Protein AF-A0A952TZR4-F1 (afdb_monomer)

pLDDT: mean 85.86, std 17.9, range [22.97, 98.75]

Structure (mmCIF, N/CA/C/O backbone):
data_AF-A0A952TZR4-F1
#
_entry.id   AF-A0A952TZR4-F1
#
loop_
_atom_site.group_PDB
_atom_site.id
_atom_site.type_symbol
_atom_site.label_atom_id
_atom_site.label_alt_id
_atom_site.label_comp_id
_atom_site.label_asym_id
_atom_site.label_entity_id
_atom_site.label_seq_id
_atom_site.pdbx_PDB_ins_code
_atom_site.Cartn_x
_atom_site.Cartn_y
_atom_site.Cartn_z
_atom_site.occupancy
_atom_site.B_iso_or_equiv
_atom_site.auth_seq_id
_atom_site.auth_comp_id
_atom_site.auth_asym_id
_atom_site.auth_atom_id
_atom_site.pdbx_PDB_model_num
ATOM 1 N N . MET A 1 1 ? 17.858 14.613 -1.487 1.00 41.56 1 MET A N 1
ATOM 2 C CA . MET A 1 1 ? 17.857 13.230 -0.962 1.00 41.56 1 MET A CA 1
ATOM 3 C C . MET A 1 1 ? 18.144 13.287 0.522 1.00 41.56 1 MET A C 1
ATOM 5 O O . MET A 1 1 ? 19.227 13.721 0.893 1.00 41.56 1 MET A O 1
ATOM 9 N N . THR A 1 2 ? 17.171 12.903 1.342 1.00 45.06 2 THR A N 1
ATOM 10 C CA . THR A 1 2 ? 17.355 12.732 2.787 1.00 45.06 2 THR A CA 1
ATOM 11 C C . THR A 1 2 ? 18.290 11.538 2.996 1.00 45.06 2 THR A C 1
ATOM 13 O O . THR A 1 2 ? 18.057 10.472 2.425 1.00 45.06 2 THR A O 1
ATOM 16 N N . THR A 1 3 ? 19.406 11.709 3.703 1.00 47.84 3 THR A N 1
ATOM 17 C CA . THR A 1 3 ? 20.332 10.595 3.973 1.00 47.84 3 THR A CA 1
ATOM 18 C C . THR A 1 3 ? 19.692 9.595 4.952 1.00 47.84 3 THR A C 1
ATOM 20 O O . THR A 1 3 ? 18.730 9.929 5.646 1.00 47.84 3 THR A O 1
ATOM 23 N N . LEU A 1 4 ? 20.198 8.354 5.027 1.00 51.28 4 LEU A N 1
ATOM 24 C CA . LEU A 1 4 ? 19.741 7.385 6.044 1.00 51.28 4 LEU A CA 1
ATOM 25 C C . LEU A 1 4 ? 19.894 7.963 7.464 1.00 51.28 4 LEU A C 1
ATOM 27 O O . LEU A 1 4 ? 18.978 7.836 8.267 1.00 51.28 4 LEU A O 1
ATOM 31 N N . ASP A 1 5 ? 20.981 8.698 7.715 1.00 48.84 5 ASP A N 1
ATOM 32 C CA . ASP A 1 5 ? 21.232 9.366 8.999 1.00 48.84 5 ASP A CA 1
ATOM 33 C C . ASP A 1 5 ? 20.159 10.416 9.338 1.00 48.84 5 ASP A C 1
ATOM 35 O O . ASP A 1 5 ? 19.731 10.516 10.483 1.00 48.84 5 ASP A O 1
ATOM 39 N N . GLN A 1 6 ? 19.648 11.146 8.339 1.00 71.56 6 GLN A N 1
ATOM 40 C CA . GLN A 1 6 ? 18.550 12.102 8.528 1.00 71.56 6 GLN A CA 1
ATOM 41 C C . GLN A 1 6 ? 17.189 11.416 8.738 1.00 71.56 6 GLN A C 1
ATOM 43 O O . GLN A 1 6 ? 16.290 12.007 9.328 1.00 71.56 6 GLN A O 1
ATOM 48 N N . THR A 1 7 ? 17.013 10.180 8.262 1.00 83.12 7 THR A N 1
ATOM 49 C CA . THR A 1 7 ? 15.759 9.425 8.442 1.00 83.12 7 THR A CA 1
ATOM 50 C C . THR A 1 7 ? 15.587 8.987 9.890 1.00 83.12 7 THR A C 1
ATOM 52 O O . THR A 1 7 ? 14.550 9.258 10.491 1.00 83.12 7 THR A O 1
ATOM 55 N N . ASP A 1 8 ? 16.612 8.350 10.459 1.00 86.50 8 ASP A N 1
ATOM 56 C CA . ASP A 1 8 ? 16.575 7.867 11.844 1.00 86.50 8 ASP A CA 1
ATOM 57 C C . ASP A 1 8 ? 16.433 9.035 12.833 1.00 86.50 8 ASP A C 1
ATOM 59 O O . ASP A 1 8 ? 15.720 8.934 13.835 1.00 86.50 8 ASP A O 1
ATOM 63 N N . GLU A 1 9 ? 17.060 10.176 12.527 1.00 91.56 9 GLU A N 1
ATOM 64 C CA . GLU A 1 9 ? 16.899 11.409 13.295 1.00 91.56 9 GLU A CA 1
ATOM 65 C C . GLU A 1 9 ? 15.453 11.921 13.264 1.00 91.56 9 GLU A C 1
ATOM 67 O O . GLU A 1 9 ? 14.879 12.177 14.323 1.00 91.56 9 GLU A O 1
ATOM 72 N N . LEU A 1 10 ? 14.831 12.009 12.084 1.00 93.62 10 LEU A N 1
ATOM 73 C CA . LEU A 1 10 ? 13.436 12.444 11.957 1.00 93.62 10 LEU A CA 1
ATOM 74 C C . LEU A 1 10 ? 12.472 11.508 12.689 1.00 93.62 10 LEU A C 1
ATOM 76 O O . LEU A 1 10 ? 11.603 11.985 13.414 1.00 93.62 10 LEU A O 1
ATOM 80 N N . LEU A 1 11 ? 12.644 10.188 12.571 1.00 95.62 11 LEU A N 1
ATOM 81 C CA . LEU A 1 11 ? 11.813 9.219 13.295 1.00 95.62 11 LEU A CA 1
ATOM 82 C C . LEU A 1 11 ? 11.937 9.390 14.817 1.00 95.62 11 LEU A C 1
ATOM 84 O O . LEU A 1 11 ? 10.930 9.385 15.525 1.00 95.62 11 LEU A O 1
ATOM 88 N N . LYS A 1 12 ? 13.153 9.629 15.321 1.00 96.19 12 LYS A N 1
ATOM 89 C CA . LYS A 1 12 ? 13.392 9.904 16.744 1.00 96.19 12 LYS A CA 1
ATOM 90 C C . LYS A 1 12 ? 12.752 11.218 17.203 1.00 96.19 12 LYS A C 1
ATOM 92 O O . LYS A 1 12 ? 12.249 11.289 18.325 1.00 96.19 12 LYS A O 1
ATOM 97 N N . LEU A 1 13 ? 12.779 12.259 16.372 1.00 96.81 13 LEU A N 1
ATOM 98 C CA . LEU A 1 13 ? 12.100 13.528 16.653 1.00 96.81 13 LEU A CA 1
ATOM 99 C C . LEU A 1 13 ? 10.577 13.331 16.708 1.00 96.81 13 LEU A C 1
ATOM 101 O O . LEU A 1 13 ? 9.940 13.796 17.656 1.00 96.81 13 LEU A O 1
ATOM 105 N N . LEU A 1 14 ? 10.013 12.549 15.786 1.00 97.38 14 LEU A N 1
ATOM 106 C CA . LEU A 1 14 ? 8.594 12.183 15.783 1.00 97.38 14 LEU A CA 1
ATOM 107 C C . LEU A 1 14 ? 8.198 11.393 17.039 1.00 97.38 14 LEU A C 1
ATOM 109 O O . LEU A 1 14 ? 7.201 11.728 17.671 1.00 97.38 14 LEU A O 1
ATOM 113 N N . ASP A 1 15 ? 9.004 10.423 17.487 1.00 96.62 15 ASP A N 1
ATOM 114 C CA . ASP A 1 15 ? 8.778 9.706 18.759 1.00 96.62 15 ASP A CA 1
ATOM 115 C C . ASP A 1 15 ? 8.767 10.638 19.976 1.00 96.62 15 ASP A C 1
ATOM 117 O O . ASP A 1 15 ? 8.078 10.414 20.983 1.00 96.62 15 ASP A O 1
ATOM 121 N N . GLN A 1 16 ? 9.542 11.716 19.895 1.00 96.81 16 GLN A N 1
ATOM 122 C CA . GLN A 1 16 ? 9.519 12.745 20.913 1.00 96.81 16 GLN A CA 1
ATOM 123 C C . GLN A 1 16 ? 8.276 13.617 20.798 1.00 96.81 16 GLN A C 1
ATOM 125 O O . GLN A 1 16 ? 7.927 14.190 21.821 1.00 96.81 16 GLN A O 1
ATOM 130 N N . GLY A 1 17 ? 7.584 13.669 19.659 1.00 97.25 17 GLY A N 1
ATOM 131 C CA . GLY A 1 17 ? 6.438 14.533 19.368 1.00 97.25 17 GLY A CA 1
ATOM 132 C C . GLY A 1 17 ? 6.825 15.819 18.638 1.00 97.25 17 GLY A C 1
ATOM 133 O O . GLY A 1 17 ? 6.109 16.801 18.736 1.00 97.25 17 GLY A O 1
ATOM 134 N N . ILE A 1 18 ? 7.987 15.877 17.988 1.00 98.00 18 ILE A N 1
ATOM 135 C CA . ILE A 1 18 ? 8.423 17.028 17.184 1.00 98.00 18 ILE A CA 1
ATOM 136 C C . ILE A 1 18 ? 8.009 16.765 15.733 1.00 98.00 18 ILE A C 1
ATOM 138 O O . ILE A 1 18 ? 8.330 15.702 15.209 1.00 98.00 18 ILE A O 1
ATOM 142 N N . SER A 1 19 ? 7.297 17.706 15.107 1.00 97.00 19 SER A N 1
ATOM 143 C CA . SER A 1 19 ? 6.735 17.527 13.760 1.00 97.00 19 SER A CA 1
ATOM 144 C C . SER A 1 19 ? 7.806 17.439 12.674 1.00 97.00 19 SER A C 1
ATOM 146 O O . SER A 1 19 ? 8.970 17.795 12.885 1.00 97.00 19 SER A O 1
ATOM 148 N N . LEU A 1 20 ? 7.406 17.056 11.461 1.00 96.62 20 LEU A N 1
ATOM 149 C CA . LEU A 1 20 ? 8.250 17.250 10.285 1.00 96.62 20 LEU A CA 1
ATOM 150 C C . LEU A 1 20 ? 8.644 18.730 10.102 1.00 96.62 20 LEU A C 1
ATOM 152 O O . LEU A 1 20 ? 7.848 19.622 10.417 1.00 96.62 20 LEU A O 1
ATOM 156 N N . PRO A 1 21 ? 9.856 19.004 9.583 1.00 94.81 21 PRO A N 1
ATOM 157 C CA . PRO A 1 21 ? 10.274 20.353 9.215 1.00 94.81 21 PRO A CA 1
ATOM 158 C C . PRO A 1 21 ? 9.366 20.980 8.154 1.00 94.81 21 PRO A C 1
ATOM 160 O O . PRO A 1 21 ? 8.966 20.300 7.208 1.00 94.81 21 PRO A O 1
ATOM 163 N N . SER A 1 22 ? 9.139 22.291 8.235 1.00 94.31 22 SER A N 1
ATOM 164 C CA . SER A 1 22 ? 8.280 23.071 7.327 1.00 94.31 22 SER A CA 1
ATOM 165 C C . SER A 1 22 ? 8.546 22.825 5.833 1.00 94.31 22 SER A C 1
ATOM 167 O O . SER A 1 22 ? 7.613 22.770 5.030 1.00 94.31 22 SER A O 1
ATOM 169 N N . ARG A 1 23 ? 9.806 22.579 5.446 1.00 92.69 23 ARG A N 1
ATOM 170 C CA . ARG A 1 23 ? 10.187 22.228 4.064 1.00 92.69 23 ARG A CA 1
ATOM 171 C C . ARG A 1 23 ? 9.496 20.969 3.522 1.00 92.69 23 ARG A C 1
ATOM 173 O O . ARG A 1 23 ? 9.275 20.890 2.321 1.00 92.69 23 ARG A O 1
ATOM 180 N N . TRP A 1 24 ? 9.096 20.014 4.368 1.00 94.38 24 TRP A N 1
ATOM 181 C CA . TRP A 1 24 ? 8.360 18.806 3.948 1.00 94.38 24 TRP A CA 1
ATOM 182 C C . TRP A 1 24 ? 6.952 19.100 3.422 1.00 94.38 24 TRP A C 1
ATOM 184 O O . TRP A 1 24 ? 6.340 18.254 2.773 1.00 94.38 24 TRP A O 1
ATOM 194 N N . TYR A 1 25 ? 6.453 20.305 3.670 1.00 95.31 25 TYR A N 1
ATOM 195 C CA . TYR A 1 25 ? 5.152 20.777 3.212 1.00 95.31 25 TYR A CA 1
ATOM 196 C C . TYR A 1 25 ? 5.259 21.855 2.139 1.00 95.31 25 TYR A C 1
ATOM 198 O O . TYR A 1 25 ? 4.233 22.314 1.667 1.00 95.31 25 TYR A O 1
ATOM 206 N N . THR A 1 26 ? 6.463 22.325 1.800 1.00 91.50 26 THR A N 1
ATOM 207 C CA . THR A 1 26 ? 6.634 23.515 0.948 1.00 91.50 26 THR A CA 1
ATOM 208 C C . THR A 1 26 ? 7.641 23.326 -0.187 1.00 91.50 26 THR A C 1
ATOM 210 O O . THR A 1 26 ? 7.581 24.049 -1.182 1.00 91.50 26 THR A O 1
ATOM 213 N N . ASP A 1 27 ? 8.527 22.332 -0.092 1.00 90.69 27 ASP A N 1
ATOM 214 C CA . ASP A 1 27 ? 9.535 22.023 -1.104 1.00 90.69 27 ASP A CA 1
ATOM 215 C C . ASP A 1 27 ? 8.948 21.163 -2.235 1.00 90.69 27 ASP A C 1
ATOM 217 O O . ASP A 1 27 ? 8.505 20.030 -2.026 1.00 90.69 27 ASP A O 1
ATOM 221 N N . THR A 1 28 ? 8.992 21.685 -3.462 1.00 91.00 28 THR A N 1
ATOM 222 C CA . THR A 1 28 ? 8.544 20.978 -4.671 1.00 91.00 28 THR A CA 1
ATOM 223 C C . THR A 1 28 ? 9.250 19.637 -4.859 1.00 91.00 28 THR A C 1
ATOM 225 O O . THR A 1 28 ? 8.611 18.668 -5.254 1.00 91.00 28 THR A O 1
ATOM 228 N N . SER A 1 29 ? 10.542 19.539 -4.531 1.00 87.50 29 SER A N 1
ATOM 229 C CA . SER A 1 29 ? 11.288 18.287 -4.698 1.00 87.50 29 SER A CA 1
ATOM 230 C C . SER A 1 29 ? 10.778 17.178 -3.778 1.00 87.50 29 SER A C 1
ATOM 232 O O . SER A 1 29 ? 10.839 16.003 -4.139 1.00 87.50 29 SER A O 1
ATOM 234 N N . ILE A 1 30 ? 10.243 17.536 -2.606 1.00 89.38 30 ILE A N 1
ATOM 235 C CA . ILE A 1 30 ? 9.599 16.586 -1.697 1.00 89.38 30 ILE A CA 1
ATOM 236 C C . ILE A 1 30 ? 8.239 16.181 -2.254 1.00 89.38 30 ILE A C 1
ATOM 238 O O . ILE A 1 30 ? 7.967 14.987 -2.323 1.00 89.38 30 ILE A O 1
ATOM 242 N N . ALA A 1 31 ? 7.436 17.132 -2.735 1.00 89.06 31 ALA A N 1
ATOM 243 C CA . ALA A 1 31 ? 6.152 16.824 -3.367 1.00 89.06 31 ALA A CA 1
ATOM 244 C C . ALA A 1 31 ? 6.305 15.859 -4.562 1.00 89.06 31 ALA A C 1
ATOM 246 O O . ALA A 1 31 ? 5.553 14.892 -4.672 1.00 89.06 31 ALA A O 1
ATOM 247 N N . ASP A 1 32 ? 7.317 16.058 -5.411 1.00 87.81 32 ASP A N 1
ATOM 248 C CA . ASP A 1 32 ? 7.619 15.153 -6.528 1.00 87.81 32 ASP A CA 1
ATOM 249 C C . ASP A 1 32 ? 8.005 13.746 -6.035 1.00 87.81 32 ASP A C 1
ATOM 251 O O . ASP A 1 32 ? 7.534 12.737 -6.567 1.00 87.81 32 ASP A O 1
ATOM 255 N N . MET A 1 33 ? 8.819 13.658 -4.974 1.00 91.38 33 MET A N 1
ATOM 256 C CA . MET A 1 33 ? 9.163 12.375 -4.352 1.00 91.38 33 MET A CA 1
ATOM 257 C C . MET A 1 33 ? 7.941 11.680 -3.743 1.00 91.38 33 MET A C 1
ATOM 259 O O . MET A 1 33 ? 7.840 10.461 -3.839 1.00 91.38 33 MET A O 1
ATOM 263 N N . GLU A 1 34 ? 7.002 12.415 -3.147 1.00 94.38 34 GLU A N 1
ATOM 264 C CA . GLU A 1 34 ? 5.757 11.853 -2.613 1.00 94.38 34 GLU A CA 1
ATOM 265 C C . GLU A 1 34 ? 4.916 11.221 -3.725 1.00 94.38 34 GLU A C 1
ATOM 267 O O . GLU A 1 34 ? 4.462 10.085 -3.577 1.00 94.38 34 GLU A O 1
ATOM 272 N N . ILE A 1 35 ? 4.773 11.888 -4.877 1.00 93.25 35 ILE A N 1
ATOM 273 C CA . ILE A 1 35 ? 4.092 11.311 -6.049 1.00 93.25 35 ILE A CA 1
ATOM 274 C C . ILE A 1 35 ? 4.713 9.964 -6.441 1.00 93.25 35 ILE A C 1
ATOM 276 O O . ILE A 1 35 ? 3.992 8.981 -6.636 1.00 93.25 35 ILE A O 1
ATOM 280 N N . ASP A 1 36 ? 6.041 9.898 -6.517 1.00 90.50 36 ASP A N 1
ATOM 281 C CA . ASP A 1 36 ? 6.760 8.714 -6.989 1.00 90.50 36 ASP A CA 1
ATOM 282 C C . ASP A 1 36 ? 6.872 7.579 -5.970 1.00 90.50 36 ASP A C 1
ATOM 284 O O . ASP A 1 36 ? 6.824 6.407 -6.354 1.00 90.50 36 ASP A O 1
ATOM 288 N N . LEU A 1 37 ? 7.046 7.905 -4.691 1.00 92.44 37 LEU A N 1
ATOM 289 C CA . LEU A 1 37 ? 7.381 6.940 -3.642 1.00 92.44 37 LEU A CA 1
ATOM 290 C C . LEU A 1 37 ? 6.206 6.606 -2.722 1.00 92.44 37 LEU A C 1
ATOM 292 O O . LEU A 1 37 ? 6.247 5.565 -2.068 1.00 92.44 37 LEU A O 1
ATOM 296 N N . ILE A 1 38 ? 5.166 7.445 -2.688 1.00 95.00 38 ILE A N 1
ATOM 297 C CA . ILE A 1 38 ? 3.944 7.213 -1.909 1.00 95.00 38 ILE A CA 1
ATOM 298 C C . ILE A 1 38 ? 2.797 6.846 -2.847 1.00 95.00 38 ILE A C 1
ATOM 300 O O . ILE A 1 38 ? 2.380 5.687 -2.874 1.00 95.00 38 ILE A O 1
ATOM 304 N N . PHE A 1 39 ? 2.310 7.798 -3.647 1.00 95.06 39 PHE A N 1
ATOM 305 C CA . PHE A 1 39 ? 1.057 7.630 -4.393 1.00 95.06 39 PHE A CA 1
ATOM 306 C C . PHE A 1 39 ? 1.158 6.547 -5.475 1.00 95.06 39 PHE A C 1
ATOM 308 O O . PHE A 1 39 ? 0.279 5.700 -5.593 1.00 95.06 39 PHE A O 1
ATOM 315 N N . ARG A 1 40 ? 2.261 6.508 -6.235 1.00 92.75 40 ARG A N 1
ATOM 316 C CA . ARG A 1 40 ? 2.497 5.484 -7.273 1.00 92.75 40 ARG A CA 1
ATOM 317 C C . ARG A 1 40 ? 2.887 4.101 -6.725 1.00 92.75 40 ARG A C 1
ATOM 319 O O . ARG A 1 40 ? 3.020 3.162 -7.509 1.00 92.75 40 ARG A O 1
ATOM 326 N N . LYS A 1 41 ? 3.126 3.977 -5.415 1.00 91.88 41 LYS A N 1
ATOM 327 C CA . LYS A 1 41 ? 3.661 2.771 -4.749 1.00 91.88 41 LYS A CA 1
ATOM 328 C C . LYS A 1 41 ? 2.759 2.219 -3.651 1.00 91.88 41 LYS A C 1
ATOM 330 O O . LYS A 1 41 ? 3.181 1.335 -2.913 1.00 91.88 41 LYS A O 1
ATOM 335 N N . SER A 1 42 ? 1.549 2.749 -3.541 1.00 95.38 42 SER A N 1
ATOM 336 C CA . SER A 1 42 ? 0.559 2.325 -2.559 1.00 95.38 42 SER A CA 1
ATOM 337 C C . SER A 1 42 ? -0.743 1.980 -3.272 1.00 95.38 42 SER A C 1
ATOM 339 O O . SER A 1 42 ? -0.983 2.418 -4.398 1.00 95.38 42 SER A O 1
ATOM 341 N N . TRP A 1 43 ? -1.608 1.224 -2.602 1.00 97.94 43 TRP A N 1
ATOM 342 C CA . TRP A 1 43 ? -2.989 1.054 -3.039 1.00 97.94 43 TRP A CA 1
ATOM 343 C C . TRP A 1 43 ? -3.701 2.411 -3.095 1.00 97.94 43 TRP A C 1
ATOM 345 O O . TRP A 1 43 ? -3.565 3.230 -2.187 1.00 97.94 43 TRP A O 1
ATOM 355 N N . GLN A 1 44 ? -4.445 2.663 -4.170 1.00 97.88 44 GLN A N 1
ATOM 356 C CA . GLN A 1 44 ? -5.184 3.907 -4.388 1.00 97.88 44 GLN A CA 1
ATOM 357 C C . GLN A 1 44 ? -6.652 3.616 -4.660 1.00 97.88 44 GLN A C 1
ATOM 359 O O . GLN A 1 44 ? -6.974 2.843 -5.562 1.00 97.88 44 GLN A O 1
ATOM 364 N N . TYR A 1 45 ? -7.540 4.247 -3.898 1.00 97.94 45 TYR A N 1
ATOM 365 C CA . TYR A 1 45 ? -8.974 4.181 -4.142 1.00 97.94 45 TYR A CA 1
ATOM 366 C C . TYR A 1 45 ? -9.340 4.979 -5.401 1.00 97.94 45 TYR A C 1
ATOM 368 O O . TYR A 1 45 ? -8.908 6.120 -5.568 1.00 97.94 45 TYR A O 1
ATOM 376 N N . VAL A 1 46 ? -10.150 4.392 -6.285 1.00 96.06 46 VAL A N 1
ATOM 377 C CA . VAL A 1 46 ? -10.557 5.032 -7.555 1.00 96.06 46 VAL A CA 1
ATOM 378 C C . VAL A 1 46 ? -12.070 5.195 -7.705 1.00 96.06 46 VAL A C 1
ATOM 380 O O . VAL A 1 46 ? -12.530 6.058 -8.458 1.00 96.06 46 VAL A O 1
ATOM 383 N N . GLY A 1 47 ? -12.854 4.417 -6.963 1.00 94.81 47 GLY A N 1
ATOM 384 C CA . GLY A 1 47 ? -14.312 4.482 -6.966 1.00 94.81 47 GLY A CA 1
ATOM 385 C C . GLY A 1 47 ? -14.937 3.291 -6.252 1.00 94.81 47 GLY A C 1
ATOM 386 O O . GLY A 1 47 ? -14.240 2.434 -5.715 1.00 94.81 47 GLY A O 1
ATOM 387 N N . SER A 1 48 ? -16.258 3.220 -6.259 1.00 94.81 48 SER A N 1
ATOM 388 C CA . SER A 1 48 ? -17.020 2.157 -5.606 1.00 94.81 48 SER A CA 1
ATOM 389 C C . SER A 1 48 ? -17.675 1.214 -6.611 1.00 94.81 48 SER A C 1
ATOM 391 O O . SER A 1 48 ? -17.953 1.570 -7.759 1.00 94.81 48 SER A O 1
ATOM 393 N N . ILE A 1 49 ? -18.025 0.012 -6.155 1.00 94.38 49 ILE A N 1
ATOM 394 C CA . ILE A 1 49 ? -18.865 -0.905 -6.937 1.00 94.38 49 ILE A CA 1
ATOM 395 C C . ILE A 1 49 ? -20.243 -0.301 -7.256 1.00 94.38 49 ILE A C 1
ATOM 397 O O . ILE A 1 49 ? -20.899 -0.738 -8.198 1.00 94.38 49 ILE A O 1
ATOM 401 N N . PHE A 1 50 ? -20.691 0.702 -6.492 1.00 92.88 50 PHE A N 1
ATOM 402 C CA . PHE A 1 50 ? -21.976 1.365 -6.701 1.00 92.88 50 PHE A CA 1
ATOM 403 C C . PHE A 1 50 ? -21.962 2.336 -7.883 1.00 92.88 50 PHE A C 1
ATOM 405 O O . PHE A 1 50 ? -23.018 2.566 -8.466 1.00 92.88 50 PHE A O 1
ATOM 412 N N . GLU A 1 51 ? -20.790 2.856 -8.255 1.00 92.06 51 GLU A N 1
ATOM 413 C CA . GLU A 1 51 ? -20.583 3.653 -9.474 1.00 92.06 51 GLU A CA 1
ATOM 414 C C . GLU A 1 51 ? -20.451 2.773 -10.721 1.00 92.06 51 GLU A C 1
ATOM 416 O O . GLU A 1 51 ? -20.681 3.232 -11.835 1.00 92.06 51 GLU A O 1
ATOM 421 N N . MET A 1 52 ? -20.095 1.500 -10.532 1.00 94.56 52 MET A N 1
ATOM 422 C CA . MET A 1 52 ? -19.901 0.524 -11.598 1.00 94.56 52 MET A CA 1
ATOM 423 C C . MET A 1 52 ? -20.793 -0.688 -11.355 1.00 94.56 52 MET A C 1
ATOM 425 O O . MET A 1 52 ? -20.299 -1.749 -10.972 1.00 94.56 52 MET A O 1
ATOM 429 N N . ARG A 1 53 ? -22.111 -0.548 -11.534 1.00 91.62 53 ARG A N 1
ATOM 430 C CA . ARG A 1 53 ? -23.076 -1.643 -11.298 1.00 91.62 53 ARG A CA 1
ATOM 431 C C . ARG A 1 53 ? -23.252 -2.522 -12.532 1.00 91.62 53 ARG A C 1
ATOM 433 O O . ARG A 1 53 ? -23.368 -3.738 -12.402 1.00 91.62 53 ARG A O 1
ATOM 440 N N . ASN A 1 54 ? -23.230 -1.922 -13.718 1.00 95.50 54 ASN A N 1
ATOM 441 C CA . ASN A 1 54 ? -23.499 -2.582 -14.991 1.00 95.50 54 ASN A CA 1
ATOM 442 C C . ASN A 1 54 ? -22.225 -2.716 -15.826 1.00 95.50 54 ASN A C 1
ATOM 444 O O . ASN A 1 54 ? -21.295 -1.921 -15.703 1.00 95.50 54 ASN A O 1
ATOM 448 N N . ILE A 1 55 ? -22.178 -3.730 -16.691 1.00 98.12 55 ILE A N 1
ATOM 449 C CA . ILE A 1 55 ? -21.109 -3.866 -17.689 1.00 98.12 55 ILE A CA 1
ATOM 450 C C . ILE A 1 55 ? -21.064 -2.593 -18.538 1.00 98.12 55 ILE A C 1
ATOM 452 O O . ILE A 1 55 ? -22.099 -2.151 -19.024 1.00 98.12 55 ILE A O 1
ATOM 456 N N . GLY A 1 56 ? -19.875 -2.027 -18.721 1.00 97.81 56 GLY A N 1
ATOM 457 C CA . GLY A 1 56 ? -19.647 -0.769 -19.425 1.00 97.81 56 GLY A CA 1
ATOM 458 C C . GLY A 1 56 ? -19.610 0.461 -18.524 1.00 97.81 56 GLY A C 1
ATOM 459 O O . GLY A 1 56 ? -19.129 1.506 -18.966 1.00 97.81 56 GLY A O 1
ATOM 460 N N . ASP A 1 57 ? -20.060 0.356 -17.271 1.00 98.31 57 ASP A N 1
ATOM 461 C CA . ASP A 1 57 ? -19.911 1.443 -16.308 1.00 98.31 57 ASP A CA 1
ATOM 462 C C . ASP A 1 57 ? -18.425 1.623 -15.957 1.00 98.31 57 ASP A C 1
ATOM 464 O O . ASP A 1 57 ? -17.706 0.645 -15.724 1.00 98.31 57 ASP A O 1
ATOM 468 N N . PHE A 1 58 ? -17.954 2.869 -15.928 1.00 98.12 58 PHE A N 1
ATOM 469 C CA . PHE A 1 58 ? -16.552 3.209 -15.698 1.00 98.12 58 PHE A CA 1
ATOM 470 C C . PHE A 1 58 ? -16.385 4.466 -14.841 1.00 98.12 58 PHE A C 1
ATOM 472 O O . PHE A 1 58 ? -17.239 5.357 -14.831 1.00 98.12 58 PHE A O 1
ATOM 479 N N . VAL A 1 59 ? -15.224 4.569 -14.194 1.00 96.38 59 VAL A N 1
ATOM 480 C CA . VAL A 1 59 ? -14.737 5.770 -13.507 1.00 96.38 59 VAL A CA 1
ATOM 481 C C . VAL A 1 59 ? -13.284 6.036 -13.900 1.00 96.38 59 VAL A C 1
ATOM 483 O O . VAL A 1 59 ? -12.478 5.110 -14.008 1.00 96.38 59 VAL A O 1
ATOM 486 N N . THR A 1 60 ? -12.922 7.298 -14.123 1.00 96.12 60 THR A N 1
ATOM 487 C CA . THR A 1 60 ? -11.522 7.715 -14.290 1.00 96.12 60 THR A CA 1
ATOM 488 C C . THR A 1 60 ? -10.988 8.354 -13.019 1.00 96.12 60 THR A C 1
ATOM 490 O O . THR A 1 60 ? -11.691 9.139 -12.385 1.00 96.12 60 THR A O 1
ATOM 493 N N . ALA A 1 61 ? -9.729 8.084 -12.697 1.00 94.38 61 ALA A N 1
ATOM 494 C CA . ALA A 1 61 ? -9.026 8.661 -11.557 1.00 94.38 61 ALA A CA 1
ATOM 495 C C . ALA A 1 61 ? -7.550 8.913 -11.904 1.00 94.38 61 ALA A C 1
ATOM 497 O O . ALA A 1 61 ? -7.106 8.636 -13.021 1.00 94.38 61 ALA A O 1
ATOM 498 N N . TYR A 1 62 ? -6.787 9.416 -10.936 1.00 92.56 62 TYR A N 1
ATOM 499 C CA . TYR A 1 62 ? -5.335 9.542 -11.027 1.00 92.56 62 TYR A CA 1
ATOM 500 C C . TYR A 1 62 ? -4.677 8.789 -9.874 1.00 92.56 62 TYR A C 1
ATOM 502 O O . TYR A 1 62 ? -5.146 8.843 -8.742 1.00 92.56 62 TYR A O 1
ATOM 510 N N . VAL A 1 63 ? -3.578 8.105 -10.177 1.00 92.50 63 VAL A N 1
ATOM 511 C CA . VAL A 1 63 ? -2.688 7.476 -9.196 1.00 92.50 63 VAL A CA 1
ATOM 512 C C . VAL A 1 63 ? -1.382 8.256 -9.220 1.00 92.50 63 VAL A C 1
ATOM 514 O O . VAL A 1 63 ? -0.590 8.152 -10.166 1.00 92.50 63 VAL A O 1
ATOM 517 N N . GLY A 1 64 ? -1.207 9.130 -8.229 1.00 89.50 64 GLY A N 1
ATOM 518 C CA . GLY A 1 64 ? -0.267 10.242 -8.339 1.00 89.50 64 GLY A CA 1
ATOM 519 C C . GLY A 1 64 ? -0.654 11.126 -9.528 1.00 89.50 64 GLY A C 1
ATOM 520 O O . GLY A 1 64 ? -1.705 11.750 -9.537 1.00 89.50 64 GLY A O 1
ATOM 521 N N . ASN A 1 65 ? 0.167 11.128 -10.573 1.00 90.31 65 ASN A N 1
ATOM 522 C CA . ASN A 1 65 ? -0.073 11.849 -11.831 1.00 90.31 65 ASN A CA 1
ATOM 523 C C . ASN A 1 65 ? -0.347 10.917 -13.032 1.00 90.31 65 ASN A C 1
ATOM 525 O O . ASN A 1 65 ? -0.297 11.366 -14.178 1.00 90.31 65 ASN A O 1
ATOM 529 N N . ILE A 1 66 ? -0.587 9.619 -12.807 1.00 94.75 66 ILE A N 1
ATOM 530 C CA . ILE A 1 66 ? -0.885 8.664 -13.883 1.00 94.75 66 ILE A CA 1
ATOM 531 C C . ILE A 1 66 ? -2.408 8.533 -14.025 1.00 94.75 66 ILE A C 1
ATOM 533 O O . ILE A 1 66 ? -3.049 8.100 -13.065 1.00 94.75 66 ILE A O 1
ATOM 537 N N . PRO A 1 67 ? -3.002 8.866 -15.189 1.00 96.88 67 PRO A N 1
ATOM 538 C CA . PRO A 1 67 ? -4.435 8.706 -15.398 1.00 96.88 67 PRO A CA 1
ATOM 539 C C . PRO A 1 67 ? -4.787 7.220 -15.505 1.00 96.88 67 PRO A C 1
ATOM 541 O O . PRO A 1 67 ? -4.155 6.459 -16.247 1.00 96.88 67 PRO A O 1
ATOM 544 N N . VAL A 1 68 ? -5.829 6.813 -14.791 1.00 98.19 68 VAL A N 1
ATOM 545 C CA . VAL A 1 68 ? -6.352 5.445 -14.770 1.00 98.19 68 VAL A CA 1
ATOM 546 C C . VAL A 1 68 ? -7.845 5.439 -15.068 1.00 98.19 68 VAL A C 1
ATOM 548 O O . VAL A 1 68 ? -8.557 6.406 -14.797 1.00 98.19 68 VAL A O 1
ATOM 551 N N . VAL A 1 69 ? -8.323 4.344 -15.647 1.00 98.50 69 VAL A N 1
ATOM 552 C CA . VAL A 1 69 ? -9.750 4.070 -15.825 1.00 98.50 69 VAL A CA 1
ATOM 553 C C . VAL A 1 69 ? -10.051 2.709 -15.225 1.00 98.50 69 VAL A C 1
ATOM 555 O O . VAL A 1 69 ? -9.397 1.738 -15.592 1.00 98.50 69 VAL A O 1
ATOM 558 N N . ALA A 1 70 ? -11.014 2.650 -14.310 1.00 98.44 70 ALA A N 1
ATOM 559 C CA . ALA A 1 70 ? -11.622 1.410 -13.847 1.00 98.44 70 ALA A CA 1
ATOM 560 C C . ALA A 1 70 ? -12.960 1.231 -14.566 1.00 98.44 70 ALA A C 1
ATOM 562 O O . ALA A 1 70 ? -13.731 2.181 -14.685 1.00 98.44 70 ALA A O 1
ATOM 563 N N . VAL A 1 71 ? -13.216 0.035 -15.083 1.00 98.38 71 VAL A N 1
ATOM 564 C CA . VAL A 1 71 ? -14.399 -0.284 -15.883 1.00 98.38 71 VAL A CA 1
ATOM 565 C C . VAL A 1 71 ? -14.915 -1.668 -15.522 1.00 98.38 71 VAL A C 1
ATOM 567 O O . VAL A 1 71 ? -14.129 -2.592 -15.302 1.00 98.38 71 VAL A O 1
ATOM 570 N N . ARG A 1 72 ? -16.240 -1.828 -15.458 1.00 98.19 72 ARG A N 1
ATOM 571 C CA . ARG A 1 72 ? -16.863 -3.146 -15.333 1.00 98.19 72 ARG A CA 1
ATOM 572 C C . ARG A 1 72 ? -16.996 -3.800 -16.705 1.00 98.19 72 ARG A C 1
ATOM 574 O O . ARG A 1 72 ? -17.637 -3.256 -17.599 1.00 98.19 72 ARG A O 1
ATOM 581 N N . ASN A 1 73 ? -16.462 -5.001 -16.843 1.00 95.38 73 ASN A N 1
ATOM 582 C CA . ASN A 1 73 ? -16.668 -5.893 -17.978 1.00 95.38 73 ASN A CA 1
ATOM 583 C C . ASN A 1 73 ? -17.349 -7.198 -17.523 1.00 95.38 73 ASN A C 1
ATOM 585 O O . ASN A 1 73 ? -17.873 -7.278 -16.409 1.00 95.38 73 ASN A O 1
ATOM 589 N N . GLU A 1 74 ? -17.394 -8.201 -18.403 1.00 91.69 74 GLU A N 1
ATOM 590 C CA . GLU A 1 74 ? -18.008 -9.508 -18.121 1.00 91.69 74 GLU A CA 1
ATOM 591 C C . GLU A 1 74 ? -17.279 -10.293 -17.016 1.00 91.69 74 GLU A C 1
ATOM 593 O O . GLU A 1 74 ? -17.919 -11.057 -16.294 1.00 91.69 74 GLU A O 1
ATOM 598 N N . ASP A 1 75 ? -15.973 -10.065 -16.841 1.00 88.19 75 ASP A N 1
ATOM 599 C CA . ASP A 1 75 ? -15.125 -10.759 -15.864 1.00 88.19 75 ASP A CA 1
ATOM 600 C C . ASP A 1 75 ? -15.087 -10.058 -14.490 1.00 88.19 75 ASP A C 1
ATOM 602 O O . ASP A 1 75 ? -14.603 -10.626 -13.509 1.00 88.19 75 ASP A O 1
ATOM 606 N N . GLY A 1 76 ? -15.594 -8.825 -14.391 1.00 94.38 76 GLY A N 1
ATOM 607 C CA . GLY A 1 76 ? -15.598 -8.029 -13.164 1.00 94.38 76 GLY A CA 1
ATOM 608 C C . GLY A 1 76 ? -15.175 -6.581 -13.398 1.00 94.38 76 GLY A C 1
ATOM 609 O O . GLY A 1 76 ? -15.371 -6.035 -14.477 1.00 94.38 76 GLY A O 1
ATOM 610 N N . ILE A 1 77 ? -14.632 -5.927 -12.369 1.00 97.75 77 ILE A N 1
ATOM 611 C CA . ILE A 1 77 ? -14.045 -4.586 -12.505 1.00 97.75 77 ILE A CA 1
ATOM 612 C C . ILE A 1 77 ? -12.547 -4.740 -12.770 1.00 97.75 77 ILE A C 1
ATOM 614 O O . ILE A 1 77 ? -11.846 -5.394 -11.999 1.00 97.75 77 ILE A O 1
ATOM 618 N N . GLN A 1 78 ? -12.063 -4.115 -13.839 1.00 97.38 78 GLN A N 1
ATOM 619 C CA . GLN A 1 78 ? -10.648 -4.056 -14.200 1.00 97.38 78 GLN A CA 1
ATOM 620 C C . GLN A 1 78 ? -10.218 -2.606 -14.398 1.00 97.38 78 GLN A C 1
ATOM 622 O O . GLN A 1 78 ? -11.029 -1.766 -14.789 1.00 97.38 78 GLN A O 1
ATOM 627 N N . ALA A 1 79 ? -8.940 -2.315 -14.162 1.00 98.31 79 ALA A N 1
ATOM 628 C CA . ALA A 1 79 ? -8.376 -0.997 -14.395 1.00 98.31 79 ALA A CA 1
ATOM 629 C C . ALA A 1 79 ? -7.214 -1.011 -15.387 1.00 98.31 79 ALA A C 1
ATOM 631 O O . ALA A 1 79 ? -6.447 -1.970 -15.496 1.00 98.31 79 ALA A O 1
ATOM 632 N N . PHE A 1 80 ? -7.070 0.107 -16.091 1.00 98.50 80 PHE A N 1
ATOM 633 C CA . PHE A 1 80 ? -6.049 0.324 -17.104 1.00 98.50 80 PHE A CA 1
ATOM 634 C C . PHE A 1 80 ? -5.444 1.719 -16.966 1.00 98.50 80 PHE A C 1
ATOM 636 O O . PHE A 1 80 ? -6.114 2.662 -16.539 1.00 98.50 80 PHE A O 1
ATOM 643 N N . VAL A 1 81 ? -4.194 1.877 -17.401 1.00 98.44 81 VAL A N 1
ATOM 644 C CA . VAL A 1 81 ? -3.622 3.195 -17.679 1.00 98.44 81 VAL A CA 1
ATOM 645 C C . VAL A 1 81 ? -4.467 3.826 -18.779 1.00 98.44 81 VAL A C 1
ATOM 647 O O . VAL A 1 81 ? -4.536 3.315 -19.900 1.00 98.44 81 VAL A O 1
ATOM 650 N N . ASN A 1 82 ? -5.108 4.948 -18.466 1.00 98.50 82 ASN A N 1
ATOM 651 C CA . ASN A 1 82 ? -6.040 5.642 -19.345 1.00 98.50 82 ASN A CA 1
ATOM 652 C C . ASN A 1 82 ? -5.283 6.487 -20.382 1.00 98.50 82 ASN A C 1
ATOM 654 O O . ASN A 1 82 ? -5.432 7.701 -20.457 1.00 98.50 82 ASN A O 1
ATOM 658 N N . VAL A 1 83 ? -4.415 5.841 -21.162 1.00 98.50 83 VAL A N 1
ATOM 659 C CA . VAL A 1 83 ? -3.531 6.468 -22.148 1.00 98.50 83 VAL A CA 1
ATOM 660 C C . VAL A 1 83 ? -3.506 5.607 -23.404 1.00 98.50 83 VAL A C 1
ATOM 662 O O . VAL A 1 83 ? -3.033 4.472 -23.402 1.00 98.50 83 VAL A O 1
ATOM 665 N N . CYS A 1 84 ? -3.987 6.166 -24.512 1.00 98.56 84 CYS A N 1
ATOM 666 C CA . CYS A 1 84 ? -3.997 5.494 -25.802 1.00 98.56 84 CYS A CA 1
ATOM 667 C C . CYS A 1 84 ? -2.572 5.133 -26.246 1.00 98.56 84 CYS A C 1
ATOM 669 O O . CYS A 1 84 ? -1.686 5.991 -26.298 1.00 98.56 84 CYS A O 1
ATOM 671 N N . ARG A 1 85 ? -2.369 3.882 -26.667 1.00 98.19 85 ARG A N 1
ATOM 672 C CA . ARG A 1 85 ? -1.073 3.351 -27.115 1.00 98.19 85 ARG A CA 1
ATOM 673 C C . ARG A 1 85 ? -0.535 3.975 -28.407 1.00 98.19 85 ARG A C 1
ATOM 675 O O . ARG A 1 85 ? 0.646 3.815 -28.682 1.00 98.19 85 ARG A O 1
ATOM 682 N N . HIS A 1 86 ? -1.357 4.718 -29.156 1.00 97.75 86 HIS A N 1
ATOM 683 C CA . HIS A 1 86 ? -0.933 5.430 -30.367 1.00 97.75 86 HIS A CA 1
ATOM 684 C C . HIS A 1 86 ? -0.129 6.701 -30.049 1.00 97.75 86 HIS A C 1
ATOM 686 O O . HIS A 1 86 ? 1.088 6.739 -30.189 1.00 97.75 86 HIS A O 1
ATOM 692 N N . ARG A 1 87 ? -0.810 7.771 -29.619 1.00 97.19 87 ARG A N 1
ATOM 693 C CA . ARG A 1 87 ? -0.202 9.088 -29.337 1.00 97.19 87 ARG A CA 1
ATOM 694 C C . ARG A 1 87 ? -0.575 9.628 -27.958 1.00 97.19 87 ARG A C 1
ATOM 696 O O . ARG A 1 87 ? -0.635 10.836 -27.761 1.00 97.19 87 ARG A O 1
ATOM 703 N N . ARG A 1 88 ? -0.812 8.718 -27.009 1.00 97.12 88 ARG A N 1
ATOM 704 C CA . ARG A 1 88 ? -0.913 8.995 -25.568 1.00 97.12 88 ARG A CA 1
ATOM 705 C C . ARG A 1 88 ? -2.059 9.916 -25.132 1.00 97.12 88 ARG A C 1
ATOM 707 O O . ARG A 1 88 ? -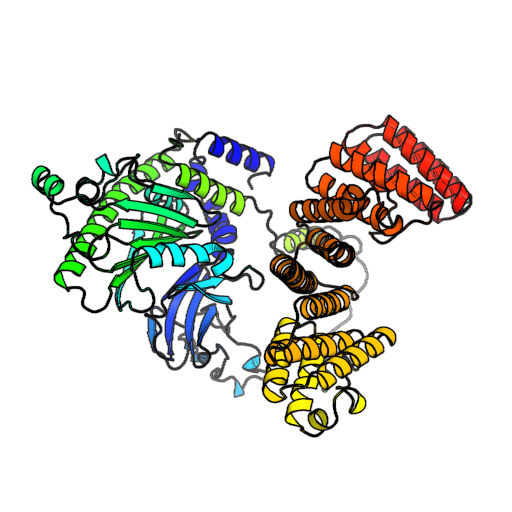2.009 10.478 -24.048 1.00 97.12 88 ARG A O 1
ATOM 714 N N . HIS A 1 89 ? -3.097 10.059 -25.952 1.00 98.19 89 HIS A N 1
ATOM 715 C CA . HIS A 1 89 ? -4.318 10.766 -25.557 1.00 98.19 89 HIS A CA 1
ATOM 716 C C . HIS A 1 89 ? -5.125 9.919 -24.564 1.00 98.19 89 HIS A C 1
ATOM 718 O O . HIS A 1 89 ? -5.191 8.700 -24.733 1.00 98.19 89 HIS A O 1
ATOM 724 N N . GLU A 1 90 ? -5.772 10.543 -23.580 1.00 97.81 90 GLU A N 1
ATOM 725 C CA . GLU A 1 90 ? -6.679 9.851 -22.656 1.00 97.81 90 GLU A CA 1
ATOM 726 C C . GLU A 1 90 ? -7.823 9.162 -23.414 1.00 97.81 90 GLU A C 1
ATOM 728 O O . GLU A 1 90 ? -8.362 9.700 -24.386 1.00 97.81 90 GLU A O 1
ATOM 733 N N . VAL A 1 91 ? -8.171 7.938 -23.027 1.00 97.56 91 VAL A N 1
ATOM 734 C CA . VAL A 1 91 ? -9.163 7.140 -23.763 1.00 97.56 91 VAL A CA 1
ATOM 735 C C . VAL A 1 91 ? -10.572 7.412 -23.246 1.00 97.56 91 VAL A C 1
ATOM 737 O O . VAL A 1 91 ? -11.498 7.566 -24.038 1.00 97.56 91 VAL A O 1
ATOM 740 N N . MET A 1 92 ? -10.709 7.523 -21.928 1.00 97.88 92 MET A N 1
ATOM 741 C CA . MET A 1 92 ? -11.955 7.757 -21.205 1.00 97.88 92 MET A CA 1
ATOM 742 C C . MET A 1 92 ? -11.842 9.040 -20.375 1.00 97.88 92 MET A C 1
ATOM 744 O O . MET A 1 92 ? -10.738 9.472 -20.050 1.00 97.88 92 MET A O 1
ATOM 748 N N . LYS A 1 93 ? -12.969 9.665 -20.024 1.00 95.25 93 LYS A N 1
ATOM 749 C CA . LYS A 1 93 ? -12.997 10.876 -19.191 1.00 95.25 93 LYS A CA 1
ATOM 750 C C . LYS A 1 93 ? -14.210 10.860 -18.266 1.00 95.25 93 LYS A C 1
ATOM 752 O O . LYS A 1 93 ? -15.317 10.626 -18.741 1.00 95.25 93 LYS A O 1
ATOM 757 N N . GLY A 1 94 ? -13.999 11.179 -16.991 1.00 92.44 94 GLY A N 1
ATOM 758 C CA . GLY A 1 94 ? -15.055 11.267 -15.983 1.00 92.44 94 GLY A CA 1
ATOM 759 C C . GLY A 1 94 ? -15.566 9.892 -15.557 1.00 92.44 94 GLY A C 1
ATOM 760 O O . GLY A 1 94 ? -14.812 8.925 -15.497 1.00 92.44 94 GLY A O 1
ATOM 761 N N . CYS A 1 95 ? -16.855 9.803 -15.272 1.00 93.31 95 CYS A N 1
ATOM 762 C CA . CYS A 1 95 ? -17.555 8.547 -15.040 1.00 93.31 95 CYS A CA 1
ATOM 763 C C . CYS A 1 95 ? -18.747 8.433 -15.994 1.00 93.31 95 CYS A C 1
ATOM 765 O O . CYS A 1 95 ? -19.217 9.433 -16.545 1.00 93.31 95 CYS A O 1
ATOM 767 N N . GLY A 1 96 ? -19.225 7.215 -16.222 1.00 94.62 96 GLY A N 1
ATOM 768 C CA . GLY A 1 96 ? -20.385 6.983 -17.073 1.00 94.62 96 GLY A CA 1
ATOM 769 C C . GLY A 1 96 ? -20.473 5.549 -17.558 1.00 94.62 96 GLY A C 1
ATOM 770 O O . GLY A 1 96 ? -19.898 4.650 -16.961 1.00 94.62 96 GLY A O 1
ATOM 771 N N . HIS A 1 97 ? -21.180 5.358 -18.667 1.00 97.44 97 HIS A N 1
ATOM 772 C CA . HIS A 1 97 ? -21.402 4.058 -19.286 1.00 97.44 97 HIS A CA 1
ATOM 773 C C . HIS A 1 97 ? -20.911 4.069 -20.735 1.00 97.44 97 HIS A C 1
ATOM 775 O O . HIS A 1 97 ? -21.207 5.001 -21.488 1.00 97.44 97 HIS A O 1
ATOM 781 N N . SER A 1 98 ? -20.176 3.037 -21.145 1.00 96.81 98 SER A N 1
ATOM 782 C CA . SER A 1 98 ? -19.743 2.856 -22.529 1.00 96.81 98 SER A CA 1
ATOM 783 C C . SER A 1 98 ? -19.596 1.383 -22.893 1.00 96.81 98 SER A C 1
ATOM 785 O O . SER A 1 98 ? -19.163 0.568 -22.091 1.00 96.81 98 SER A O 1
ATOM 787 N N . THR A 1 99 ? -19.878 1.043 -24.149 1.00 96.50 99 THR A N 1
ATOM 788 C CA . THR A 1 99 ? -19.686 -0.314 -24.689 1.00 96.50 99 THR A CA 1
ATOM 789 C C . THR A 1 99 ? -18.279 -0.545 -25.253 1.00 96.50 99 THR A C 1
ATOM 791 O O . THR A 1 99 ? -17.918 -1.670 -25.587 1.00 96.50 99 THR A O 1
ATOM 794 N N . SER A 1 100 ? -17.474 0.516 -25.382 1.00 97.12 100 SER A N 1
ATOM 795 C CA . SER A 1 100 ? -16.069 0.457 -25.805 1.00 97.12 100 SER A CA 1
ATOM 796 C C . SER A 1 100 ? -15.276 1.652 -25.275 1.00 97.12 100 SER A C 1
ATOM 798 O O . SER A 1 100 ? -15.842 2.688 -24.921 1.00 97.12 100 SER A O 1
ATOM 800 N N . MET A 1 101 ? -13.953 1.535 -25.252 1.00 98.19 101 MET A N 1
ATOM 801 C CA . MET A 1 101 ? -13.054 2.621 -24.880 1.00 98.19 101 MET A CA 1
ATOM 802 C C . MET A 1 101 ? -12.429 3.210 -26.149 1.00 98.19 101 MET A C 1
ATOM 804 O O . MET A 1 101 ? -11.423 2.714 -26.651 1.00 98.19 101 MET A O 1
ATOM 808 N N . GLN A 1 102 ? -13.041 4.250 -26.724 1.00 97.94 102 GLN A N 1
ATOM 809 C CA . GLN A 1 102 ? -12.569 4.864 -27.970 1.00 97.94 102 GLN A CA 1
ATOM 810 C C . GLN A 1 102 ? -11.781 6.154 -27.723 1.00 97.94 102 GLN A C 1
ATOM 812 O O . GLN A 1 102 ? -12.317 7.164 -27.271 1.00 97.94 102 GLN A O 1
ATOM 817 N N . CYS A 1 103 ? -10.516 6.158 -28.147 1.00 98.06 103 CYS A N 1
ATOM 818 C CA . CYS A 1 103 ? -9.653 7.331 -28.104 1.00 98.06 103 CYS A CA 1
ATOM 819 C C . CYS A 1 103 ? -10.179 8.440 -29.028 1.00 98.06 103 CYS A C 1
ATOM 821 O O . CYS A 1 103 ? -10.190 8.293 -30.253 1.00 98.06 103 CYS A O 1
ATOM 823 N N . ARG A 1 104 ? -10.491 9.608 -28.458 1.00 96.44 104 ARG A N 1
ATOM 824 C CA . ARG A 1 104 ? -11.042 10.762 -29.193 1.00 96.44 104 ARG A CA 1
ATOM 825 C C . ARG A 1 104 ? -10.070 11.445 -30.161 1.00 96.44 104 ARG A C 1
ATOM 827 O O . ARG A 1 104 ? -10.513 12.247 -30.970 1.00 96.44 104 ARG A O 1
ATOM 834 N N . TYR A 1 105 ? -8.777 11.108 -30.131 1.00 97.88 105 TYR A N 1
ATOM 835 C CA . TYR A 1 105 ? -7.800 11.690 -31.059 1.00 97.88 105 TYR A CA 1
ATOM 836 C C . TYR A 1 105 ? -7.872 11.091 -32.479 1.00 97.88 105 TYR A C 1
ATOM 838 O O . TYR A 1 105 ? -8.045 11.815 -33.452 1.00 97.88 105 TYR A O 1
ATOM 846 N N . HIS A 1 106 ? -7.747 9.766 -32.613 1.00 98.12 106 HIS A N 1
ATOM 847 C CA . HIS A 1 106 ? -7.697 9.085 -33.921 1.00 98.12 106 HIS A CA 1
ATOM 848 C C . HIS A 1 106 ? -8.561 7.815 -33.967 1.00 98.12 106 HIS A C 1
ATOM 850 O O . HIS A 1 106 ? -8.312 6.931 -34.780 1.00 98.12 106 HIS A O 1
ATOM 856 N N . ALA A 1 107 ? -9.534 7.690 -33.060 1.00 97.75 107 ALA A N 1
ATOM 857 C CA . ALA A 1 107 ? -10.498 6.590 -32.997 1.00 97.75 107 ALA A CA 1
ATOM 858 C C . ALA A 1 107 ? -9.899 5.172 -32.869 1.00 97.75 107 ALA A C 1
ATOM 860 O O . ALA A 1 107 ? -10.548 4.188 -33.227 1.00 97.75 107 ALA A O 1
ATOM 861 N N . TRP A 1 108 ? -8.695 5.040 -32.296 1.00 98.50 108 TRP A N 1
ATOM 862 C CA . TRP A 1 108 ? -8.246 3.746 -31.771 1.00 98.50 108 TRP A CA 1
ATOM 863 C C . TRP A 1 108 ? -9.236 3.291 -30.700 1.00 98.50 108 TRP A C 1
ATOM 865 O O . TRP A 1 108 ? -9.489 4.024 -29.742 1.00 98.50 108 TRP A O 1
ATOM 875 N N . THR A 1 109 ? -9.831 2.123 -30.910 1.00 98.62 109 THR A N 1
ATOM 876 C CA . THR A 1 109 ? -10.962 1.627 -30.127 1.00 98.62 109 THR A CA 1
ATOM 877 C C . THR A 1 109 ? -10.565 0.336 -29.432 1.00 98.62 109 THR A C 1
ATOM 879 O O . THR A 1 109 ? -10.242 -0.653 -30.094 1.00 98.62 109 THR A O 1
ATOM 882 N N . TYR A 1 110 ? -10.598 0.362 -28.105 1.00 98.75 110 TYR A N 1
ATOM 883 C CA . TYR A 1 110 ? -10.341 -0.781 -27.242 1.00 98.75 110 TYR A CA 1
ATOM 884 C C . TYR A 1 110 ? -11.675 -1.364 -26.757 1.00 98.75 110 TYR A C 1
ATOM 886 O O . TYR A 1 110 ? -12.652 -0.627 -26.589 1.00 98.75 110 TYR A O 1
ATOM 894 N N . ASP A 1 111 ? -11.737 -2.677 -26.551 1.00 98.38 111 ASP A N 1
ATOM 895 C CA . ASP A 1 111 ? -12.854 -3.284 -25.819 1.00 98.38 111 ASP A CA 1
ATOM 896 C C . ASP A 1 111 ? -12.739 -3.010 -24.309 1.00 98.38 111 ASP A C 1
ATOM 898 O O . ASP A 1 111 ? -11.773 -2.402 -23.847 1.00 98.38 111 ASP A O 1
ATOM 902 N N . LEU A 1 112 ? -13.733 -3.445 -23.530 1.00 98.00 112 LEU A N 1
ATOM 903 C CA . LEU A 1 112 ? -13.762 -3.254 -22.072 1.00 98.00 112 LEU A CA 1
ATOM 904 C C . LEU A 1 112 ? -12.737 -4.123 -21.314 1.00 98.00 112 LEU A C 1
ATOM 906 O O . LEU A 1 112 ? -12.569 -3.947 -20.110 1.00 98.00 112 LEU A O 1
ATOM 910 N N . ASN A 1 113 ? -12.031 -5.019 -22.011 1.00 97.50 113 ASN A N 1
ATOM 911 C CA . ASN A 1 113 ? -10.905 -5.797 -21.486 1.00 97.50 113 ASN A CA 1
ATOM 912 C C . ASN A 1 113 ? -9.556 -5.130 -21.824 1.00 97.50 113 ASN A C 1
ATOM 914 O O . ASN A 1 113 ? -8.491 -5.686 -21.560 1.00 97.50 113 ASN A O 1
ATOM 918 N N . GLY A 1 114 ? -9.588 -3.934 -22.427 1.00 97.75 114 GLY A N 1
ATOM 919 C CA . GLY A 1 114 ? -8.407 -3.156 -22.785 1.00 97.75 114 GLY A CA 1
ATOM 920 C C . GLY A 1 114 ? -7.705 -3.627 -24.059 1.00 97.75 114 GLY A C 1
ATOM 921 O O . GLY A 1 114 ? -6.681 -3.051 -24.429 1.00 97.75 114 GLY A O 1
ATOM 922 N N . CYS A 1 115 ? -8.225 -4.629 -24.773 1.00 98.31 115 CYS A N 1
ATOM 923 C CA . CYS A 1 115 ? -7.635 -5.088 -26.026 1.00 98.31 115 CYS A CA 1
ATOM 924 C C . CYS A 1 115 ? -7.972 -4.117 -27.162 1.00 98.31 115 CYS A C 1
ATOM 926 O O . CYS A 1 115 ? -9.127 -3.729 -27.341 1.00 98.31 115 CYS A O 1
ATOM 928 N N . LEU A 1 116 ? -6.982 -3.746 -27.981 1.00 98.50 116 LEU A N 1
ATOM 929 C CA . LEU A 1 116 ? -7.230 -2.933 -29.171 1.00 98.50 116 LEU A CA 1
ATOM 930 C C . LEU A 1 116 ? -8.019 -3.759 -30.198 1.00 98.50 116 LEU A C 1
ATOM 932 O O . LEU A 1 116 ? -7.582 -4.828 -30.620 1.00 98.50 116 LEU A O 1
ATOM 936 N N . ARG A 1 117 ? -9.190 -3.262 -30.606 1.00 98.06 117 ARG A N 1
ATOM 937 C CA . ARG A 1 117 ? -10.071 -3.939 -31.575 1.00 98.06 117 ARG A CA 1
ATOM 938 C C . ARG A 1 117 ? -10.020 -3.308 -32.949 1.00 98.06 117 ARG A C 1
ATOM 940 O O . ARG A 1 117 ? -10.114 -4.010 -33.948 1.00 98.06 117 ARG A O 1
ATOM 947 N N . ALA A 1 118 ? -9.873 -1.989 -33.000 1.00 97.50 118 ALA A N 1
ATOM 948 C CA . ALA A 1 118 ? -9.814 -1.261 -34.253 1.00 97.50 118 ALA A CA 1
ATOM 949 C C . ALA A 1 118 ? -8.848 -0.083 -34.154 1.00 97.50 118 ALA A C 1
ATOM 951 O O . ALA A 1 118 ? -8.913 0.721 -33.223 1.00 97.50 118 ALA A O 1
ATOM 952 N N . ALA A 1 119 ? -7.998 0.042 -35.165 1.00 97.94 119 ALA A N 1
ATOM 953 C CA . ALA A 1 119 ? -7.179 1.211 -35.428 1.00 97.94 119 ALA A CA 1
ATOM 954 C C . ALA A 1 119 ? -7.465 1.644 -36.875 1.00 97.94 119 ALA A C 1
ATOM 956 O O . ALA A 1 119 ? -7.208 0.870 -37.799 1.00 97.94 119 ALA A O 1
ATOM 957 N N . PRO A 1 120 ? -8.052 2.832 -37.112 1.00 97.69 120 PRO A N 1
ATOM 958 C CA . PRO A 1 120 ? -8.350 3.273 -38.470 1.00 97.69 120 PRO A CA 1
ATOM 959 C C . PRO A 1 120 ? -7.105 3.262 -39.361 1.00 97.69 120 PRO A C 1
ATOM 961 O O . PRO A 1 120 ? -6.072 3.799 -38.969 1.00 97.69 120 PRO A O 1
ATOM 964 N N . ARG A 1 121 ? -7.245 2.707 -40.575 1.00 96.69 121 ARG A N 1
ATOM 965 C CA . ARG A 1 121 ? -6.188 2.555 -41.599 1.00 96.69 121 ARG A CA 1
ATOM 966 C C . ARG A 1 121 ? -5.081 1.547 -41.264 1.00 96.69 121 ARG A C 1
ATOM 968 O O . ARG A 1 121 ? -4.129 1.454 -42.028 1.00 96.69 121 ARG A O 1
ATOM 975 N N . ALA A 1 122 ? -5.206 0.787 -40.175 1.00 93.94 122 ALA A N 1
ATOM 976 C CA . ALA A 1 122 ? -4.232 -0.243 -39.810 1.00 93.94 122 ALA A CA 1
ATOM 9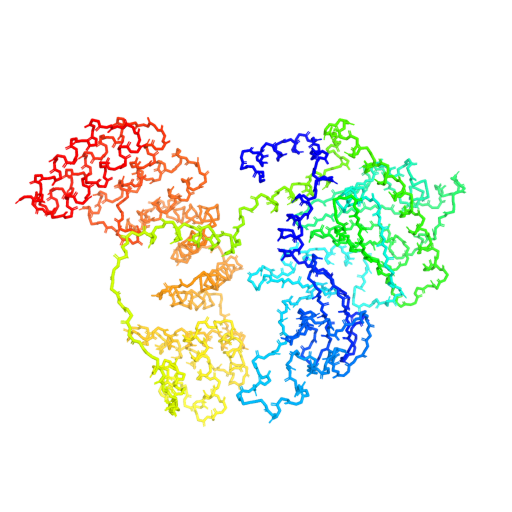77 C C . ALA A 1 122 ? -4.087 -1.352 -40.866 1.00 93.94 122 ALA A C 1
ATOM 979 O O . ALA A 1 122 ? -3.023 -1.940 -40.989 1.00 93.94 122 ALA A O 1
ATOM 980 N N . ASP A 1 123 ? -5.130 -1.599 -41.661 1.00 92.88 123 ASP A N 1
ATOM 981 C CA . ASP A 1 123 ? -5.134 -2.530 -42.796 1.00 92.88 123 ASP A CA 1
ATOM 982 C C . ASP A 1 123 ? -4.151 -2.151 -43.917 1.00 92.88 123 ASP A C 1
ATOM 984 O O . ASP A 1 123 ? -3.880 -2.964 -44.796 1.00 92.88 123 ASP A O 1
ATOM 988 N N . ARG A 1 124 ? -3.633 -0.917 -43.899 1.00 95.25 124 ARG A N 1
ATOM 989 C CA . ARG A 1 124 ? -2.678 -0.388 -44.881 1.00 95.25 124 ARG A CA 1
ATOM 990 C C . ARG A 1 124 ? -1.232 -0.388 -44.390 1.00 95.25 124 ARG A C 1
ATOM 992 O O . ARG A 1 124 ? -0.358 0.030 -45.140 1.00 95.25 124 ARG A O 1
ATOM 999 N N . GLU A 1 125 ? -0.999 -0.792 -43.146 1.00 94.50 125 GLU A N 1
ATOM 1000 C CA . GLU A 1 125 ? 0.316 -0.765 -42.512 1.00 94.50 125 GLU A CA 1
ATOM 1001 C C . GLU A 1 125 ? 0.865 -2.191 -42.414 1.00 94.50 125 GLU A C 1
ATOM 1003 O O . GLU A 1 125 ? 0.314 -3.042 -41.707 1.00 94.50 125 GLU A O 1
ATOM 1008 N N . ASP A 1 126 ? 1.963 -2.458 -43.121 1.00 93.31 126 ASP A N 1
ATOM 1009 C CA . ASP A 1 126 ? 2.585 -3.780 -43.133 1.00 93.31 126 ASP A CA 1
ATOM 1010 C C . ASP A 1 126 ? 3.052 -4.183 -41.728 1.00 93.31 126 ASP A C 1
ATOM 1012 O O . ASP A 1 126 ? 3.807 -3.476 -41.059 1.00 93.31 126 ASP A O 1
ATOM 1016 N N . GLY A 1 127 ? 2.606 -5.357 -41.277 1.00 91.50 127 GLY A N 1
ATOM 1017 C CA . GLY A 1 127 ? 2.998 -5.922 -39.986 1.00 91.50 127 GLY A CA 1
ATOM 1018 C C . GLY A 1 127 ? 2.315 -5.303 -38.763 1.00 91.50 127 GLY A C 1
ATOM 1019 O O . GLY A 1 127 ? 2.634 -5.717 -37.650 1.00 91.50 127 GLY A O 1
ATOM 1020 N N . PHE A 1 128 ? 1.367 -4.371 -38.924 1.00 96.31 128 PHE A N 1
ATOM 1021 C CA . PHE A 1 128 ? 0.610 -3.846 -37.788 1.00 96.31 128 PHE A CA 1
ATOM 1022 C C . PHE A 1 128 ? -0.354 -4.901 -37.240 1.00 96.31 128 PHE A C 1
ATOM 1024 O O . PHE A 1 128 ? -1.256 -5.368 -37.939 1.00 96.31 128 PHE A O 1
ATOM 1031 N N . LYS A 1 129 ? -0.218 -5.230 -35.953 1.00 94.75 129 LYS A N 1
ATOM 1032 C CA . LYS A 1 129 ? -1.144 -6.123 -35.261 1.00 94.75 129 LYS A CA 1
ATOM 1033 C C . LYS A 1 129 ? -1.739 -5.439 -34.046 1.00 94.75 129 LYS A C 1
ATOM 1035 O O . LYS A 1 129 ? -1.035 -4.880 -33.211 1.00 94.75 129 LYS A O 1
ATOM 1040 N N . THR A 1 130 ? -3.060 -5.504 -33.918 1.00 93.38 130 THR A N 1
ATOM 1041 C CA . THR A 1 130 ? -3.755 -4.886 -32.783 1.00 93.38 130 THR A CA 1
ATOM 1042 C C . THR A 1 130 ? -3.371 -5.520 -31.441 1.00 93.38 130 THR A C 1
ATOM 1044 O O . THR A 1 130 ? -3.378 -4.831 -30.422 1.00 93.38 130 THR A O 1
ATOM 1047 N N . GLU A 1 131 ? -2.980 -6.799 -31.445 1.00 96.31 131 GLU A N 1
ATOM 1048 C CA . GLU A 1 131 ? -2.525 -7.557 -30.269 1.00 96.31 131 GLU A CA 1
ATOM 1049 C C . GLU A 1 131 ? -1.274 -6.974 -29.591 1.00 96.31 131 GLU A C 1
ATOM 1051 O O . GLU A 1 131 ? -1.100 -7.155 -28.389 1.00 96.31 131 GLU A O 1
ATOM 1056 N N . ASP A 1 132 ? -0.457 -6.203 -30.315 1.00 96.25 132 ASP A N 1
ATOM 1057 C CA . ASP A 1 132 ? 0.766 -5.588 -29.780 1.00 96.25 132 ASP A CA 1
ATOM 1058 C C . ASP A 1 132 ? 0.486 -4.310 -28.963 1.00 96.25 132 ASP A C 1
ATOM 1060 O O . ASP A 1 132 ? 1.348 -3.797 -28.235 1.00 96.25 132 ASP A O 1
ATOM 1064 N N . TYR A 1 133 ? -0.736 -3.775 -29.056 1.00 97.81 133 TYR A N 1
ATOM 1065 C CA . TYR A 1 133 ? -1.093 -2.474 -28.493 1.00 97.81 133 TYR A CA 1
ATOM 1066 C C . TYR A 1 133 ? -2.324 -2.488 -27.568 1.00 97.81 133 TYR A C 1
ATOM 1068 O O . TYR A 1 133 ? -3.156 -1.588 -27.691 1.00 97.81 133 TYR A O 1
ATOM 1076 N N . PRO A 1 134 ? -2.465 -3.418 -26.602 1.00 98.25 134 PRO A N 1
ATOM 1077 C CA . PRO A 1 134 ? -3.511 -3.318 -25.585 1.00 98.25 134 PRO A CA 1
ATOM 1078 C C . PRO A 1 134 ? -3.249 -2.135 -24.643 1.00 98.25 134 PRO A C 1
ATOM 1080 O O . PRO A 1 134 ? -2.115 -1.655 -24.514 1.00 98.25 134 PRO A O 1
ATOM 1083 N N . LEU A 1 135 ? -4.278 -1.665 -23.941 1.00 98.50 135 LEU A N 1
ATOM 1084 C CA . LEU A 1 135 ? -4.074 -0.777 -22.799 1.00 98.50 135 LEU A CA 1
ATOM 1085 C C . LEU A 1 135 ? -3.230 -1.482 -21.730 1.00 98.50 135 LEU A C 1
ATOM 1087 O O . LEU A 1 135 ? -3.260 -2.702 -21.589 1.00 98.50 135 LEU A O 1
ATOM 1091 N N . ILE A 1 136 ? -2.448 -0.701 -20.988 1.00 97.94 136 ILE A N 1
ATOM 1092 C CA . ILE A 1 136 ? -1.601 -1.234 -19.919 1.00 97.94 136 ILE A CA 1
ATOM 1093 C C . ILE A 1 136 ? -2.497 -1.509 -18.711 1.00 97.94 136 ILE A C 1
ATOM 1095 O O . ILE A 1 136 ? -3.105 -0.579 -18.186 1.00 97.94 136 ILE A O 1
ATOM 1099 N N . THR A 1 137 ? -2.588 -2.765 -18.282 1.00 96.75 137 THR A N 1
ATOM 1100 C CA . THR A 1 137 ? -3.380 -3.171 -17.113 1.00 96.75 137 THR A CA 1
ATOM 1101 C C . THR A 1 137 ? -2.791 -2.621 -15.816 1.00 96.75 137 THR A C 1
ATOM 1103 O O . THR A 1 137 ? -1.573 -2.553 -15.653 1.00 96.75 137 THR A O 1
ATOM 1106 N N . VAL A 1 138 ? -3.666 -2.265 -14.877 1.00 96.56 138 VAL A N 1
ATOM 1107 C CA . VAL A 1 138 ? -3.327 -1.897 -13.499 1.00 96.56 138 VAL A CA 1
ATOM 1108 C C . VAL A 1 138 ? -3.987 -2.908 -12.569 1.00 96.56 138 VAL A C 1
ATOM 1110 O O . VAL A 1 138 ? -5.158 -3.254 -12.755 1.00 96.56 138 VAL A O 1
ATOM 1113 N N . ARG A 1 139 ? -3.247 -3.416 -11.575 1.00 96.75 139 ARG A N 1
ATOM 1114 C CA . ARG A 1 139 ? -3.810 -4.378 -10.622 1.00 96.75 139 ARG A CA 1
ATOM 1115 C C . ARG A 1 139 ? -4.988 -3.723 -9.915 1.00 96.75 139 ARG A C 1
ATOM 1117 O O . ARG A 1 139 ? -4.875 -2.586 -9.474 1.00 96.75 139 ARG A O 1
ATOM 1124 N N . THR A 1 140 ? -6.108 -4.434 -9.850 1.00 97.56 140 THR A N 1
ATOM 1125 C CA . THR A 1 140 ? -7.375 -3.937 -9.306 1.00 97.56 140 THR A CA 1
ATOM 1126 C C . THR A 1 140 ? -7.886 -4.922 -8.272 1.00 97.56 140 THR A C 1
ATOM 1128 O O . THR A 1 140 ? -7.940 -6.119 -8.551 1.00 97.56 140 THR A O 1
ATOM 1131 N N . GLU A 1 141 ? -8.260 -4.433 -7.096 1.00 98.00 141 GLU A N 1
ATOM 1132 C CA . GLU A 1 141 ? -8.811 -5.245 -6.012 1.00 98.00 141 GLU A CA 1
ATOM 1133 C C . GLU A 1 141 ? -9.973 -4.538 -5.317 1.00 98.00 141 GLU A C 1
ATOM 1135 O O . GLU A 1 141 ? -10.098 -3.313 -5.356 1.00 98.00 141 GLU A O 1
ATOM 1140 N N . LEU A 1 142 ? -10.829 -5.333 -4.675 1.00 97.00 142 LEU A N 1
ATOM 1141 C CA . LEU A 1 142 ? -11.941 -4.843 -3.872 1.00 97.00 142 LEU A CA 1
ATOM 1142 C C . LEU A 1 142 ? -11.612 -4.969 -2.385 1.00 97.00 142 LEU A C 1
ATOM 1144 O O . LEU A 1 142 ? -11.215 -6.038 -1.920 1.00 97.00 142 LEU A O 1
ATOM 1148 N N . LEU A 1 143 ? -11.859 -3.897 -1.637 1.00 97.31 143 LEU A N 1
ATOM 1149 C CA . LEU A 1 143 ? -11.947 -3.906 -0.181 1.00 97.31 143 LEU A CA 1
ATOM 1150 C C . LEU A 1 143 ? -13.395 -3.575 0.192 1.00 97.31 143 LEU A C 1
ATOM 1152 O O . LEU A 1 143 ? -13.791 -2.412 0.188 1.00 97.31 143 LEU A O 1
ATOM 1156 N N . GLY A 1 144 ? -14.218 -4.595 0.442 1.00 94.56 144 GLY A N 1
ATOM 1157 C CA . GLY A 1 144 ? -15.665 -4.393 0.550 1.00 94.56 144 GLY A CA 1
ATOM 1158 C C . GLY A 1 144 ? -16.226 -3.760 -0.740 1.00 94.56 144 GLY A C 1
ATOM 1159 O O . GLY A 1 144 ? -15.963 -4.290 -1.823 1.00 94.56 144 GLY A O 1
ATOM 1160 N N . PRO A 1 145 ? -16.971 -2.639 -0.671 1.00 95.00 145 PRO A N 1
ATOM 1161 C CA . PRO A 1 145 ? -17.500 -1.956 -1.852 1.00 95.00 145 PRO A CA 1
ATOM 1162 C C . PRO A 1 145 ? -16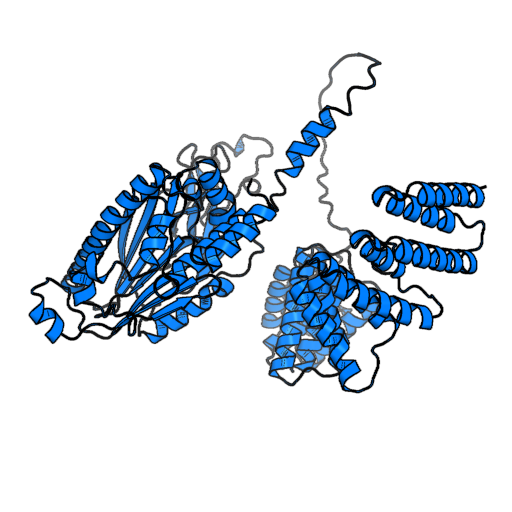.482 -1.037 -2.548 1.00 95.00 145 PRO A C 1
ATOM 1164 O O . PRO A 1 145 ? -16.811 -0.438 -3.575 1.00 95.00 145 PRO A O 1
ATOM 1167 N N . PHE A 1 146 ? -15.272 -0.887 -2.005 1.00 97.62 146 PHE A N 1
ATOM 1168 C CA . PHE A 1 146 ? -14.279 0.074 -2.475 1.00 97.62 146 PHE A CA 1
ATOM 1169 C C . PHE A 1 146 ? -13.326 -0.558 -3.495 1.00 97.62 146 PHE A C 1
ATOM 1171 O O . PHE A 1 146 ? -12.743 -1.612 -3.241 1.00 97.62 146 PHE A O 1
ATOM 1178 N N . VAL A 1 147 ? -13.150 0.097 -4.643 1.00 98.06 147 VAL A N 1
ATOM 1179 C CA . VAL A 1 147 ? -12.255 -0.334 -5.722 1.00 98.06 147 VAL A CA 1
ATOM 1180 C C . VAL A 1 147 ? -10.908 0.348 -5.554 1.00 98.06 147 VAL A C 1
ATOM 1182 O O . VAL A 1 147 ? -10.805 1.576 -5.629 1.00 98.06 147 VAL A O 1
ATOM 1185 N N . PHE A 1 148 ? -9.873 -0.463 -5.370 1.00 98.62 148 PHE A N 1
ATOM 1186 C CA . PHE A 1 148 ? -8.493 -0.024 -5.250 1.00 98.62 148 PHE A CA 1
ATOM 1187 C C . PHE A 1 148 ? -7.660 -0.489 -6.439 1.00 98.62 148 PHE A C 1
ATOM 1189 O O . PHE A 1 148 ? -7.878 -1.569 -6.989 1.00 98.62 148 PHE A O 1
ATOM 1196 N N . VAL A 1 149 ? -6.663 0.315 -6.802 1.00 98.31 149 VAL A N 1
ATOM 1197 C CA . VAL A 1 149 ? -5.675 -0.024 -7.826 1.00 98.31 149 VAL A CA 1
ATOM 1198 C C . VAL A 1 149 ? -4.252 0.105 -7.295 1.00 98.31 149 VAL A C 1
ATOM 1200 O O . VAL A 1 149 ? -3.989 0.909 -6.401 1.00 98.31 149 VAL A O 1
ATOM 1203 N N . ASN A 1 150 ? -3.328 -0.674 -7.853 1.00 96.56 150 ASN A N 1
ATOM 1204 C CA . ASN A 1 150 ? -1.901 -0.585 -7.553 1.00 96.56 150 ASN A CA 1
ATOM 1205 C C . ASN A 1 150 ? -1.077 -0.892 -8.815 1.00 96.56 150 ASN A C 1
ATOM 1207 O O . ASN A 1 150 ? -1.415 -1.781 -9.600 1.00 96.56 150 ASN A O 1
ATOM 1211 N N . PHE A 1 151 ? -0.004 -0.132 -9.035 1.00 91.94 151 PHE A N 1
ATOM 1212 C CA . PHE A 1 151 ? 0.931 -0.371 -10.140 1.00 91.94 151 PHE A CA 1
ATOM 1213 C C . PHE A 1 151 ? 1.967 -1.446 -9.828 1.00 91.94 151 PHE A C 1
ATOM 1215 O O . PHE A 1 151 ? 2.595 -1.969 -10.748 1.00 91.94 151 PHE A O 1
ATOM 1222 N N . ASP A 1 152 ? 2.167 -1.763 -8.552 1.00 88.12 152 ASP A N 1
ATOM 1223 C CA . ASP A 1 152 ? 3.010 -2.867 -8.138 1.00 88.12 152 ASP A CA 1
ATOM 1224 C C . ASP A 1 152 ? 2.205 -4.173 -8.201 1.00 88.12 152 ASP A C 1
ATOM 1226 O O . ASP A 1 152 ? 1.324 -4.438 -7.379 1.00 88.12 152 ASP A O 1
ATOM 1230 N N . SER A 1 153 ? 2.474 -4.979 -9.232 1.00 81.31 153 SER A N 1
ATOM 1231 C CA . SER A 1 153 ? 1.783 -6.253 -9.444 1.00 81.31 153 SER A CA 1
ATOM 1232 C C . SER A 1 153 ? 2.066 -7.267 -8.342 1.00 81.31 153 SER A C 1
ATOM 1234 O O . SER A 1 153 ? 1.241 -8.157 -8.143 1.00 81.31 153 SER A O 1
ATOM 1236 N N . ASP A 1 154 ? 3.171 -7.109 -7.611 1.00 85.19 154 ASP A N 1
ATOM 1237 C CA . ASP A 1 154 ? 3.701 -8.099 -6.672 1.00 85.19 154 ASP A CA 1
ATOM 1238 C C . ASP A 1 154 ? 3.455 -7.703 -5.203 1.00 85.19 154 ASP A C 1
ATOM 1240 O O . ASP A 1 154 ? 3.841 -8.428 -4.285 1.00 85.19 154 ASP A O 1
ATOM 1244 N N . ASP A 1 155 ? 2.790 -6.567 -4.962 1.00 89.38 155 ASP A N 1
ATOM 1245 C CA . ASP A 1 155 ? 2.452 -6.101 -3.616 1.00 89.38 155 ASP A CA 1
ATOM 1246 C C . ASP A 1 155 ? 1.428 -7.026 -2.928 1.00 89.38 155 ASP A C 1
ATOM 1248 O O . ASP A 1 155 ? 0.735 -7.848 -3.538 1.00 89.38 155 ASP A O 1
ATOM 1252 N N . LYS A 1 156 ? 1.299 -6.910 -1.614 1.00 94.44 156 LYS A N 1
ATOM 1253 C CA . LYS A 1 156 ? 0.283 -7.640 -0.860 1.00 94.44 156 LYS A CA 1
ATOM 1254 C C . LYS A 1 156 ? -1.120 -7.146 -1.243 1.00 94.44 156 LYS A C 1
ATOM 1256 O O . LYS A 1 156 ? -1.269 -5.975 -1.600 1.00 94.44 156 LYS A O 1
ATOM 1261 N N . PRO A 1 157 ? -2.149 -8.011 -1.179 1.00 96.38 157 PRO A N 1
ATOM 1262 C CA . PRO A 1 157 ? -3.520 -7.612 -1.489 1.00 96.38 157 PRO A CA 1
ATOM 1263 C C . PRO A 1 157 ? -3.991 -6.471 -0.585 1.00 96.38 157 PRO A C 1
ATOM 1265 O O . PRO A 1 157 ? -3.522 -6.335 0.547 1.00 96.38 157 PRO A O 1
ATOM 1268 N N . VAL A 1 158 ? -4.954 -5.678 -1.051 1.00 97.81 158 VAL A N 1
ATOM 1269 C CA . VAL A 1 158 ? -5.471 -4.510 -0.314 1.00 97.81 158 VAL A CA 1
ATOM 1270 C C . VAL A 1 158 ? -5.998 -4.891 1.078 1.00 97.81 158 VAL A C 1
ATOM 1272 O O . VAL A 1 158 ? -5.808 -4.164 2.054 1.00 97.81 158 VAL A O 1
ATOM 1275 N N . SER A 1 159 ? -6.576 -6.090 1.207 1.00 97.19 159 SER A N 1
ATOM 1276 C CA . SER A 1 159 ? -7.072 -6.635 2.474 1.00 97.19 159 SER A CA 1
ATOM 1277 C C . SER A 1 159 ? -5.972 -6.894 3.505 1.00 97.19 159 SER A C 1
ATOM 1279 O O . SER A 1 159 ? -6.257 -6.874 4.698 1.00 97.19 159 SER A O 1
ATOM 1281 N N . HIS A 1 160 ? -4.719 -7.101 3.085 1.00 96.88 160 HIS A N 1
ATOM 1282 C CA . HIS A 1 160 ? -3.594 -7.227 4.014 1.00 96.88 160 HIS A CA 1
ATOM 1283 C C . HIS A 1 160 ? -3.350 -5.928 4.785 1.00 96.88 160 HIS A C 1
ATOM 1285 O O . HIS A 1 160 ? -2.946 -5.964 5.943 1.00 96.88 160 HIS A O 1
ATOM 1291 N N . TYR A 1 161 ? -3.559 -4.792 4.121 1.00 96.69 161 TYR A N 1
ATOM 1292 C CA . TYR A 1 161 ? -3.284 -3.474 4.678 1.00 96.69 161 TYR A CA 1
ATOM 1293 C C . TYR A 1 161 ? -4.470 -2.931 5.471 1.00 96.69 161 TYR A C 1
ATOM 1295 O O . TYR A 1 161 ? -4.280 -2.342 6.533 1.00 96.69 161 TYR A O 1
ATOM 1303 N N . PHE A 1 162 ? -5.684 -3.133 4.953 1.00 98.06 162 PHE A N 1
ATOM 1304 C CA . PHE A 1 162 ? -6.874 -2.428 5.429 1.00 98.06 162 PHE A CA 1
ATOM 1305 C C . PHE A 1 162 ? -8.045 -3.351 5.782 1.00 98.06 162 PHE A C 1
ATOM 1307 O O . PHE A 1 162 ? -9.111 -2.856 6.124 1.00 98.06 162 PHE A O 1
ATOM 1314 N N . GLY A 1 163 ? -7.891 -4.677 5.693 1.00 96.50 163 GLY A N 1
ATOM 1315 C CA . GLY A 1 163 ? -8.991 -5.634 5.883 1.00 96.50 163 GLY A CA 1
ATOM 1316 C C . GLY A 1 163 ? -9.743 -5.456 7.203 1.00 96.50 163 GLY A C 1
ATOM 1317 O O . GLY A 1 163 ? -10.970 -5.518 7.221 1.00 96.50 163 GLY A O 1
ATOM 1318 N N . ASP A 1 164 ? -9.015 -5.155 8.279 1.00 96.25 164 ASP A N 1
ATOM 1319 C CA . ASP A 1 164 ? -9.580 -5.002 9.621 1.00 96.25 164 ASP A CA 1
ATOM 1320 C C . ASP A 1 164 ? -10.553 -3.820 9.743 1.00 96.25 164 ASP A C 1
ATOM 1322 O O . ASP A 1 164 ? -11.452 -3.871 10.583 1.00 96.25 164 ASP A O 1
ATOM 1326 N N . VAL A 1 165 ? -10.448 -2.792 8.884 1.00 97.44 165 VAL A N 1
ATOM 1327 C CA . VAL A 1 165 ? -11.380 -1.649 8.911 1.00 97.44 165 VAL A CA 1
ATOM 1328 C C . VAL A 1 165 ? -12.816 -2.084 8.624 1.00 97.44 165 VAL A C 1
ATOM 1330 O O . VAL A 1 165 ? -13.756 -1.526 9.181 1.00 97.44 165 VAL A O 1
ATOM 1333 N N . LEU A 1 166 ? -12.999 -3.123 7.800 1.00 95.94 166 LEU A N 1
ATOM 1334 C CA . LEU A 1 166 ? -14.326 -3.623 7.446 1.00 95.94 166 LEU A CA 1
ATOM 1335 C C . LEU A 1 166 ? -15.047 -4.210 8.662 1.00 95.94 166 LEU A C 1
ATOM 1337 O O . LEU A 1 166 ? -16.259 -4.055 8.772 1.00 95.94 166 LEU A O 1
ATOM 1341 N N . ASN A 1 167 ? -14.308 -4.834 9.583 1.00 94.06 167 ASN A N 1
ATOM 1342 C CA . ASN A 1 167 ? -14.880 -5.369 10.818 1.00 94.06 167 ASN A CA 1
ATOM 1343 C C . ASN A 1 167 ? -15.315 -4.231 11.752 1.00 94.06 167 ASN A C 1
ATOM 1345 O O . ASN A 1 167 ? -16.416 -4.274 12.284 1.00 94.06 167 ASN A O 1
ATOM 1349 N N . ILE A 1 168 ? -14.496 -3.178 11.880 1.00 95.25 168 ILE A N 1
ATOM 1350 C CA . ILE A 1 168 ? -14.813 -2.004 12.714 1.00 95.25 168 ILE A CA 1
ATOM 1351 C C . ILE A 1 168 ? -16.091 -1.310 12.222 1.00 95.25 168 ILE A C 1
ATOM 1353 O O . ILE A 1 168 ? -16.959 -0.956 13.021 1.00 95.25 168 ILE A O 1
ATOM 1357 N N . ILE A 1 169 ? -16.222 -1.153 10.901 1.00 95.56 169 ILE A N 1
ATOM 1358 C CA . ILE A 1 169 ? -17.410 -0.554 10.289 1.00 95.56 169 ILE A CA 1
ATOM 1359 C C . ILE A 1 169 ? -18.625 -1.473 10.460 1.00 95.56 169 ILE A C 1
ATOM 1361 O O . ILE A 1 169 ? -19.701 -0.999 10.821 1.00 95.56 169 ILE A O 1
ATOM 1365 N N . ALA A 1 170 ? -18.476 -2.782 10.242 1.00 92.06 170 ALA A N 1
ATOM 1366 C CA . ALA A 1 170 ? -19.575 -3.735 10.401 1.00 92.06 170 ALA A CA 1
ATOM 1367 C C . ALA A 1 170 ? -20.112 -3.768 11.843 1.00 92.06 170 ALA A C 1
ATOM 1369 O O . ALA A 1 170 ? -21.328 -3.789 12.040 1.00 92.06 170 ALA A O 1
ATOM 1370 N N . ASP A 1 171 ? -19.230 -3.685 12.844 1.00 92.19 171 ASP A N 1
ATOM 1371 C CA . ASP A 1 171 ? -19.598 -3.644 14.265 1.00 92.19 171 ASP A CA 1
ATOM 1372 C C . ASP A 1 171 ? -20.426 -2.396 14.635 1.00 92.19 171 ASP A C 1
ATOM 1374 O O . ASP A 1 171 ? -21.154 -2.409 15.629 1.00 92.19 171 ASP A O 1
ATOM 1378 N N . SER A 1 172 ? -20.374 -1.335 13.820 1.00 87.62 172 SER A N 1
ATOM 1379 C CA . SER A 1 172 ? -21.201 -0.128 13.987 1.00 87.62 172 SER A CA 1
ATOM 1380 C C . SER A 1 172 ? -22.648 -0.286 13.506 1.00 87.62 172 SER A C 1
ATOM 1382 O O . SER A 1 172 ? -23.474 0.591 13.754 1.00 87.62 172 SER A O 1
ATOM 1384 N N . GLY A 1 173 ? -22.962 -1.393 12.824 1.00 88.50 173 GLY A N 1
ATOM 1385 C CA . GLY A 1 173 ? -24.278 -1.663 12.242 1.00 88.50 173 GLY A CA 1
ATOM 1386 C C . GLY A 1 173 ? -24.430 -1.245 10.776 1.00 88.50 173 GLY A C 1
ATOM 1387 O O . GLY A 1 173 ? -25.521 -1.370 10.223 1.00 88.50 173 GLY A O 1
ATOM 1388 N N . ILE A 1 174 ? -23.364 -0.777 10.118 1.00 92.56 174 ILE A N 1
ATOM 1389 C CA . ILE A 1 174 ? -23.409 -0.407 8.697 1.00 92.56 174 ILE A CA 1
ATOM 1390 C C . ILE A 1 174 ? -23.218 -1.634 7.804 1.00 92.56 174 ILE A C 1
ATOM 1392 O O . ILE A 1 174 ? -22.155 -2.255 7.776 1.00 92.56 174 ILE A O 1
ATOM 1396 N N . ASP A 1 175 ? -24.230 -1.923 6.986 1.00 91.88 175 ASP A N 1
ATOM 1397 C CA . ASP A 1 175 ? -24.124 -2.882 5.889 1.00 91.88 175 ASP A CA 1
ATOM 1398 C C . ASP A 1 175 ? -23.522 -2.217 4.642 1.00 91.88 175 ASP A C 1
ATOM 1400 O O . ASP A 1 175 ? -24.215 -1.620 3.815 1.00 91.88 175 ASP A O 1
ATOM 1404 N N . LEU A 1 176 ? -22.206 -2.368 4.485 1.00 92.12 176 LEU A N 1
ATOM 1405 C CA . LEU A 1 176 ? -21.450 -1.857 3.339 1.00 92.12 176 LEU A CA 1
ATOM 1406 C C . LEU A 1 176 ? -21.892 -2.431 1.983 1.00 92.12 176 LEU A C 1
ATOM 1408 O O . LEU A 1 176 ? -21.518 -1.878 0.949 1.00 92.12 176 LEU A O 1
ATOM 1412 N N . SER A 1 177 ? -22.650 -3.531 1.953 1.00 87.56 177 SER A N 1
ATOM 1413 C CA . SER A 1 177 ? -23.161 -4.115 0.707 1.00 87.56 177 SER A CA 1
ATOM 1414 C C . SER A 1 177 ? -24.455 -3.456 0.221 1.00 87.56 177 SER A C 1
ATOM 1416 O O . SER A 1 177 ? -24.804 -3.578 -0.956 1.00 87.56 177 SER A O 1
ATOM 1418 N N . ASN A 1 178 ? -25.136 -2.711 1.097 1.00 88.38 178 ASN A N 1
ATOM 1419 C CA . ASN A 1 178 ? -26.459 -2.153 0.854 1.00 88.38 178 ASN A CA 1
ATOM 1420 C C . ASN A 1 178 ? -26.476 -0.625 1.011 1.00 88.38 178 ASN A C 1
ATOM 1422 O O . ASN A 1 178 ? -27.233 -0.060 1.801 1.00 88.38 178 ASN A O 1
ATOM 1426 N N . LEU A 1 179 ? -25.637 0.048 0.224 1.00 92.12 179 LEU A N 1
ATOM 1427 C CA . LEU A 1 179 ? -25.552 1.504 0.171 1.00 92.12 179 LEU A CA 1
ATOM 1428 C C . LEU A 1 179 ? -25.946 2.045 -1.212 1.00 92.12 179 LEU A C 1
ATOM 1430 O O . LEU A 1 179 ? -25.762 1.410 -2.257 1.00 92.12 179 LEU A O 1
ATOM 1434 N N . TYR A 1 180 ? -26.487 3.259 -1.221 1.00 91.25 180 TYR A N 1
ATOM 1435 C CA . TYR A 1 180 ? -26.833 4.012 -2.419 1.00 91.25 180 TYR A CA 1
ATOM 1436 C C . TYR A 1 180 ? -25.911 5.211 -2.544 1.00 91.25 180 TYR A C 1
ATOM 1438 O O . TYR A 1 180 ? -25.746 5.979 -1.600 1.00 91.25 180 TYR A O 1
ATOM 1446 N N . LEU A 1 181 ? -25.328 5.359 -3.732 1.00 93.06 181 LEU A N 1
ATOM 1447 C CA . LEU A 1 181 ? -24.563 6.536 -4.110 1.00 93.06 181 LEU A CA 1
ATOM 1448 C C . LEU A 1 181 ? -25.498 7.749 -4.139 1.00 93.06 181 LEU A C 1
ATOM 1450 O O . LEU A 1 181 ? -26.477 7.749 -4.887 1.00 93.06 181 LEU A O 1
ATOM 1454 N N . TRP A 1 182 ? -25.181 8.760 -3.339 1.00 94.06 182 TRP A N 1
ATOM 1455 C CA . TRP A 1 182 ? -25.920 10.016 -3.280 1.00 94.06 182 TRP A CA 1
ATOM 1456 C C . TRP A 1 182 ? -25.322 11.055 -4.223 1.00 94.06 182 TRP A C 1
ATOM 1458 O O . TRP A 1 182 ? -25.973 11.505 -5.163 1.00 94.06 182 TRP A O 1
ATOM 1468 N N . GLU A 1 183 ? -24.059 11.403 -3.993 1.00 90.94 183 GLU A N 1
ATOM 1469 C CA . GLU A 1 183 ? -23.349 12.424 -4.753 1.00 90.94 183 GLU A CA 1
ATOM 1470 C C . GLU A 1 183 ? -21.848 12.147 -4.730 1.00 90.94 183 GLU A C 1
ATOM 1472 O O . GLU A 1 183 ? -21.316 11.597 -3.763 1.00 90.94 183 GLU A O 1
ATOM 1477 N N . ARG A 1 184 ? -21.171 12.569 -5.799 1.00 91.12 184 ARG A N 1
ATOM 1478 C CA . ARG A 1 184 ? -19.719 12.691 -5.859 1.00 91.12 184 ARG A CA 1
ATOM 1479 C C . ARG A 1 184 ? -19.359 14.111 -6.274 1.00 91.12 184 ARG A C 1
ATOM 1481 O O . ARG A 1 184 ? -19.837 14.581 -7.306 1.00 91.12 184 ARG A O 1
ATOM 1488 N N . SER A 1 185 ? -18.496 14.764 -5.509 1.00 90.94 185 SER A N 1
ATOM 1489 C CA . SER A 1 185 ? -18.050 16.138 -5.753 1.00 90.94 185 SER A CA 1
ATOM 1490 C C . SER A 1 185 ? -16.527 16.220 -5.715 1.00 90.94 185 SER A C 1
ATOM 1492 O O . SER A 1 185 ? -15.876 15.483 -4.982 1.00 90.94 185 SER A O 1
ATOM 1494 N N . SER A 1 186 ? -15.942 17.086 -6.539 1.00 93.44 186 SER A N 1
ATOM 1495 C CA . SER A 1 186 ? -14.505 17.383 -6.505 1.00 93.44 186 SER A CA 1
ATOM 1496 C C . SER A 1 186 ? -14.235 18.614 -5.651 1.00 93.44 186 SER A C 1
ATOM 1498 O O . SER A 1 186 ? -15.073 19.514 -5.585 1.00 93.44 186 SER A O 1
ATOM 1500 N N . TRP A 1 187 ? -13.052 18.669 -5.050 1.00 94.69 187 TRP A N 1
ATOM 1501 C CA . TRP A 1 187 ? -12.617 19.783 -4.213 1.00 94.69 187 TRP A CA 1
ATOM 1502 C C . TRP A 1 187 ? -11.126 20.080 -4.415 1.00 94.69 187 TRP A C 1
ATOM 1504 O O . TRP A 1 187 ? -10.360 19.238 -4.891 1.00 94.69 187 TRP A O 1
ATOM 1514 N N . GLU A 1 188 ? -10.727 21.295 -4.052 1.00 96.25 188 GLU A N 1
ATOM 1515 C CA . GLU A 1 188 ? -9.347 21.782 -4.053 1.00 96.25 188 GLU A CA 1
ATOM 1516 C C . GLU A 1 188 ? -9.092 22.553 -2.756 1.00 96.25 188 GLU A C 1
ATOM 1518 O O . GLU A 1 188 ? -10.006 23.187 -2.234 1.00 96.25 188 GLU A O 1
ATOM 1523 N N . SER A 1 189 ? -7.852 22.533 -2.269 1.00 95.81 189 SER A N 1
ATOM 1524 C CA . SER A 1 189 ? -7.428 23.249 -1.061 1.00 95.81 189 SER A CA 1
ATOM 1525 C C . SER A 1 189 ? -6.084 23.950 -1.273 1.00 95.81 189 SER A C 1
ATOM 1527 O O . SER A 1 189 ? -5.244 23.494 -2.062 1.00 95.81 189 SER A O 1
ATOM 1529 N N . ASN A 1 190 ? -5.861 25.062 -0.560 1.00 97.06 190 ASN A N 1
ATOM 1530 C CA . ASN A 1 190 ? -4.596 25.807 -0.580 1.00 97.06 190 ASN A CA 1
ATOM 1531 C C . ASN A 1 190 ? -3.604 25.308 0.476 1.00 97.06 190 ASN A C 1
ATOM 1533 O O . ASN A 1 190 ? -2.703 26.051 0.874 1.00 97.06 190 ASN A O 1
ATOM 1537 N N . SER A 1 191 ? -3.763 24.054 0.895 1.00 97.50 191 SER A N 1
ATOM 1538 C CA . SER A 1 191 ? -2.940 23.388 1.894 1.00 97.50 191 SER A CA 1
ATOM 1539 C C . SER A 1 191 ? -2.311 22.114 1.348 1.00 97.50 191 SER A C 1
ATOM 1541 O O . SER A 1 191 ? -2.852 21.462 0.455 1.00 97.50 191 SER A O 1
ATOM 1543 N N . ASN A 1 192 ? -1.139 21.743 1.865 1.00 98.31 192 ASN A N 1
ATOM 1544 C CA . ASN A 1 192 ? -0.518 20.463 1.547 1.00 98.31 192 ASN A CA 1
ATOM 1545 C C . ASN A 1 192 ? -1.444 19.308 1.975 1.00 98.31 192 ASN A C 1
ATOM 1547 O O . ASN A 1 192 ? -2.049 19.354 3.044 1.00 98.31 192 ASN A O 1
ATOM 1551 N N . TRP A 1 193 ? -1.498 18.239 1.175 1.00 97.94 193 TRP A N 1
ATOM 1552 C CA . TRP A 1 193 ? -2.336 17.064 1.457 1.00 97.94 193 TRP A CA 1
ATOM 1553 C C . TRP A 1 193 ? -2.072 16.451 2.844 1.00 97.94 193 TRP A C 1
ATOM 1555 O O . TRP A 1 193 ? -3.006 16.005 3.505 1.00 97.94 193 TRP A O 1
ATOM 1565 N N . LYS A 1 194 ? -0.814 16.483 3.315 1.00 98.31 194 LYS A N 1
ATOM 1566 C CA . LYS A 1 194 ? -0.448 16.040 4.665 1.00 98.31 194 LYS A CA 1
ATOM 1567 C C . LYS A 1 194 ? -1.063 16.945 5.717 1.00 98.31 194 LYS A C 1
ATOM 1569 O O . LYS A 1 194 ? -1.642 16.429 6.648 1.00 98.31 194 LYS A O 1
ATOM 1574 N N . THR A 1 195 ? -1.000 18.267 5.558 1.00 98.00 195 THR A N 1
ATOM 1575 C CA . THR A 1 195 ? -1.591 19.220 6.514 1.00 98.00 195 THR A CA 1
ATOM 1576 C C . THR A 1 195 ? -3.090 18.982 6.698 1.00 98.00 195 THR A C 1
ATOM 1578 O O . THR A 1 195 ? -3.571 19.006 7.825 1.00 98.00 195 THR A O 1
ATOM 1581 N N . MET A 1 196 ? -3.812 18.682 5.614 1.00 98.00 196 MET A N 1
ATOM 1582 C CA . MET A 1 196 ? -5.237 18.344 5.691 1.00 98.00 196 MET A CA 1
ATOM 1583 C C . MET A 1 196 ? -5.484 17.018 6.424 1.00 98.00 196 MET A C 1
ATOM 1585 O O . MET A 1 196 ? -6.333 16.951 7.307 1.00 98.00 196 MET A O 1
ATOM 1589 N N . LEU A 1 197 ? -4.721 15.968 6.104 1.00 98.38 197 LEU A N 1
ATOM 1590 C CA . LEU A 1 197 ? -4.848 14.678 6.792 1.00 98.38 197 LEU A CA 1
ATOM 1591 C C . LEU A 1 197 ? -4.388 14.734 8.251 1.00 98.38 197 LEU A C 1
ATOM 1593 O O . LEU A 1 197 ? -4.944 14.037 9.088 1.00 98.38 197 LEU A O 1
ATOM 1597 N N . GLU A 1 198 ? -3.390 15.552 8.569 1.00 98.50 198 GLU A N 1
ATOM 1598 C CA . GLU A 1 198 ? -2.939 15.780 9.939 1.00 98.50 198 GLU A CA 1
ATOM 1599 C C . GLU A 1 198 ? -4.054 16.424 10.764 1.00 98.50 198 GLU A C 1
ATOM 1601 O O . GLU A 1 198 ? -4.369 15.901 11.825 1.00 98.50 198 GLU A O 1
ATOM 1606 N N . ASN A 1 199 ? -4.717 17.459 10.233 1.00 98.19 199 ASN A N 1
ATOM 1607 C CA . ASN A 1 199 ? -5.906 18.059 10.848 1.00 98.19 199 ASN A CA 1
ATOM 1608 C C . ASN A 1 199 ? -7.035 17.030 11.031 1.00 98.19 199 ASN A C 1
ATOM 1610 O O . ASN A 1 199 ? -7.666 16.971 12.076 1.00 98.19 199 ASN A O 1
ATOM 1614 N N . TYR A 1 200 ? -7.249 16.160 10.041 1.00 98.38 200 TYR A N 1
ATOM 1615 C CA . TYR A 1 200 ? -8.244 15.091 10.135 1.00 98.38 200 TYR A CA 1
ATOM 1616 C C . TYR A 1 200 ? -7.930 14.061 11.232 1.00 98.38 200 TYR A C 1
ATOM 1618 O O . TYR A 1 200 ? -8.850 13.479 11.793 1.00 98.38 200 TYR A O 1
ATOM 1626 N N . LEU A 1 201 ? -6.654 13.777 11.518 1.00 98.38 201 LEU A N 1
ATOM 1627 C CA . LEU A 1 201 ? -6.197 12.661 12.365 1.00 98.38 201 LEU A CA 1
ATOM 1628 C C . LEU A 1 201 ? -6.274 12.923 13.879 1.00 98.38 201 LEU A C 1
ATOM 1630 O O . LEU A 1 201 ? -5.865 12.066 14.669 1.00 98.38 201 LEU A O 1
ATOM 1634 N N . GLU A 1 202 ? -6.784 14.073 14.297 1.00 97.12 202 GLU A N 1
ATOM 1635 C CA . GLU A 1 202 ? -6.967 14.432 15.699 1.00 97.12 202 GLU A CA 1
ATOM 1636 C C . GLU A 1 202 ? -8.281 15.179 15.919 1.00 97.12 202 GLU A C 1
ATOM 1638 O O . GLU A 1 202 ? -8.935 15.622 14.983 1.00 97.12 202 GLU A O 1
ATOM 1643 N N . CYS A 1 203 ? -8.685 15.285 17.184 1.00 96.56 203 CYS A N 1
ATOM 1644 C CA . CYS A 1 203 ? -9.857 16.067 17.573 1.00 96.56 203 CYS A CA 1
ATOM 1645 C C . CYS A 1 203 ? -9.553 16.996 18.760 1.00 96.56 203 CYS A C 1
ATOM 1647 O O . CYS A 1 203 ? -10.421 17.347 19.558 1.00 96.56 203 CYS A O 1
ATOM 1649 N N . TYR A 1 204 ? -8.286 17.386 18.889 1.00 97.06 204 TYR A N 1
ATOM 1650 C CA . TYR A 1 204 ? -7.798 18.389 19.823 1.00 97.06 204 TYR A CA 1
ATOM 1651 C C . TYR A 1 204 ? -8.291 19.794 19.450 1.00 97.06 204 TYR A C 1
ATOM 1653 O O . TYR A 1 204 ? -8.638 20.568 20.346 1.00 97.06 204 TYR A O 1
ATOM 1661 N N . HIS A 1 205 ? -8.403 20.116 18.155 1.00 96.81 205 HIS A N 1
ATOM 1662 C CA . HIS A 1 205 ? -8.982 21.390 17.702 1.00 96.81 205 HIS A CA 1
ATOM 1663 C C . HIS A 1 205 ? -10.521 21.423 17.797 1.00 96.81 205 HIS A C 1
ATOM 1665 O O . HIS A 1 205 ? -11.100 22.505 17.957 1.00 96.81 205 HIS A O 1
ATOM 1671 N N . CYS A 1 206 ? -11.187 20.261 17.752 1.00 96.56 206 CYS A N 1
ATOM 1672 C CA . CYS A 1 206 ? -12.646 20.140 17.650 1.00 96.56 206 CYS A CA 1
ATOM 1673 C C . CYS A 1 206 ? -13.448 20.989 18.656 1.00 96.56 206 CYS A C 1
ATOM 1675 O O . CYS A 1 206 ? -14.380 21.675 18.221 1.00 96.56 206 CYS A O 1
ATOM 1677 N N . PRO A 1 207 ? -13.129 21.016 19.973 1.00 94.25 207 PRO A N 1
ATOM 1678 C CA . PRO A 1 207 ? -13.907 21.792 20.945 1.00 94.25 207 PRO A CA 1
ATOM 1679 C C . PRO A 1 207 ? -13.922 23.297 20.665 1.00 94.25 207 PRO A C 1
ATOM 1681 O O . PRO A 1 207 ? -14.853 23.991 21.074 1.00 94.25 207 PRO A O 1
ATOM 1684 N N . VAL A 1 208 ? -12.877 23.803 20.007 1.00 94.75 208 VAL A N 1
ATOM 1685 C CA . VAL A 1 208 ? -12.686 25.230 19.731 1.00 94.75 208 VAL A CA 1
ATOM 1686 C C . VAL A 1 208 ? -13.189 25.583 18.337 1.00 94.75 208 VAL A C 1
ATOM 1688 O O . VAL A 1 208 ? -13.933 26.551 18.189 1.00 94.75 208 VAL A O 1
ATOM 1691 N N . ALA A 1 209 ? -12.780 24.813 17.329 1.00 95.12 209 ALA A N 1
ATOM 1692 C CA . ALA A 1 209 ? -13.035 25.126 15.928 1.00 95.12 209 ALA A CA 1
ATOM 1693 C C . ALA A 1 209 ? -14.407 24.660 15.437 1.00 95.12 209 ALA A C 1
ATOM 1695 O O . ALA A 1 209 ? -15.014 25.348 14.621 1.00 95.12 209 ALA A O 1
ATOM 1696 N N . HIS A 1 210 ? -14.936 23.565 15.998 1.00 94.75 210 HIS A N 1
ATOM 1697 C CA . HIS A 1 210 ? -16.203 22.974 15.568 1.00 94.75 210 HIS A CA 1
ATOM 1698 C C . HIS A 1 210 ? -17.227 22.909 16.708 1.00 94.75 210 HIS A C 1
ATOM 1700 O O . HIS A 1 210 ? -17.563 21.821 17.195 1.00 94.75 210 HIS A O 1
ATOM 1706 N N . PRO A 1 211 ? -17.798 24.049 17.147 1.00 90.88 211 PRO A N 1
ATOM 1707 C CA . PRO A 1 211 ? -18.835 24.053 18.176 1.00 90.88 211 PRO A CA 1
ATOM 1708 C C . PRO A 1 211 ? -20.021 23.140 17.834 1.00 90.88 211 PRO A C 1
ATOM 1710 O O . PRO A 1 211 ? -20.543 22.453 18.711 1.00 90.88 211 PRO A O 1
ATOM 1713 N N . GLY A 1 212 ? -20.445 23.112 16.562 1.00 90.88 212 GLY A N 1
ATOM 1714 C CA . GLY A 1 212 ? -21.548 22.265 16.096 1.00 90.88 212 GLY A CA 1
ATOM 1715 C C . GLY A 1 212 ? -21.226 20.772 16.190 1.00 90.88 212 GLY A C 1
ATOM 1716 O O . GLY A 1 212 ? -22.032 19.999 16.704 1.00 90.88 212 GLY A O 1
ATOM 1717 N N . PHE A 1 213 ? -20.024 20.379 15.766 1.00 93.31 213 PHE A N 1
ATOM 1718 C CA . PHE A 1 213 ? -19.524 19.007 15.877 1.00 93.31 213 PHE A CA 1
ATOM 1719 C C . PHE A 1 213 ? -19.366 18.561 17.320 1.00 93.31 213 PHE A C 1
ATOM 1721 O O . PHE A 1 213 ? -19.896 17.521 17.693 1.00 93.31 213 PHE A O 1
ATOM 1728 N N . SER A 1 214 ? -18.754 19.387 18.162 1.00 92.69 214 SER A N 1
ATOM 1729 C CA . SER A 1 214 ? -18.561 19.092 19.584 1.00 92.69 214 SER A CA 1
ATOM 1730 C C . SER A 1 214 ? -19.874 19.068 20.379 1.00 92.69 214 SER A C 1
ATOM 1732 O O . SER A 1 214 ? -19.944 18.495 21.468 1.00 92.69 214 SER A O 1
ATOM 1734 N N . ALA A 1 215 ? -20.943 19.672 19.845 1.00 90.62 215 ALA A N 1
ATOM 1735 C CA . ALA A 1 215 ? -22.298 19.532 20.373 1.00 90.62 215 ALA A CA 1
ATOM 1736 C C . ALA A 1 215 ? -22.991 18.235 19.914 1.00 90.62 215 ALA A C 1
ATOM 1738 O O . ALA A 1 215 ? -23.874 17.739 20.618 1.00 90.62 215 ALA A O 1
ATOM 1739 N N . ALA A 1 216 ? -22.610 17.693 18.754 1.00 90.81 216 ALA A N 1
ATOM 1740 C CA . ALA A 1 216 ? -23.140 16.452 18.192 1.00 90.81 216 ALA A CA 1
ATOM 1741 C C . ALA A 1 216 ? -22.435 15.206 18.746 1.00 90.81 216 ALA A C 1
ATOM 1743 O O . ALA A 1 216 ? -23.090 14.212 19.060 1.00 90.81 216 ALA A O 1
ATOM 1744 N N . ILE A 1 217 ? -21.111 15.272 18.862 1.00 94.31 217 ILE A N 1
ATOM 1745 C CA . ILE A 1 217 ? -20.203 14.161 19.144 1.00 94.31 217 ILE A CA 1
ATOM 1746 C C . ILE A 1 217 ? -19.407 14.488 20.407 1.00 94.31 217 ILE A C 1
ATOM 1748 O O . ILE A 1 217 ? -19.007 15.629 20.647 1.00 94.31 217 ILE A O 1
ATOM 1752 N N . ASP A 1 218 ? -19.207 13.485 21.254 1.00 93.81 218 ASP A N 1
ATOM 1753 C CA . ASP A 1 218 ? -18.397 13.608 22.450 1.00 93.81 218 ASP A CA 1
ATOM 1754 C C . ASP A 1 218 ? -16.914 13.506 22.100 1.00 93.81 218 ASP A C 1
ATOM 1756 O O . ASP A 1 218 ? -16.375 12.417 21.907 1.00 93.81 218 ASP A O 1
ATOM 1760 N N . VAL A 1 219 ? -16.290 14.677 22.002 1.00 93.94 219 VAL A N 1
ATOM 1761 C CA . VAL A 1 219 ? -14.866 14.869 21.706 1.00 93.94 219 VAL A CA 1
ATOM 1762 C C . VAL A 1 219 ? -14.010 14.993 22.971 1.00 93.94 219 VAL A C 1
ATOM 1764 O O . VAL A 1 219 ? -12.863 15.425 22.902 1.00 93.94 219 VAL A O 1
ATOM 1767 N N . ASP A 1 220 ? -14.563 14.666 24.146 1.00 92.81 220 ASP A N 1
ATOM 1768 C CA . ASP A 1 220 ? -13.774 14.614 25.375 1.00 92.81 220 ASP A CA 1
ATOM 1769 C C . ASP A 1 220 ? -12.635 13.583 25.224 1.00 92.81 220 ASP A C 1
ATOM 1771 O O . ASP A 1 220 ? -12.907 12.465 24.773 1.00 92.81 220 ASP A O 1
ATOM 1775 N N . PRO A 1 221 ? -11.380 13.908 25.590 1.00 90.06 221 PRO A N 1
ATOM 1776 C CA . PRO A 1 221 ? -10.243 13.002 25.413 1.00 90.06 221 PRO A CA 1
ATOM 1777 C C . PRO A 1 221 ? -10.405 11.630 26.081 1.00 90.06 221 PRO A C 1
ATOM 1779 O O . PRO A 1 221 ? -9.824 10.657 25.603 1.00 90.06 221 PRO A O 1
ATOM 1782 N N . ASP A 1 222 ? -11.193 11.530 27.156 1.00 90.62 222 ASP A N 1
ATOM 1783 C CA . ASP A 1 222 ? -11.443 10.262 27.848 1.00 90.62 222 ASP A CA 1
ATOM 1784 C C . ASP A 1 222 ? -12.539 9.423 27.159 1.00 90.62 222 ASP A C 1
ATOM 1786 O O . ASP A 1 222 ? -12.647 8.217 27.398 1.00 90.62 222 ASP A O 1
ATOM 1790 N N . SER A 1 223 ? -13.354 10.038 26.292 1.00 91.19 223 SER A N 1
ATOM 1791 C CA . SER A 1 223 ? -14.422 9.372 25.533 1.00 91.19 223 SER A CA 1
ATOM 1792 C C . SER A 1 223 ? -14.073 9.141 24.059 1.00 91.19 223 SER A C 1
ATOM 1794 O O . SER A 1 223 ? -14.560 8.171 23.472 1.00 91.19 223 SER A O 1
ATOM 1796 N N . TYR A 1 224 ? -13.285 10.022 23.443 1.00 95.31 224 TYR A N 1
ATOM 1797 C CA . TYR A 1 224 ? -12.965 9.993 22.018 1.00 95.31 224 TYR A CA 1
ATOM 1798 C C . TYR A 1 224 ? -11.752 9.095 21.759 1.00 95.31 224 TYR A C 1
ATOM 1800 O O . TYR A 1 224 ? -10.616 9.403 22.121 1.00 95.31 224 TYR A O 1
ATOM 1808 N N . LYS A 1 225 ? -11.991 7.934 21.149 1.00 96.62 225 LYS A N 1
ATOM 1809 C CA . LYS A 1 225 ? -10.991 6.873 21.035 1.00 96.62 225 LYS A CA 1
ATOM 1810 C C . LYS A 1 225 ? -10.172 7.022 19.761 1.00 96.62 225 LYS A C 1
ATOM 1812 O O . LYS A 1 225 ? -10.704 6.891 18.665 1.00 96.62 225 LYS A O 1
ATOM 1817 N N . LEU A 1 226 ? -8.858 7.149 19.917 1.00 97.50 226 LEU A N 1
ATOM 1818 C CA . LEU A 1 226 ? -7.880 7.159 18.828 1.00 97.50 226 LEU A CA 1
ATOM 1819 C C . LEU A 1 226 ? -7.133 5.818 18.781 1.00 97.50 226 LEU A C 1
ATOM 1821 O O . LEU A 1 226 ? -6.539 5.401 19.775 1.00 97.50 226 LEU A O 1
ATOM 1825 N N . THR A 1 227 ? -7.156 5.131 17.638 1.00 97.81 227 THR A N 1
ATOM 1826 C CA . THR A 1 227 ? -6.513 3.819 17.452 1.00 97.81 227 THR A CA 1
ATOM 1827 C C . THR A 1 227 ? -5.614 3.820 16.219 1.00 97.81 227 THR A C 1
ATOM 1829 O O . THR A 1 227 ? -6.058 4.133 15.115 1.00 97.81 227 THR A O 1
ATOM 1832 N N . SER A 1 228 ? -4.351 3.441 16.416 1.00 97.25 228 SER A N 1
ATOM 1833 C CA . SER A 1 228 ? -3.338 3.331 15.364 1.00 97.25 228 SER A CA 1
ATOM 1834 C C . SER A 1 228 ? -3.172 1.873 14.935 1.00 97.25 228 SER A C 1
ATOM 1836 O O . SER A 1 228 ? -2.995 0.993 15.782 1.00 97.25 228 SER A O 1
ATOM 1838 N N . TYR A 1 229 ? -3.231 1.620 13.629 1.00 97.56 229 TYR A N 1
ATOM 1839 C CA . TYR A 1 229 ? -2.897 0.343 12.999 1.00 97.56 229 TYR A CA 1
ATOM 1840 C C . TYR A 1 229 ? -1.717 0.555 12.039 1.00 97.56 229 TYR A C 1
ATOM 1842 O O . TYR A 1 229 ? -1.416 1.692 11.678 1.00 97.56 229 TYR A O 1
ATOM 1850 N N . PRO A 1 230 ? -1.036 -0.510 11.571 1.00 96.25 230 PRO A N 1
ATOM 1851 C CA . PRO A 1 230 ? 0.182 -0.345 10.776 1.00 96.25 230 PRO A CA 1
ATOM 1852 C C . PRO A 1 230 ? 0.032 0.507 9.505 1.00 96.25 230 PRO A C 1
ATOM 1854 O O . PRO A 1 230 ? 0.995 1.156 9.110 1.00 96.25 230 PRO A O 1
ATOM 1857 N N . TYR A 1 231 ? -1.141 0.495 8.861 1.00 97.06 231 TYR A N 1
ATOM 1858 C CA . TYR A 1 231 ? -1.392 1.215 7.603 1.00 97.06 231 TYR A CA 1
ATOM 1859 C C . TYR A 1 231 ? -2.732 1.959 7.566 1.00 97.06 231 TYR A C 1
ATOM 1861 O O . TYR A 1 231 ? -3.096 2.516 6.533 1.00 97.06 231 TYR A O 1
ATOM 1869 N N . PHE A 1 232 ? -3.475 1.981 8.670 1.00 98.38 232 PHE A N 1
ATOM 1870 C CA . PHE A 1 232 ? -4.681 2.791 8.774 1.00 98.38 232 PHE A CA 1
ATOM 1871 C C . PHE A 1 232 ? -4.869 3.300 10.202 1.00 98.38 232 PHE A C 1
ATOM 1873 O O . PHE A 1 232 ? -4.316 2.759 11.156 1.00 98.38 232 PHE A O 1
ATOM 1880 N N . PHE A 1 233 ? -5.658 4.351 10.351 1.00 98.62 233 PHE A N 1
ATOM 1881 C CA . PHE A 1 233 ? -5.917 5.014 11.623 1.00 98.62 233 PHE A CA 1
ATOM 1882 C C . PHE A 1 233 ? -7.421 5.108 11.817 1.00 98.62 233 PHE A C 1
ATOM 1884 O O . PHE A 1 233 ? -8.147 5.251 10.838 1.00 98.62 233 PHE A O 1
ATOM 1891 N N . SER A 1 234 ? -7.901 4.975 13.051 1.00 98.38 234 SER A N 1
ATOM 1892 C CA . SER A 1 234 ? -9.333 5.005 13.360 1.00 98.38 234 SER A CA 1
ATOM 1893 C C . SER A 1 234 ? -9.618 5.890 14.559 1.00 98.38 234 SER A C 1
ATOM 1895 O O . SER A 1 234 ? -8.955 5.775 15.591 1.00 98.38 234 SER A O 1
ATOM 1897 N N . GLN A 1 235 ? -10.647 6.716 14.432 1.00 98.19 235 GLN A N 1
ATOM 1898 C CA . GLN A 1 235 ? -11.166 7.562 15.494 1.00 98.19 235 GLN A CA 1
ATOM 1899 C C . GLN A 1 235 ? -12.631 7.225 15.717 1.00 98.19 235 GLN A C 1
ATOM 1901 O O . GLN A 1 235 ? -13.376 7.096 14.747 1.00 98.19 235 GLN A O 1
ATOM 1906 N N . VAL A 1 236 ? -13.037 7.062 16.974 1.00 97.31 236 VAL A N 1
ATOM 1907 C CA . VAL A 1 236 ? -14.416 6.719 17.332 1.00 97.31 236 VAL A CA 1
ATOM 1908 C C . VAL A 1 236 ? -14.904 7.634 18.447 1.00 97.31 236 VAL A C 1
ATOM 1910 O O . VAL A 1 236 ? -14.284 7.711 19.507 1.00 97.31 236 VAL A O 1
ATOM 1913 N N . GLY A 1 237 ? -16.027 8.308 18.210 1.00 95.88 237 GLY A N 1
ATOM 1914 C CA . GLY A 1 237 ? -16.650 9.247 19.144 1.00 95.88 237 GLY A CA 1
ATOM 1915 C C . GLY A 1 237 ? -18.120 8.913 19.356 1.00 95.88 237 GLY A C 1
ATOM 1916 O O . GLY A 1 237 ? -18.801 8.476 18.436 1.00 95.88 237 GLY A O 1
ATOM 1917 N N . LYS A 1 238 ? -18.644 9.105 20.566 1.00 94.44 238 LYS A N 1
ATOM 1918 C CA . LYS A 1 238 ? -20.056 8.806 20.860 1.00 94.44 238 LYS A CA 1
ATOM 1919 C C . LYS A 1 238 ? -20.943 9.995 20.536 1.00 94.44 238 LYS A C 1
ATOM 1921 O O . LYS A 1 238 ? -20.551 11.132 20.775 1.00 94.44 238 LYS A O 1
ATOM 1926 N N . ALA A 1 239 ? -22.161 9.758 20.064 1.00 92.31 239 ALA A N 1
ATOM 1927 C CA . ALA A 1 239 ? -23.144 10.830 19.964 1.00 92.31 239 ALA A CA 1
ATOM 1928 C C . ALA A 1 239 ? -23.469 11.411 21.354 1.00 92.31 239 ALA A C 1
ATOM 1930 O O . ALA A 1 239 ? -23.671 10.676 22.324 1.00 92.31 239 ALA A O 1
ATOM 1931 N N . ARG A 1 240 ? -23.573 12.739 21.459 1.00 87.19 240 ARG A N 1
ATOM 1932 C CA . ARG A 1 240 ? -24.062 13.404 22.674 1.00 87.19 240 ARG A CA 1
ATOM 1933 C C . ARG A 1 240 ? -25.588 13.358 22.741 1.00 87.19 240 ARG A C 1
ATOM 1935 O O . ARG A 1 240 ? -26.289 13.528 21.742 1.00 87.19 240 ARG A O 1
ATOM 1942 N N . SER A 1 241 ? -26.115 13.187 23.954 1.00 69.81 241 SER A N 1
ATOM 1943 C CA . SER A 1 241 ? -27.558 13.200 24.213 1.00 69.81 241 SER A CA 1
ATOM 1944 C C . SER A 1 241 ? -28.186 14.582 23.963 1.00 69.81 241 SER A C 1
ATOM 1946 O O . SER A 1 241 ? -27.530 15.626 24.049 1.00 69.81 241 SER A O 1
ATOM 1948 N N . GLY A 1 242 ? -29.494 14.602 23.678 1.00 61.31 242 GLY A N 1
ATOM 1949 C CA . GLY A 1 242 ? -30.241 15.820 23.332 1.00 61.31 242 GLY A CA 1
ATOM 1950 C C . GLY A 1 242 ? -30.207 16.945 24.383 1.00 61.31 242 GLY A C 1
ATOM 1951 O O . GLY A 1 242 ? -30.364 18.112 24.024 1.00 61.31 242 GLY A O 1
ATOM 1952 N N . GLU A 1 243 ? -29.937 16.642 25.659 1.00 54.81 243 GLU A N 1
ATOM 1953 C CA . GLU A 1 243 ? -29.826 17.651 26.727 1.00 54.81 243 GLU A CA 1
ATOM 1954 C C . GLU A 1 243 ? -28.622 18.592 26.548 1.00 54.81 243 GLU A C 1
ATOM 1956 O O . GLU A 1 243 ? -28.728 19.787 26.842 1.00 54.81 243 GLU A O 1
ATOM 1961 N N . SER A 1 244 ? -27.494 18.096 26.023 1.00 57.31 244 SER A N 1
ATOM 1962 C CA . SER A 1 244 ? -26.332 18.942 25.707 1.00 57.31 244 SER A CA 1
ATOM 1963 C C . SER A 1 244 ? -26.608 19.868 24.519 1.00 57.31 244 SER A C 1
ATOM 1965 O O . SER A 1 244 ? -26.211 21.034 24.545 1.00 57.31 244 SER A O 1
ATOM 1967 N N . LYS A 1 245 ? -27.365 19.395 23.518 1.00 57.97 245 LYS A N 1
ATOM 1968 C CA . LYS A 1 245 ? -27.747 20.181 22.330 1.00 57.97 245 LYS A CA 1
ATOM 1969 C C . LYS A 1 245 ? -28.637 21.375 22.696 1.00 57.97 245 LYS A C 1
ATOM 1971 O O . LYS A 1 245 ? -28.418 22.491 22.223 1.00 57.97 245 LYS A O 1
ATOM 1976 N N . ALA A 1 246 ? -29.595 21.165 23.603 1.00 56.38 246 ALA A N 1
ATOM 1977 C CA . ALA A 1 246 ? -30.525 22.199 24.061 1.00 56.38 246 ALA A CA 1
ATOM 1978 C C . ALA A 1 246 ? -29.832 23.367 24.792 1.00 56.38 246 ALA A C 1
ATOM 1980 O O . ALA A 1 246 ? -30.281 24.511 24.694 1.00 56.38 246 ALA A O 1
ATOM 1981 N N . LYS A 1 247 ? -28.719 23.106 25.492 1.00 57.19 247 LYS A N 1
ATOM 1982 C CA . LYS A 1 247 ? -27.938 24.147 26.182 1.00 57.19 247 LYS A CA 1
ATOM 1983 C C . LYS A 1 247 ? -27.131 25.026 25.224 1.00 57.19 247 LYS A C 1
ATOM 1985 O O . LYS A 1 247 ? -26.948 26.204 25.518 1.00 57.19 247 LYS A O 1
ATOM 1990 N N . ALA A 1 248 ? -26.679 24.487 24.090 1.00 61.34 248 ALA A N 1
ATOM 1991 C CA . ALA A 1 248 ? -25.775 25.187 23.178 1.00 61.34 248 ALA A CA 1
ATOM 1992 C C . ALA A 1 248 ? -26.479 26.089 22.141 1.00 61.34 248 ALA A C 1
ATOM 1994 O O . ALA A 1 248 ? -25.833 26.964 21.574 1.00 61.34 248 ALA A O 1
ATOM 1995 N N . ARG A 1 249 ? -27.791 25.916 21.884 1.00 67.94 249 ARG A N 1
ATOM 1996 C CA . ARG A 1 249 ? -28.544 26.609 20.803 1.00 67.94 249 ARG A CA 1
ATOM 1997 C C . ARG A 1 249 ? -27.884 26.513 19.412 1.00 67.94 249 ARG A C 1
ATOM 1999 O O . ARG A 1 249 ? -28.131 27.354 18.550 1.00 67.94 249 ARG A O 1
ATOM 2006 N N . LEU A 1 250 ? -27.056 25.497 19.190 1.00 75.44 250 LEU A N 1
ATOM 2007 C CA . LEU A 1 250 ? -26.380 25.255 17.919 1.00 75.44 250 LEU A CA 1
ATOM 2008 C C . LEU A 1 250 ? -27.274 24.410 17.010 1.00 75.44 250 LEU A C 1
ATOM 2010 O O . LEU A 1 250 ? -27.943 23.486 17.477 1.00 75.44 250 LEU A O 1
ATOM 2014 N N . LYS A 1 251 ? -27.288 24.726 15.710 1.00 74.12 251 LYS A N 1
ATOM 2015 C CA . LYS A 1 251 ? -27.968 23.899 14.710 1.00 74.12 251 LYS A CA 1
ATOM 2016 C C . LYS A 1 251 ? -27.100 22.667 14.446 1.00 74.12 251 LYS A C 1
ATOM 2018 O O . LYS A 1 251 ? -25.993 22.797 13.940 1.00 74.12 251 LYS A O 1
ATOM 2023 N N . VAL A 1 252 ? -27.609 21.496 14.806 1.00 83.06 252 VAL A N 1
ATOM 2024 C CA . VAL A 1 252 ? -26.983 20.189 14.575 1.00 83.06 252 VAL A CA 1
ATOM 2025 C C . VAL A 1 252 ? -28.012 19.323 13.857 1.00 83.06 252 VAL A C 1
ATOM 2027 O O . VAL A 1 252 ? -29.205 19.465 14.128 1.00 83.06 252 VAL A O 1
ATOM 2030 N N . TYR A 1 253 ? -27.566 18.450 12.956 1.00 88.94 253 TYR A N 1
ATOM 2031 C CA . TYR A 1 253 ? -28.437 17.442 12.354 1.00 88.94 253 TYR A CA 1
ATOM 2032 C C . TYR A 1 253 ? -28.955 16.458 13.422 1.00 88.94 253 TYR A C 1
ATOM 2034 O O . TYR A 1 253 ? -28.442 16.372 14.551 1.00 88.94 253 TYR A O 1
ATOM 2042 N N . ASP A 1 254 ? -30.012 15.724 13.093 1.00 87.88 254 ASP A N 1
ATOM 2043 C CA . ASP A 1 254 ? -30.550 14.722 14.005 1.00 87.88 254 ASP A CA 1
ATOM 2044 C C . ASP A 1 254 ? -29.585 13.532 14.134 1.00 87.88 254 ASP A C 1
ATOM 2046 O O . ASP A 1 254 ? -29.315 12.826 13.172 1.00 87.88 254 ASP A O 1
ATOM 2050 N N . THR A 1 255 ? -29.060 13.290 15.333 1.00 89.31 255 THR A N 1
ATOM 2051 C CA . THR A 1 255 ? -28.168 12.145 15.593 1.00 89.31 255 THR A CA 1
ATOM 2052 C C . THR A 1 255 ? -28.935 10.937 16.124 1.00 89.31 255 THR A C 1
ATOM 2054 O O . THR A 1 255 ? -28.315 9.981 16.581 1.00 89.31 255 THR A O 1
ATOM 2057 N N . THR A 1 256 ? -30.270 10.997 16.176 1.00 86.12 256 THR A N 1
ATOM 2058 C CA . THR A 1 256 ? -31.081 9.834 16.527 1.00 86.12 256 THR A CA 1
ATOM 2059 C C . THR A 1 256 ? -31.101 8.852 15.360 1.00 86.12 256 THR A C 1
ATOM 2061 O O . THR A 1 256 ? -31.126 9.240 14.196 1.00 86.12 256 THR A O 1
ATOM 2064 N N . GLY A 1 257 ? -31.023 7.563 15.672 1.00 88.38 257 GLY A N 1
ATOM 2065 C CA . GLY A 1 257 ? -30.973 6.500 14.676 1.00 88.38 257 GLY A CA 1
ATOM 2066 C C . GLY A 1 257 ? -30.249 5.277 15.214 1.00 88.38 257 GLY A C 1
ATOM 2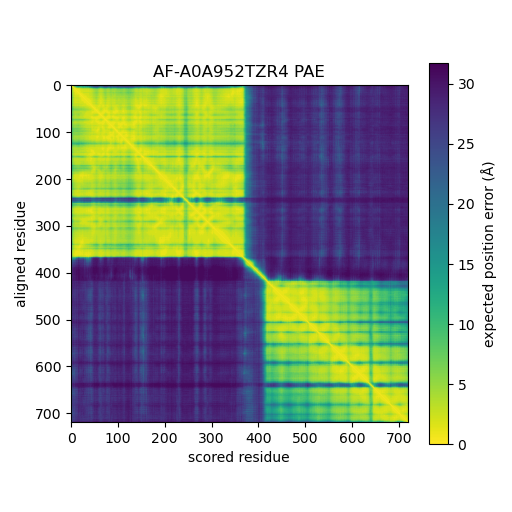067 O O . GLY A 1 257 ? -30.084 5.146 16.425 1.00 88.38 257 GLY A O 1
ATOM 2068 N N . GLU A 1 258 ? -29.864 4.372 14.320 1.00 92.19 258 GLU A N 1
ATOM 2069 C CA . GLU A 1 258 ? -29.227 3.091 14.647 1.00 92.19 258 GLU A CA 1
ATOM 2070 C C . GLU A 1 258 ? -27.728 3.256 14.936 1.00 92.19 258 GLU A C 1
ATOM 2072 O O . GLU A 1 258 ? -27.201 2.619 15.848 1.00 92.19 258 GLU A O 1
ATOM 2077 N N . ILE A 1 259 ? -27.060 4.183 14.245 1.00 95.00 259 ILE A N 1
ATOM 2078 C CA . ILE A 1 259 ? -25.629 4.453 14.390 1.00 95.00 259 ILE A CA 1
ATOM 2079 C C . ILE A 1 259 ? -25.403 5.365 15.600 1.00 95.00 259 ILE A C 1
ATOM 2081 O O . ILE A 1 259 ? -25.794 6.532 15.596 1.00 95.00 259 ILE A O 1
ATOM 2085 N N . GLN A 1 260 ? -24.772 4.840 16.652 1.00 92.88 260 GLN A N 1
ATOM 2086 C CA . GLN A 1 260 ? -24.553 5.582 17.908 1.00 92.88 260 GLN A CA 1
ATOM 2087 C C . GLN A 1 260 ? -23.197 6.291 17.986 1.00 92.88 260 GLN A C 1
ATOM 2089 O O . GLN A 1 260 ? -22.993 7.152 18.847 1.00 92.88 260 GLN A O 1
ATOM 2094 N N . GLU A 1 261 ? -22.259 5.915 17.122 1.00 94.81 261 GLU A N 1
ATOM 2095 C CA . GLU A 1 261 ? -20.872 6.365 17.172 1.00 94.81 261 GLU A CA 1
ATOM 2096 C C . GLU A 1 261 ? -20.462 6.964 15.828 1.00 94.81 261 GLU A C 1
ATOM 2098 O O . GLU A 1 261 ? -20.812 6.447 14.769 1.00 94.81 261 GLU A O 1
ATOM 2103 N N . SER A 1 262 ? -19.722 8.069 15.874 1.00 96.56 262 SER A N 1
ATOM 2104 C CA . SER A 1 262 ? -18.993 8.576 14.723 1.00 96.56 262 SER A CA 1
ATOM 2105 C C . SER A 1 262 ? -17.737 7.747 14.520 1.00 96.56 262 SER A C 1
ATOM 2107 O O . SER A 1 262 ? -17.050 7.458 15.503 1.00 96.56 262 SER A O 1
ATOM 2109 N N . GLN A 1 263 ? -17.392 7.445 13.274 1.00 98.00 263 GLN A N 1
ATOM 2110 C CA . GLN A 1 263 ? -16.131 6.800 12.929 1.00 98.00 263 GLN A CA 1
ATOM 2111 C C . GLN A 1 263 ? -15.418 7.569 11.821 1.00 98.00 263 GLN A C 1
ATOM 2113 O O . GLN A 1 263 ? -16.034 7.936 10.823 1.00 98.00 263 GLN A O 1
ATOM 2118 N N . TYR A 1 264 ? -14.119 7.792 11.999 1.00 98.38 264 TYR A N 1
ATOM 2119 C CA . TYR A 1 264 ? -13.268 8.496 11.042 1.00 98.38 264 TYR A CA 1
ATOM 2120 C C . TYR A 1 264 ? -12.004 7.676 10.823 1.00 98.38 264 TYR A C 1
ATOM 2122 O O . TYR A 1 264 ? -11.217 7.468 11.754 1.00 98.38 264 TYR A O 1
ATOM 2130 N N . HIS A 1 265 ? -11.828 7.166 9.608 1.00 98.69 265 HIS A N 1
ATOM 2131 C CA . HIS A 1 265 ? -10.728 6.278 9.259 1.00 98.69 265 HIS A CA 1
ATOM 2132 C C . HIS A 1 265 ? -9.860 6.895 8.175 1.00 98.69 265 HIS A C 1
ATOM 2134 O O . HIS A 1 265 ? -10.384 7.305 7.147 1.00 98.69 265 HIS A O 1
ATOM 2140 N N . VAL A 1 266 ? -8.539 6.876 8.356 1.00 98.69 266 VAL A N 1
ATOM 2141 C CA . VAL A 1 266 ? -7.575 7.151 7.279 1.00 98.69 266 VAL A CA 1
ATOM 2142 C C . VAL A 1 266 ? -6.931 5.837 6.873 1.00 98.69 266 VAL A C 1
ATOM 2144 O O . VAL A 1 266 ? -6.312 5.178 7.703 1.00 98.69 266 VAL A O 1
ATOM 2147 N N . LEU A 1 267 ? -7.032 5.469 5.603 1.00 98.69 267 LEU A N 1
ATOM 2148 C CA . LEU A 1 267 ? -6.301 4.371 4.983 1.00 98.69 267 LEU A CA 1
ATOM 2149 C C . LEU A 1 267 ? -5.132 4.957 4.194 1.00 98.69 267 LEU A C 1
ATOM 2151 O O . LEU A 1 267 ? -5.304 5.847 3.355 1.00 98.69 267 LEU A O 1
ATOM 2155 N N . TRP A 1 268 ? -3.931 4.449 4.470 1.00 98.12 268 TRP A N 1
ATOM 2156 C CA . TRP A 1 268 ? -2.714 4.939 3.840 1.00 98.12 268 TRP A CA 1
ATOM 2157 C C . TRP A 1 268 ? -2.778 4.829 2.301 1.00 98.12 268 TRP A C 1
ATOM 2159 O O . TRP A 1 268 ? -3.153 3.779 1.778 1.00 98.12 268 TRP A O 1
ATOM 2169 N N . PRO A 1 269 ? -2.333 5.853 1.552 1.00 97.44 269 PRO A N 1
ATOM 2170 C CA . PRO A 1 269 ? -1.808 7.120 2.053 1.00 97.44 269 PRO A CA 1
ATOM 2171 C C . PRO A 1 269 ? -2.871 8.192 2.273 1.00 97.44 269 PRO A C 1
ATOM 2173 O O . PRO A 1 269 ? -2.668 9.064 3.107 1.00 97.44 269 PRO A O 1
ATOM 2176 N N . ASN A 1 270 ? -3.964 8.160 1.517 1.00 97.69 270 ASN A N 1
ATOM 2177 C CA . ASN A 1 270 ? -4.766 9.352 1.277 1.00 97.69 270 ASN A CA 1
ATOM 2178 C C . ASN A 1 270 ? -6.257 9.086 1.061 1.00 97.69 270 ASN A C 1
ATOM 2180 O O . ASN A 1 270 ? -6.906 9.826 0.323 1.00 97.69 270 ASN A O 1
ATOM 2184 N N . PHE A 1 271 ? -6.793 8.023 1.647 1.00 98.56 271 PHE A N 1
ATOM 2185 C CA . PHE A 1 271 ? -8.206 7.686 1.533 1.00 98.56 271 PHE A CA 1
ATOM 2186 C C . PHE A 1 271 ? -8.863 7.740 2.905 1.00 98.56 271 PHE A C 1
ATOM 2188 O O . PHE A 1 271 ? -8.355 7.125 3.839 1.00 98.56 271 PHE A O 1
ATOM 2195 N N . THR A 1 272 ? -9.980 8.450 3.031 1.00 98.69 272 THR A N 1
ATOM 2196 C CA . THR A 1 272 ? -10.733 8.530 4.286 1.00 98.69 272 THR A CA 1
ATOM 2197 C C . THR A 1 272 ? -12.116 7.924 4.168 1.00 98.69 272 THR A C 1
ATOM 2199 O O . THR A 1 272 ? -12.722 7.945 3.100 1.00 98.69 272 THR A O 1
ATOM 2202 N N . ILE A 1 273 ? -12.607 7.377 5.279 1.00 98.62 273 ILE A N 1
ATOM 2203 C CA . ILE A 1 273 ? -13.979 6.895 5.440 1.00 98.62 273 ILE A CA 1
ATOM 2204 C C . ILE A 1 273 ? -14.558 7.580 6.674 1.00 98.62 273 ILE A C 1
ATOM 2206 O O . ILE A 1 273 ? -13.988 7.468 7.758 1.00 98.62 273 ILE A O 1
ATOM 2210 N N . ASN A 1 274 ? -15.695 8.249 6.511 1.00 98.25 274 ASN A N 1
ATOM 2211 C CA . ASN A 1 274 ? -16.399 8.945 7.579 1.00 98.25 274 ASN A CA 1
ATOM 2212 C C . ASN A 1 274 ? -17.791 8.352 7.762 1.00 98.25 274 ASN A C 1
ATOM 2214 O O . ASN A 1 274 ? -18.522 8.135 6.795 1.00 98.25 274 ASN A O 1
ATOM 2218 N N . ILE A 1 275 ? -18.162 8.138 9.014 1.00 98.06 275 ILE A N 1
ATOM 2219 C CA . ILE A 1 275 ? -19.473 7.673 9.441 1.00 98.06 275 ILE A CA 1
ATOM 2220 C C . ILE A 1 275 ? -19.927 8.606 10.554 1.00 98.06 275 ILE A C 1
ATOM 2222 O O . ILE A 1 275 ? -19.224 8.790 11.548 1.00 98.06 275 ILE A O 1
ATOM 2226 N N . ASN A 1 276 ? -21.109 9.190 10.405 1.00 97.06 276 ASN A N 1
ATOM 2227 C CA . ASN A 1 276 ? -21.710 10.041 11.421 1.00 97.06 276 ASN A CA 1
ATOM 2228 C C . ASN A 1 276 ? -22.812 9.286 12.197 1.00 97.06 276 ASN A C 1
ATOM 2230 O O . ASN A 1 276 ? -23.444 8.391 11.637 1.00 97.06 276 ASN A O 1
ATOM 2234 N N . PRO A 1 277 ? -23.089 9.634 13.467 1.00 95.75 277 PRO A N 1
ATOM 2235 C CA . PRO A 1 277 ? -24.234 9.096 14.195 1.00 95.75 277 PRO A CA 1
ATOM 2236 C C . PRO A 1 277 ? -25.578 9.376 13.513 1.00 95.75 277 PRO A C 1
ATOM 2238 O O . PRO A 1 277 ? -25.702 10.306 12.726 1.00 95.75 277 PRO A O 1
ATOM 2241 N N . GLY A 1 278 ? -26.612 8.619 13.868 1.00 94.69 278 GLY A N 1
ATOM 2242 C CA . GLY A 1 278 ? -27.957 8.735 13.309 1.00 94.69 278 GLY A CA 1
ATOM 2243 C C . GLY A 1 278 ? -28.308 7.549 12.415 1.00 94.69 278 GLY A C 1
ATOM 2244 O O . GLY A 1 278 ? -28.207 6.399 12.843 1.00 94.69 278 GLY A O 1
ATOM 2245 N N . PHE A 1 279 ? -28.767 7.793 11.190 1.00 95.12 279 PHE A N 1
ATOM 2246 C CA . PHE A 1 279 ? -29.120 6.715 10.260 1.00 95.12 279 PHE A CA 1
ATOM 2247 C C . PHE A 1 279 ? -27.903 6.235 9.454 1.00 95.12 279 PHE A C 1
ATOM 2249 O O . PHE A 1 279 ? -26.962 7.010 9.283 1.00 95.12 279 PHE A O 1
ATOM 2256 N N . PRO A 1 280 ? -27.891 4.991 8.935 1.00 95.62 280 PRO A N 1
ATOM 2257 C CA . PRO A 1 280 ? -26.728 4.449 8.234 1.00 95.62 280 PRO A CA 1
ATOM 2258 C C . PRO A 1 280 ? -26.282 5.322 7.049 1.00 95.62 280 PRO A C 1
ATOM 2260 O O . PRO A 1 280 ? -26.971 5.445 6.030 1.00 95.62 280 PRO A O 1
ATOM 2263 N N . ASN A 1 281 ? -25.108 5.928 7.208 1.00 96.50 281 ASN A N 1
ATOM 2264 C CA . ASN A 1 281 ? -24.470 6.847 6.274 1.00 96.50 281 ASN A CA 1
ATOM 2265 C C . ASN A 1 281 ? -22.978 6.535 6.202 1.00 96.50 281 ASN A C 1
ATOM 2267 O O . ASN A 1 281 ? -22.396 6.011 7.153 1.00 96.50 281 ASN A O 1
ATOM 2271 N N . LEU A 1 282 ? -22.374 6.859 5.069 1.00 97.00 282 LEU A N 1
ATOM 2272 C CA . LEU A 1 282 ? -20.942 6.740 4.877 1.00 97.00 282 LEU A CA 1
ATOM 2273 C C . LEU A 1 282 ? -20.503 7.761 3.840 1.00 97.00 282 LEU A C 1
ATOM 2275 O O . LEU A 1 282 ? -21.098 7.858 2.769 1.00 97.00 282 LEU A O 1
ATOM 2279 N N . SER A 1 283 ? -19.431 8.483 4.119 1.00 97.69 283 SER A N 1
ATOM 2280 C CA . SER A 1 283 ? -18.750 9.291 3.119 1.00 97.69 283 SER A CA 1
ATOM 2281 C C . SER A 1 283 ? -17.300 8.869 2.990 1.00 97.69 283 SER A C 1
ATOM 2283 O O . SER A 1 283 ? -16.725 8.289 3.909 1.00 97.69 283 SER A O 1
ATOM 2285 N N . VAL A 1 284 ? -16.721 9.107 1.821 1.00 97.88 284 VAL A N 1
ATOM 2286 C CA . VAL A 1 284 ? -15.300 8.865 1.586 1.00 97.88 284 VAL A CA 1
ATOM 2287 C C . VAL A 1 284 ? -14.667 10.040 0.879 1.00 97.88 284 VAL A C 1
ATOM 2289 O O . VAL A 1 284 ? -15.305 10.627 0.003 1.00 97.88 284 VAL A O 1
ATOM 2292 N N . ASP A 1 285 ? -13.403 10.317 1.183 1.00 97.56 285 ASP A N 1
ATOM 2293 C CA . ASP A 1 285 ? -12.630 11.373 0.532 1.00 97.56 285 ASP A CA 1
ATOM 2294 C C . ASP A 1 285 ? -11.265 10.855 0.071 1.00 97.56 285 ASP A C 1
ATOM 2296 O O . ASP A 1 285 ? -10.667 9.963 0.679 1.00 97.56 285 ASP A O 1
ATOM 2300 N N . VAL A 1 286 ? -10.763 11.413 -1.031 1.00 97.19 286 VAL A N 1
ATOM 2301 C CA . VAL A 1 286 ? -9.406 11.154 -1.534 1.00 97.19 286 VAL A CA 1
ATOM 2302 C C . VAL A 1 286 ? -8.604 12.440 -1.542 1.00 97.19 286 VAL A C 1
ATOM 2304 O O . VAL A 1 286 ? -9.002 13.392 -2.204 1.00 97.19 286 VAL A O 1
ATOM 2307 N N . TRP A 1 287 ? -7.440 12.435 -0.893 1.00 96.19 287 TRP A N 1
ATOM 2308 C CA . TRP A 1 287 ? -6.615 13.623 -0.654 1.00 96.19 287 TRP A CA 1
ATOM 2309 C C . TRP A 1 287 ? -5.331 13.561 -1.489 1.00 96.19 287 TRP A C 1
ATOM 2311 O O . TRP A 1 287 ? -4.294 13.066 -1.054 1.00 96.19 287 TRP A O 1
ATOM 2321 N N . ASN A 1 288 ? -5.382 13.992 -2.745 1.00 94.88 288 ASN A N 1
ATOM 2322 C CA . ASN A 1 288 ? -4.212 13.961 -3.622 1.00 94.88 288 ASN A CA 1
ATOM 2323 C C . ASN A 1 288 ? -3.356 15.220 -3.466 1.00 94.88 288 ASN A C 1
ATOM 2325 O O . ASN A 1 288 ? -3.864 16.329 -3.299 1.00 94.88 288 ASN A O 1
ATOM 2329 N N . SER A 1 289 ? -2.042 15.055 -3.612 1.00 94.25 289 SER A N 1
ATOM 2330 C CA . SER A 1 289 ? -1.128 16.187 -3.767 1.00 94.25 289 SER A CA 1
ATOM 2331 C C . SER A 1 289 ? -1.412 16.936 -5.075 1.00 94.25 289 SER A C 1
ATOM 2333 O O . SER A 1 289 ? -1.554 16.318 -6.132 1.00 94.25 289 SER A O 1
ATOM 2335 N N . ASN A 1 290 ? -1.458 18.269 -5.011 1.00 92.75 290 ASN A N 1
ATOM 2336 C CA . ASN A 1 290 ? -1.487 19.166 -6.171 1.00 92.75 290 ASN A CA 1
ATOM 2337 C C . ASN A 1 290 ? -0.270 20.111 -6.144 1.00 92.75 290 ASN A C 1
ATOM 2339 O O . ASN A 1 290 ? -0.366 21.322 -6.349 1.00 92.75 290 ASN A O 1
ATOM 2343 N N . GLY A 1 291 ? 0.893 19.539 -5.823 1.00 89.81 291 GLY A N 1
ATOM 2344 C CA . GLY A 1 291 ? 2.135 20.266 -5.575 1.00 89.81 291 GLY A CA 1
ATOM 2345 C C . GLY A 1 291 ? 2.417 20.448 -4.080 1.00 89.81 291 GLY A C 1
ATOM 2346 O O . GLY A 1 291 ? 1.721 19.884 -3.237 1.00 89.81 291 GLY A O 1
ATOM 2347 N N . PRO A 1 292 ? 3.454 21.224 -3.719 1.00 89.75 292 PRO A N 1
ATOM 2348 C CA . PRO A 1 292 ? 3.881 21.328 -2.330 1.00 89.75 292 PRO A CA 1
ATOM 2349 C C . PRO A 1 292 ? 2.843 22.014 -1.440 1.00 89.75 292 PRO A C 1
ATOM 2351 O O . PRO A 1 292 ? 2.625 21.561 -0.335 1.00 89.75 292 PRO A O 1
ATOM 2354 N N . ASN A 1 293 ? 2.137 23.043 -1.906 1.00 93.62 293 ASN A N 1
ATOM 2355 C CA . ASN A 1 293 ? 1.279 23.866 -1.037 1.00 93.62 293 ASN A CA 1
ATOM 2356 C C . ASN A 1 293 ? -0.214 23.725 -1.343 1.00 93.62 293 ASN A C 1
ATOM 2358 O O . ASN A 1 293 ? -0.975 24.638 -1.049 1.00 93.62 293 ASN A O 1
ATOM 2362 N N . LYS A 1 294 ? -0.617 22.668 -2.048 1.00 95.06 294 LYS A N 1
ATOM 2363 C CA . LYS A 1 294 ? -1.999 22.482 -2.489 1.00 95.06 294 LYS A CA 1
ATOM 2364 C C . LYS A 1 294 ? -2.367 21.014 -2.501 1.00 95.06 294 LYS A C 1
ATOM 2366 O O . LYS A 1 294 ? -1.524 20.147 -2.750 1.00 95.06 294 LYS A O 1
ATOM 2371 N N . ALA A 1 295 ? -3.652 20.768 -2.339 1.00 96.50 295 ALA A N 1
ATOM 2372 C CA . ALA A 1 295 ? -4.245 19.457 -2.456 1.00 96.50 295 ALA A CA 1
ATOM 2373 C C . ALA A 1 295 ? -5.493 19.536 -3.327 1.00 96.50 295 ALA A C 1
ATOM 2375 O O . ALA A 1 295 ? -6.074 20.601 -3.544 1.00 96.50 295 ALA A O 1
ATOM 2376 N N . GLN A 1 296 ? -5.881 18.389 -3.855 1.00 95.81 296 GLN A N 1
ATOM 2377 C CA . GLN A 1 296 ? -7.118 18.237 -4.599 1.00 95.81 296 GLN A CA 1
ATOM 2378 C C . GLN A 1 296 ? -7.682 16.850 -4.363 1.00 95.81 296 GLN A C 1
ATOM 2380 O O . GLN A 1 296 ? -6.952 15.911 -4.037 1.00 95.81 296 GLN A O 1
ATOM 2385 N N . GLY A 1 297 ? -8.967 16.693 -4.614 1.00 94.75 297 GLY A N 1
ATOM 2386 C CA . GLY A 1 297 ? -9.616 15.447 -4.296 1.00 94.75 297 GLY A CA 1
ATOM 2387 C C . GLY A 1 297 ? -11.032 15.346 -4.791 1.00 94.75 297 GLY A C 1
ATOM 2388 O O . GLY A 1 297 ? -11.508 16.111 -5.636 1.00 94.75 297 GLY A O 1
ATOM 2389 N N . PHE A 1 298 ? -11.699 14.337 -4.261 1.00 94.50 298 PHE A N 1
ATOM 2390 C CA . PHE A 1 298 ? -13.130 14.195 -4.399 1.00 94.50 298 PHE A CA 1
ATOM 2391 C C . PHE A 1 298 ? -13.706 13.530 -3.157 1.00 94.50 298 PHE A C 1
ATOM 2393 O O . PHE A 1 298 ? -13.020 12.759 -2.485 1.00 94.50 298 PHE A O 1
ATOM 2400 N N . SER A 1 299 ? -14.979 13.806 -2.922 1.00 95.50 299 SER A N 1
ATOM 2401 C CA . SER A 1 299 ? -15.793 13.247 -1.855 1.00 95.50 299 SER A CA 1
ATOM 2402 C C . SER A 1 299 ? -16.932 12.456 -2.476 1.00 95.50 299 SER A C 1
ATOM 2404 O O . SER A 1 299 ? -17.494 12.869 -3.491 1.00 95.50 299 SER A O 1
ATOM 2406 N N . THR A 1 300 ? -17.276 11.308 -1.902 1.00 96.00 300 THR A N 1
ATOM 2407 C CA . THR A 1 300 ? -18.436 10.512 -2.324 1.00 96.00 300 THR A CA 1
ATOM 2408 C C . THR A 1 300 ? -19.305 10.190 -1.121 1.00 96.00 300 THR A C 1
ATOM 2410 O O . THR A 1 300 ? -18.801 9.708 -0.113 1.00 96.00 300 THR A O 1
ATOM 2413 N N . GLN A 1 301 ? -20.602 10.465 -1.230 1.00 96.94 301 GLN A N 1
ATOM 2414 C CA . GLN A 1 301 ? -21.585 10.305 -0.161 1.00 96.94 301 GLN A CA 1
ATOM 2415 C C . GLN A 1 301 ? -22.473 9.089 -0.435 1.00 96.94 301 GLN A C 1
ATOM 2417 O O . GLN A 1 301 ? -22.936 8.888 -1.564 1.00 96.94 301 GLN A O 1
ATOM 2422 N N . PHE A 1 302 ? -22.740 8.305 0.604 1.00 96.75 302 PHE A N 1
ATOM 2423 C CA . PHE A 1 302 ? -23.553 7.100 0.553 1.00 96.75 302 PHE A CA 1
ATOM 2424 C C . PHE A 1 302 ? -24.532 7.032 1.727 1.00 96.75 302 PHE A C 1
ATOM 2426 O O . PHE A 1 302 ? -24.197 7.368 2.861 1.00 96.75 302 PHE A O 1
ATOM 2433 N N . PHE A 1 303 ? -25.728 6.513 1.460 1.00 96.94 303 PHE A N 1
ATOM 2434 C CA . PHE A 1 303 ? -26.749 6.253 2.477 1.00 96.94 303 PHE A CA 1
ATOM 2435 C C . PHE A 1 303 ? -27.376 4.878 2.265 1.00 96.94 303 PHE A C 1
ATOM 2437 O O . PHE A 1 303 ? -27.472 4.402 1.130 1.00 96.94 303 PHE A O 1
ATOM 2444 N N . ALA A 1 304 ? -27.828 4.235 3.340 1.00 95.50 304 ALA A N 1
ATOM 2445 C CA . ALA A 1 304 ? -28.642 3.030 3.213 1.00 95.50 304 ALA A CA 1
ATOM 2446 C C . ALA A 1 304 ? -30.009 3.342 2.567 1.00 95.50 304 ALA A C 1
ATOM 2448 O O . ALA A 1 304 ? -30.510 4.469 2.657 1.00 95.50 304 ALA A O 1
ATOM 2449 N N . PRO A 1 305 ? -30.656 2.357 1.917 1.00 93.19 305 PRO A N 1
ATOM 2450 C CA . PRO A 1 305 ? -32.024 2.538 1.449 1.00 93.19 305 PRO A CA 1
ATOM 2451 C C . PRO A 1 305 ? -32.972 2.868 2.605 1.00 93.19 305 PRO A C 1
ATOM 2453 O O . PRO A 1 305 ? -32.932 2.238 3.657 1.00 93.19 305 PRO A O 1
ATOM 2456 N N . GLY A 1 306 ? -33.876 3.821 2.372 1.00 91.56 306 GLY A N 1
ATOM 2457 C CA . GLY A 1 306 ? -34.902 4.219 3.341 1.00 91.56 306 GLY A CA 1
ATOM 2458 C C . GLY A 1 306 ? -34.501 5.362 4.275 1.00 91.56 306 GLY A C 1
ATOM 2459 O O . GLY A 1 306 ? -35.365 5.856 4.994 1.00 91.56 306 GLY A O 1
ATOM 2460 N N . VAL A 1 307 ? -33.247 5.824 4.233 1.00 94.62 307 VAL A N 1
ATOM 2461 C CA . VAL A 1 307 ? -32.839 7.059 4.916 1.00 94.62 307 VAL A CA 1
ATOM 2462 C C . VAL A 1 307 ? -33.630 8.245 4.355 1.00 94.62 307 VAL A C 1
ATOM 2464 O O . VAL A 1 307 ? -33.747 8.403 3.136 1.00 94.62 307 VAL A O 1
ATOM 2467 N N . ASP A 1 308 ? -34.196 9.066 5.245 1.00 95.31 308 ASP A N 1
ATOM 2468 C CA . ASP A 1 308 ? -34.976 10.239 4.853 1.00 95.31 308 ASP A CA 1
ATOM 2469 C C . ASP A 1 308 ? -34.112 11.252 4.093 1.00 95.31 308 ASP A C 1
ATOM 2471 O O . ASP A 1 308 ? -32.978 11.557 4.469 1.00 95.31 308 ASP A O 1
ATOM 2475 N N . LYS A 1 309 ? -34.677 11.801 3.016 1.00 95.31 309 LYS A N 1
ATOM 2476 C CA . LYS A 1 309 ? -33.960 12.710 2.122 1.00 95.31 309 LYS A CA 1
ATOM 2477 C C . LYS A 1 309 ? -33.555 14.008 2.823 1.00 95.31 309 LYS A C 1
ATOM 2479 O O . LYS A 1 309 ? -32.446 14.485 2.605 1.00 95.31 309 LYS A O 1
ATOM 2484 N N . ASN A 1 310 ? -34.437 14.577 3.648 1.00 95.75 310 ASN A N 1
ATOM 2485 C CA . ASN A 1 310 ? -34.146 15.835 4.335 1.00 95.75 310 ASN A CA 1
ATOM 2486 C C . ASN A 1 310 ? -33.072 15.615 5.398 1.00 95.75 310 ASN A C 1
ATOM 2488 O O . ASN A 1 310 ? -32.163 16.428 5.520 1.00 95.75 310 ASN A O 1
ATOM 2492 N N . TRP A 1 311 ? -33.135 14.489 6.114 1.00 95.50 311 TRP A N 1
ATOM 2493 C CA . TRP A 1 311 ? -32.088 14.111 7.059 1.00 95.50 311 TRP A CA 1
ATOM 2494 C C . TRP A 1 311 ? -30.716 13.977 6.382 1.00 95.50 311 TRP A C 1
ATOM 2496 O O . TRP A 1 311 ? -29.731 14.542 6.857 1.00 95.50 311 TRP A O 1
ATOM 2506 N N . ALA A 1 312 ? -30.654 13.281 5.242 1.00 96.19 312 ALA A N 1
ATOM 2507 C CA . ALA A 1 312 ? -29.423 13.139 4.467 1.00 96.19 312 ALA A CA 1
ATOM 2508 C C . ALA A 1 312 ? -28.877 14.504 4.008 1.00 96.19 312 ALA A C 1
ATOM 2510 O O . ALA A 1 312 ? -27.683 14.772 4.140 1.00 96.19 312 ALA A O 1
ATOM 2511 N N . GLU A 1 313 ? -29.746 15.396 3.521 1.00 96.19 313 GLU A N 1
ATOM 2512 C CA . GLU A 1 313 ? -29.376 16.763 3.134 1.00 96.19 313 GLU A CA 1
ATOM 2513 C C . GLU A 1 313 ? -28.849 17.585 4.324 1.00 96.19 313 GLU A C 1
ATOM 2515 O O . GLU A 1 313 ? -27.866 18.312 4.175 1.00 96.19 313 GLU A O 1
ATOM 2520 N N . GLU A 1 314 ? -29.452 17.456 5.509 1.00 95.75 314 GLU A N 1
ATOM 2521 C CA . GLU A 1 314 ? -28.982 18.115 6.733 1.00 95.75 314 GLU A CA 1
ATOM 2522 C C . GLU A 1 314 ? -27.603 17.614 7.169 1.00 95.75 314 GLU A C 1
ATOM 2524 O O . GLU A 1 314 ? -26.746 18.433 7.513 1.00 95.75 314 GLU A O 1
ATOM 2529 N N . LEU A 1 315 ? -27.359 16.299 7.115 1.00 95.88 315 LEU A N 1
ATOM 2530 C CA . LEU A 1 315 ? -26.047 15.732 7.423 1.00 95.88 315 LEU A CA 1
ATOM 2531 C C . LEU A 1 315 ? -24.982 16.217 6.430 1.00 95.88 315 LEU A C 1
ATOM 2533 O O . LEU A 1 315 ? -23.904 16.646 6.840 1.00 95.88 315 LEU A O 1
ATOM 2537 N N . VAL A 1 316 ? -25.280 16.195 5.127 1.00 95.94 316 VAL A N 1
ATOM 2538 C CA . VAL A 1 316 ? -24.347 16.672 4.093 1.00 95.94 316 VAL A CA 1
ATOM 2539 C C . VAL A 1 316 ? -24.025 18.154 4.294 1.00 95.94 316 VAL A C 1
ATOM 2541 O O . VAL A 1 316 ? -22.860 18.545 4.210 1.00 95.94 316 VAL A O 1
ATOM 2544 N N . GLN A 1 317 ? -25.023 18.987 4.607 1.00 95.31 317 GLN A N 1
ATOM 2545 C CA . GLN A 1 317 ? -24.805 20.404 4.918 1.00 95.31 317 GLN A CA 1
ATOM 2546 C C . GLN A 1 317 ? -23.944 20.594 6.167 1.00 95.31 317 GLN A C 1
ATOM 2548 O O . GLN A 1 317 ? -23.058 21.448 6.168 1.00 95.31 317 GLN A O 1
ATOM 2553 N N . PHE A 1 318 ? -24.186 19.798 7.208 1.00 95.44 318 PHE A N 1
ATOM 2554 C CA . PHE A 1 318 ? -23.405 19.825 8.437 1.00 95.44 318 PHE A CA 1
ATOM 2555 C C . PHE A 1 318 ? -21.934 19.458 8.181 1.00 95.44 318 PHE A C 1
ATOM 2557 O O . PHE A 1 318 ? -21.045 20.227 8.538 1.00 95.44 318 PHE A O 1
ATOM 2564 N N . ASN A 1 319 ? -21.669 18.353 7.480 1.00 95.25 319 ASN A N 1
ATOM 2565 C CA . ASN A 1 319 ? -20.307 17.936 7.131 1.00 95.25 319 ASN A CA 1
ATOM 2566 C C . ASN A 1 319 ? -19.613 18.953 6.212 1.00 95.25 319 ASN A C 1
ATOM 2568 O O . ASN A 1 319 ? -18.434 19.242 6.385 1.00 95.25 319 ASN A O 1
ATOM 2572 N N . THR A 1 320 ? -20.353 19.559 5.278 1.00 94.50 320 THR A N 1
ATOM 2573 C CA . THR A 1 320 ? -19.830 20.639 4.422 1.00 94.50 320 THR A CA 1
ATOM 2574 C C . THR A 1 320 ? -19.436 21.871 5.239 1.00 94.50 320 THR A C 1
ATOM 2576 O O . THR A 1 320 ? -18.479 22.557 4.894 1.00 94.50 320 THR A O 1
ATOM 2579 N N . GLN A 1 321 ? -20.180 22.190 6.302 1.00 95.38 321 GLN A N 1
ATOM 2580 C CA . GLN A 1 321 ? -19.827 23.288 7.196 1.00 95.38 321 GLN A CA 1
ATOM 2581 C C . GLN A 1 321 ? -18.531 22.982 7.954 1.00 95.38 321 GLN A C 1
ATOM 2583 O O . GLN A 1 321 ? -17.635 23.820 7.935 1.00 95.38 321 GLN A O 1
ATOM 2588 N N . VAL A 1 322 ? -18.424 21.798 8.567 1.00 95.56 322 VAL A N 1
ATOM 2589 C CA . VAL A 1 322 ? -17.216 21.373 9.298 1.00 95.56 322 VAL A CA 1
ATOM 2590 C C . VAL A 1 322 ? -15.995 21.386 8.375 1.00 95.56 322 VAL A C 1
ATOM 2592 O O . VAL A 1 322 ? -14.991 21.998 8.714 1.00 95.56 322 VAL A O 1
ATOM 2595 N N . GLY A 1 323 ? -16.118 20.854 7.154 1.00 95.62 323 GLY A N 1
ATOM 2596 C CA . GLY A 1 323 ? -15.022 20.875 6.180 1.00 95.62 323 GLY A CA 1
ATOM 2597 C C . GLY A 1 323 ? -14.536 22.286 5.818 1.00 95.62 323 GLY A C 1
ATOM 2598 O O . GLY A 1 323 ? -13.342 22.494 5.652 1.00 95.62 323 GLY A O 1
ATOM 2599 N N . ARG A 1 324 ? -15.424 23.290 5.763 1.00 95.94 324 ARG A N 1
ATOM 2600 C CA . ARG A 1 324 ? -15.007 24.693 5.549 1.00 95.94 324 ARG A CA 1
ATOM 2601 C C . ARG A 1 324 ? -14.272 25.276 6.751 1.00 95.94 324 ARG A C 1
ATOM 2603 O O . ARG A 1 324 ? -13.361 26.075 6.573 1.00 95.94 324 ARG A O 1
ATOM 2610 N N . GLU A 1 325 ? -14.701 24.913 7.958 1.00 97.56 325 GLU A N 1
ATOM 2611 C CA . GLU A 1 325 ? -14.019 25.307 9.193 1.00 97.56 325 GLU A CA 1
ATOM 2612 C C . GLU A 1 325 ? -12.592 24.716 9.211 1.00 97.56 325 GLU A C 1
ATOM 2614 O O . GLU A 1 325 ? -11.646 25.433 9.534 1.00 97.56 325 GLU A O 1
ATOM 2619 N N . ASP A 1 326 ? -12.419 23.466 8.765 1.00 98.00 326 ASP A N 1
ATOM 2620 C CA . ASP A 1 326 ? -11.110 22.814 8.596 1.00 98.00 326 ASP A CA 1
ATOM 2621 C C . ASP A 1 326 ? -10.247 23.439 7.490 1.00 98.00 326 ASP A C 1
ATOM 2623 O O . ASP A 1 326 ? -9.038 23.625 7.663 1.00 98.00 326 ASP A O 1
ATOM 2627 N N . ASP A 1 327 ? -10.846 23.799 6.353 1.00 96.56 327 ASP A N 1
ATOM 2628 C CA . ASP A 1 327 ? -10.142 24.481 5.262 1.00 96.56 327 ASP A CA 1
ATOM 2629 C C . ASP A 1 327 ? -9.543 25.815 5.746 1.00 96.56 327 ASP A C 1
ATOM 2631 O O . ASP A 1 327 ? -8.375 26.107 5.483 1.00 96.56 327 ASP A O 1
ATOM 2635 N N . ASP A 1 328 ? -10.296 26.602 6.524 1.00 97.81 328 ASP A N 1
ATOM 2636 C CA . ASP A 1 328 ? -9.813 27.868 7.091 1.00 97.81 328 ASP A CA 1
ATOM 2637 C C . ASP A 1 328 ? -8.606 27.663 8.028 1.00 97.81 328 ASP A C 1
ATOM 2639 O O . ASP A 1 328 ? -7.648 28.456 8.012 1.00 97.81 328 ASP A O 1
ATOM 2643 N N . LEU A 1 329 ? -8.630 26.598 8.841 1.00 98.50 329 LEU A N 1
ATOM 2644 C CA . LEU A 1 329 ? -7.533 26.232 9.739 1.00 98.50 329 LEU A CA 1
ATOM 2645 C C . LEU A 1 329 ? -6.298 25.792 8.959 1.00 98.50 329 LEU A C 1
ATOM 2647 O O . LEU A 1 329 ? -5.209 26.344 9.155 1.00 98.50 329 LEU A O 1
ATOM 2651 N N . THR A 1 330 ? -6.463 24.822 8.065 1.00 98.31 330 THR A N 1
ATOM 2652 C CA . THR A 1 330 ? -5.360 24.226 7.309 1.00 98.31 330 THR A CA 1
ATOM 2653 C C . THR A 1 330 ? -4.709 25.248 6.383 1.00 98.31 330 THR A C 1
ATOM 2655 O O . THR A 1 330 ? -3.480 25.353 6.382 1.00 98.31 330 THR A O 1
ATOM 2658 N N . ASP A 1 331 ? -5.485 26.118 5.723 1.00 97.81 331 ASP A N 1
ATOM 2659 C CA . ASP A 1 331 ? -4.943 27.208 4.902 1.00 97.81 331 ASP A CA 1
ATOM 2660 C C . ASP A 1 331 ? -4.126 28.191 5.755 1.00 97.81 331 ASP A C 1
ATOM 2662 O O . ASP A 1 331 ? -3.127 28.762 5.299 1.00 97.81 331 ASP A O 1
ATOM 2666 N N . SER A 1 332 ? -4.517 28.398 7.016 1.00 98.19 332 SER A N 1
ATOM 2667 C CA . SER A 1 332 ? -3.734 29.181 7.975 1.00 98.19 332 SER A CA 1
ATOM 2668 C C . SER A 1 332 ? -2.436 28.493 8.376 1.00 98.19 332 SER A C 1
ATOM 2670 O O . SER A 1 332 ? -1.379 29.135 8.371 1.00 98.19 332 SER A O 1
ATOM 2672 N N . VAL A 1 333 ? -2.483 27.188 8.647 1.00 98.00 333 VAL A N 1
ATOM 2673 C CA . VAL A 1 333 ? -1.292 26.378 8.923 1.00 98.00 333 VAL A CA 1
ATOM 2674 C C . VAL A 1 333 ? -0.336 26.413 7.732 1.00 98.00 333 VAL A C 1
ATOM 2676 O O . VAL A 1 333 ? 0.852 26.666 7.927 1.00 98.00 333 VAL A O 1
ATOM 2679 N N . GLN A 1 334 ? -0.826 26.280 6.496 1.00 98.00 334 GLN A N 1
ATOM 2680 C CA . GLN A 1 334 ? 0.013 26.339 5.299 1.00 98.00 334 GLN A CA 1
ATOM 2681 C C . GLN A 1 334 ? 0.713 27.696 5.148 1.00 98.00 334 GLN A C 1
ATOM 2683 O O . GLN A 1 334 ? 1.901 27.741 4.818 1.00 98.00 334 GLN A O 1
ATOM 2688 N N . ARG A 1 335 ? 0.030 28.813 5.438 1.00 97.62 335 ARG A N 1
ATOM 2689 C CA . ARG A 1 335 ? 0.675 30.141 5.479 1.00 97.62 335 ARG A CA 1
ATOM 2690 C C . ARG A 1 335 ? 1.784 30.203 6.533 1.00 97.62 335 ARG A C 1
ATOM 2692 O O . ARG A 1 335 ? 2.834 30.786 6.266 1.00 97.62 335 ARG A O 1
ATOM 2699 N N . GLY A 1 336 ? 1.575 29.587 7.696 1.00 97.00 336 GLY A N 1
ATOM 2700 C CA . GLY A 1 336 ? 2.599 29.447 8.735 1.00 97.00 336 GLY A CA 1
ATOM 2701 C C . GLY A 1 336 ? 3.797 28.608 8.278 1.00 97.00 336 GLY A C 1
ATOM 2702 O O . GLY A 1 336 ? 4.940 29.035 8.423 1.00 97.00 336 GLY A O 1
ATOM 2703 N N . LEU A 1 337 ? 3.549 27.459 7.644 1.00 96.50 337 LEU A N 1
ATOM 2704 C CA . LEU A 1 337 ? 4.586 26.580 7.090 1.00 96.50 337 LEU A CA 1
ATOM 2705 C C . LEU A 1 337 ? 5.425 27.294 6.021 1.00 96.50 337 LEU A C 1
ATOM 2707 O O . LEU A 1 337 ? 6.647 27.161 6.007 1.00 96.50 337 LEU A O 1
ATOM 2711 N N . LEU A 1 338 ? 4.792 28.112 5.174 1.00 95.75 338 LEU A N 1
ATOM 2712 C CA . LEU A 1 338 ? 5.466 28.943 4.170 1.00 95.75 338 LEU A CA 1
ATOM 2713 C C . LEU A 1 338 ? 6.366 30.027 4.771 1.00 95.75 338 LEU A C 1
ATOM 2715 O O . LEU A 1 338 ? 7.367 30.390 4.155 1.00 95.75 338 LEU A O 1
ATOM 2719 N N . ALA A 1 339 ? 6.045 30.537 5.963 1.00 95.25 339 ALA A N 1
ATOM 2720 C CA . ALA A 1 339 ? 6.927 31.464 6.670 1.00 95.25 339 ALA A CA 1
ATOM 2721 C C . ALA A 1 339 ? 8.227 30.783 7.140 1.00 95.25 339 ALA A C 1
ATOM 2723 O O . ALA A 1 339 ? 9.220 31.464 7.398 1.00 95.25 339 ALA A O 1
ATOM 2724 N N . GLY A 1 340 ? 8.230 29.448 7.244 1.00 89.06 340 GLY A N 1
ATOM 2725 C CA . GLY A 1 340 ? 9.400 28.630 7.560 1.00 89.06 340 GLY A CA 1
ATOM 2726 C C . GLY A 1 340 ? 9.851 28.676 9.023 1.00 89.06 340 GLY A C 1
ATOM 2727 O O . GLY A 1 340 ? 10.820 27.999 9.362 1.00 89.06 340 GLY A O 1
ATOM 2728 N N . LEU A 1 341 ? 9.173 29.448 9.884 1.00 89.75 341 LEU A N 1
ATOM 2729 C CA . LEU A 1 341 ? 9.522 29.649 11.292 1.00 89.75 341 LEU A CA 1
ATOM 2730 C C . LEU A 1 341 ? 8.289 29.525 12.215 1.00 89.75 341 LEU A C 1
ATOM 2732 O O . LEU A 1 341 ? 7.277 30.173 11.943 1.00 89.75 341 LEU A O 1
ATOM 2736 N N . PRO A 1 342 ? 8.389 28.794 13.347 1.00 91.62 342 PRO A N 1
ATOM 2737 C CA . PRO A 1 342 ? 9.486 27.881 13.680 1.00 91.62 342 PRO A CA 1
ATOM 2738 C C . PRO A 1 342 ? 9.593 26.749 12.645 1.00 91.62 342 PRO A C 1
ATOM 2740 O O . PRO A 1 342 ? 8.616 26.415 11.982 1.00 91.62 342 PRO A O 1
ATOM 2743 N N . GLU A 1 343 ? 10.787 26.173 12.485 1.00 91.12 343 GLU A N 1
ATOM 2744 C CA . GLU A 1 343 ? 10.999 25.118 11.481 1.00 91.12 343 GLU A CA 1
ATOM 2745 C C . GLU A 1 343 ? 10.156 23.869 11.777 1.00 91.12 343 GLU A C 1
ATOM 2747 O O . GLU A 1 343 ? 9.700 23.204 10.850 1.00 91.12 343 GLU A O 1
ATOM 2752 N N . GLN A 1 344 ? 9.931 23.564 13.057 1.00 95.25 344 GLN A N 1
ATOM 2753 C CA . GLN A 1 344 ? 9.163 22.412 13.524 1.00 95.25 344 GLN A CA 1
ATOM 2754 C C . GLN A 1 344 ? 8.202 22.820 14.643 1.00 95.25 344 GLN A C 1
ATOM 2756 O O . GLN A 1 344 ? 8.489 23.720 15.438 1.00 95.25 344 GLN A O 1
ATOM 2761 N N . GLY A 1 345 ? 7.074 22.120 14.709 1.00 95.19 345 GLY A N 1
ATOM 2762 C CA . GLY A 1 345 ? 6.091 22.192 15.779 1.00 95.19 345 GLY A CA 1
ATOM 2763 C C . GLY A 1 345 ? 6.248 21.067 16.801 1.00 95.19 345 GLY A C 1
ATOM 2764 O O . GLY A 1 345 ? 7.150 20.225 16.726 1.00 95.19 345 GLY A O 1
ATOM 2765 N N . ARG A 1 346 ? 5.342 21.057 17.781 1.00 96.88 346 ARG A N 1
ATOM 2766 C CA . ARG A 1 346 ? 5.313 20.090 18.878 1.00 96.88 346 ARG A CA 1
ATOM 2767 C C . ARG A 1 346 ? 3.905 19.531 19.048 1.00 96.88 346 ARG A C 1
ATOM 2769 O O . ARG A 1 346 ? 3.012 20.277 19.425 1.00 96.88 346 ARG A O 1
ATOM 2776 N N . PHE A 1 347 ? 3.767 18.225 18.878 1.00 97.88 347 PHE A N 1
ATOM 2777 C CA . PHE A 1 347 ? 2.544 17.480 19.135 1.00 97.88 347 PHE A CA 1
ATOM 2778 C C . PHE A 1 347 ? 2.397 17.076 20.608 1.00 97.88 347 PHE A C 1
ATOM 2780 O O . PHE A 1 347 ? 3.364 16.729 21.308 1.00 97.88 347 PHE A O 1
ATOM 2787 N N . LEU A 1 348 ? 1.149 17.055 21.060 1.00 96.00 348 LEU A N 1
ATOM 2788 C CA . LEU A 1 348 ? 0.670 16.446 22.287 1.00 96.00 348 LEU A CA 1
ATOM 2789 C C . LEU A 1 348 ? 0.421 14.958 22.046 1.00 96.00 348 LEU A C 1
ATOM 2791 O O . LEU A 1 348 ? -0.620 14.533 21.560 1.00 96.00 348 LEU A O 1
ATOM 2795 N N . LYS A 1 349 ? 1.379 14.130 22.458 1.00 93.94 349 LYS A N 1
ATOM 2796 C CA . LYS A 1 349 ? 1.412 12.688 22.155 1.00 93.94 349 LYS A CA 1
ATOM 2797 C C . LYS A 1 349 ? 0.207 11.853 22.616 1.00 93.94 349 LYS A C 1
ATOM 2799 O O . LYS A 1 349 ? 0.123 10.704 22.216 1.00 93.94 349 LYS A O 1
ATOM 2804 N N . ASN A 1 350 ? -0.663 12.374 23.479 1.00 90.12 350 ASN A N 1
ATOM 2805 C CA . ASN A 1 350 ? -1.872 11.664 23.919 1.00 90.12 350 ASN A CA 1
ATOM 2806 C C . ASN A 1 350 ? -3.122 12.049 23.113 1.00 90.12 350 ASN A C 1
ATOM 2808 O O . ASN A 1 350 ? -4.117 11.331 23.171 1.00 90.12 350 ASN A O 1
ATOM 2812 N N . SER A 1 351 ? -3.072 13.182 22.409 1.00 94.12 351 SER A N 1
ATOM 2813 C CA . SER A 1 351 ? -4.181 13.727 21.619 1.00 94.12 351 SER A CA 1
ATOM 2814 C C . SER A 1 351 ? -3.905 13.677 20.113 1.00 94.12 351 SER A C 1
ATOM 2816 O O . SER A 1 351 ? -4.840 13.674 19.325 1.00 94.12 351 SER A O 1
ATOM 2818 N N . GLU A 1 352 ? -2.630 13.630 19.718 1.00 97.56 352 GLU A N 1
ATOM 2819 C CA . GLU A 1 352 ? -2.158 13.774 18.334 1.00 97.56 352 GLU A CA 1
ATOM 2820 C C . GLU A 1 352 ? -1.242 12.604 17.907 1.00 97.56 352 GLU A C 1
ATOM 2822 O O . GLU A 1 352 ? -0.443 12.704 16.977 1.00 97.56 352 GLU A O 1
ATOM 2827 N N . GLN A 1 353 ? -1.316 11.459 18.593 1.00 97.12 353 GLN A N 1
ATOM 2828 C CA . GLN A 1 353 ? -0.508 10.267 18.297 1.00 97.12 353 GLN A CA 1
ATOM 2829 C C . GLN A 1 353 ? -0.698 9.743 16.874 1.00 97.12 353 GLN A C 1
ATOM 2831 O O . GLN A 1 353 ? 0.254 9.239 16.282 1.00 97.12 353 GLN A O 1
ATOM 2836 N N .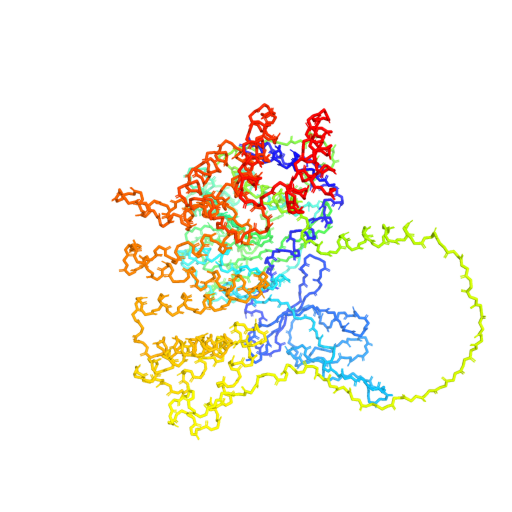 LEU A 1 354 ? -1.903 9.873 16.310 1.00 98.56 354 LEU A N 1
ATOM 2837 C CA . LEU A 1 354 ? -2.173 9.386 14.960 1.00 98.56 354 LEU A CA 1
ATOM 2838 C C . LEU A 1 354 ? -1.441 10.234 13.912 1.00 98.56 354 LEU A C 1
ATOM 2840 O O . LEU A 1 354 ? -0.940 9.678 12.938 1.00 98.56 354 LEU A O 1
ATOM 2844 N N . ILE A 1 355 ? -1.280 11.543 14.151 1.00 98.50 355 ILE A N 1
ATOM 2845 C CA . ILE A 1 355 ? -0.439 12.413 13.316 1.00 98.50 355 ILE A CA 1
ATOM 2846 C C . ILE A 1 355 ? 1.013 11.934 13.341 1.00 98.50 355 ILE A C 1
ATOM 2848 O O . ILE A 1 355 ? 1.651 11.815 12.296 1.00 98.50 355 ILE A O 1
ATOM 2852 N N . ILE A 1 356 ? 1.539 11.636 14.531 1.00 98.44 356 ILE A N 1
ATOM 2853 C CA . ILE A 1 356 ? 2.920 11.169 14.695 1.00 98.44 356 ILE A CA 1
ATOM 2854 C C . ILE A 1 356 ? 3.142 9.880 13.894 1.00 98.44 356 ILE A C 1
ATOM 2856 O O . ILE A 1 356 ? 4.121 9.773 13.153 1.00 98.44 356 ILE A O 1
ATOM 2860 N N . ASP A 1 357 ? 2.234 8.912 14.012 1.00 98.38 357 ASP A N 1
ATOM 2861 C CA . ASP A 1 357 ? 2.340 7.640 13.297 1.00 98.38 357 ASP A CA 1
ATOM 2862 C C . ASP A 1 357 ? 2.152 7.804 11.780 1.00 98.38 357 ASP A C 1
ATOM 2864 O O . ASP A 1 357 ? 2.887 7.194 10.997 1.00 98.38 357 ASP A O 1
ATOM 2868 N N . PHE A 1 358 ? 1.258 8.694 11.344 1.00 98.62 358 PHE A N 1
ATOM 2869 C CA . PHE A 1 358 ? 1.110 9.064 9.936 1.00 98.62 358 PHE A CA 1
ATOM 2870 C C . PHE A 1 358 ? 2.388 9.700 9.368 1.00 98.62 358 PHE A C 1
ATOM 2872 O O . PHE A 1 358 ? 2.886 9.263 8.327 1.00 98.62 358 PHE A O 1
ATOM 2879 N N . GLN A 1 359 ? 2.993 10.664 10.067 1.00 98.25 359 GLN A N 1
ATOM 2880 C CA . GLN A 1 359 ? 4.251 11.281 9.635 1.00 98.25 359 GLN A CA 1
ATOM 2881 C C . GLN A 1 359 ? 5.398 10.264 9.573 1.00 98.25 359 GLN A C 1
ATOM 2883 O O . GLN A 1 359 ? 6.241 10.344 8.678 1.00 98.25 359 GLN A O 1
ATOM 2888 N N . LYS A 1 360 ? 5.416 9.251 10.450 1.00 97.62 360 LYS A N 1
ATOM 2889 C CA . LYS A 1 360 ? 6.374 8.139 10.341 1.00 97.62 360 LYS A CA 1
ATOM 2890 C C . LYS A 1 360 ? 6.165 7.325 9.066 1.00 97.62 360 LYS A C 1
ATOM 2892 O O . LYS A 1 360 ? 7.157 6.924 8.457 1.00 97.62 360 LYS A O 1
ATOM 2897 N N . LEU A 1 361 ? 4.924 7.079 8.634 1.00 97.56 361 LEU A N 1
ATOM 2898 C CA . LEU A 1 361 ? 4.663 6.422 7.344 1.00 97.56 361 LEU A CA 1
ATOM 2899 C C . LEU A 1 361 ? 5.195 7.260 6.175 1.00 97.56 361 LEU A C 1
ATOM 2901 O O . LEU A 1 361 ? 5.867 6.709 5.302 1.00 97.56 361 LEU A O 1
ATOM 2905 N N . VAL A 1 362 ? 4.991 8.582 6.203 1.00 97.00 362 VAL A N 1
ATOM 2906 C CA . VAL A 1 362 ? 5.545 9.517 5.206 1.00 97.00 362 VAL A CA 1
ATOM 2907 C C . VAL A 1 362 ? 7.071 9.441 5.164 1.00 97.00 362 VAL A C 1
ATOM 2909 O O . VAL A 1 362 ? 7.641 9.204 4.098 1.00 97.00 362 VAL A O 1
ATOM 2912 N N . VAL A 1 363 ? 7.744 9.572 6.312 1.00 96.19 363 VAL A N 1
ATOM 2913 C CA . VAL A 1 363 ? 9.212 9.481 6.398 1.00 96.19 363 VAL A CA 1
ATOM 2914 C C . VAL A 1 363 ? 9.699 8.139 5.869 1.00 96.19 363 VAL A C 1
ATOM 2916 O O . VAL A 1 363 ? 10.557 8.100 4.993 1.00 96.19 363 VAL A O 1
ATOM 2919 N N . ASN A 1 364 ? 9.114 7.035 6.333 1.00 93.88 364 ASN A N 1
ATOM 2920 C CA . ASN A 1 364 ? 9.511 5.702 5.897 1.00 93.88 364 ASN A CA 1
ATOM 2921 C C . ASN A 1 364 ? 9.334 5.512 4.388 1.00 93.88 364 ASN A C 1
ATOM 2923 O O . ASN A 1 364 ? 10.200 4.915 3.751 1.00 93.88 364 ASN A O 1
ATOM 2927 N N . ALA A 1 365 ? 8.248 6.017 3.800 1.00 92.50 365 ALA A N 1
ATOM 2928 C CA . ALA A 1 365 ? 8.007 5.904 2.368 1.00 92.50 365 ALA A CA 1
ATOM 2929 C C . ALA A 1 365 ? 9.016 6.716 1.540 1.00 92.50 365 ALA A C 1
ATOM 2931 O O . ALA A 1 365 ? 9.555 6.189 0.566 1.00 92.50 365 ALA A O 1
ATOM 2932 N N . LEU A 1 366 ? 9.342 7.946 1.955 1.00 89.25 366 LEU A N 1
ATOM 2933 C CA . LEU A 1 366 ? 10.336 8.782 1.266 1.00 89.25 366 LEU A CA 1
ATOM 2934 C C . LEU A 1 366 ? 11.783 8.326 1.498 1.00 89.25 366 LEU A C 1
ATOM 2936 O O . LEU A 1 366 ? 12.664 8.615 0.686 1.00 89.25 366 LEU A O 1
ATOM 2940 N N . SER A 1 367 ? 12.030 7.580 2.573 1.00 80.88 367 SER A N 1
ATOM 2941 C CA . SER A 1 367 ? 13.347 7.038 2.913 1.00 80.88 367 SER A CA 1
ATOM 2942 C C . SER A 1 367 ? 13.614 5.642 2.354 1.00 80.88 367 SER A C 1
ATOM 2944 O O . SER A 1 367 ? 14.748 5.155 2.428 1.00 80.88 367 SER A O 1
ATOM 2946 N N . ARG A 1 368 ? 12.616 4.988 1.740 1.00 63.22 368 ARG A N 1
ATOM 2947 C CA . ARG A 1 368 ? 12.843 3.772 0.948 1.00 63.22 368 ARG A CA 1
ATOM 2948 C C . ARG A 1 368 ? 13.820 4.124 -0.170 1.00 63.22 368 ARG A C 1
ATOM 2950 O O . ARG A 1 368 ? 13.456 4.797 -1.132 1.00 63.22 368 ARG A O 1
ATOM 2957 N N . LYS A 1 369 ? 15.072 3.652 -0.058 1.00 48.38 369 LYS A N 1
ATOM 2958 C CA . LYS A 1 369 ? 16.033 3.671 -1.172 1.00 48.38 369 LYS A CA 1
ATOM 2959 C C . LYS A 1 369 ? 15.291 3.168 -2.399 1.00 48.38 369 LYS A C 1
ATOM 2961 O O . LYS A 1 369 ? 14.809 2.037 -2.387 1.00 48.38 369 LYS A O 1
ATOM 2966 N N . GLY A 1 370 ? 15.172 4.017 -3.415 1.00 37.06 370 GLY A N 1
ATOM 2967 C CA . GLY A 1 370 ? 14.465 3.670 -4.631 1.00 37.06 370 GLY A CA 1
ATOM 2968 C C . GLY A 1 370 ? 14.974 2.336 -5.169 1.00 37.06 370 GLY A C 1
ATOM 2969 O O . GLY A 1 370 ? 16.027 2.282 -5.789 1.00 37.06 370 GLY A O 1
ATOM 2970 N N . ASN A 1 371 ? 14.167 1.285 -5.035 1.00 34.19 371 ASN A N 1
ATOM 2971 C CA . ASN A 1 371 ? 14.206 0.114 -5.913 1.00 34.19 371 ASN A CA 1
ATOM 2972 C C . ASN A 1 371 ? 13.622 0.471 -7.297 1.00 34.19 371 ASN A C 1
ATOM 2974 O O . ASN A 1 371 ? 13.077 -0.368 -8.012 1.00 34.19 371 ASN A O 1
ATOM 2978 N N . SER A 1 372 ? 13.727 1.741 -7.701 1.00 32.75 372 SER A N 1
ATOM 2979 C CA . SER A 1 372 ? 13.535 2.141 -9.080 1.00 32.75 372 SER A CA 1
ATOM 2980 C C . SER A 1 372 ? 14.734 1.608 -9.851 1.00 32.75 372 SER A C 1
ATOM 2982 O O . SER A 1 372 ? 15.818 2.190 -9.832 1.00 32.75 372 SER A O 1
ATOM 2984 N N . LYS A 1 373 ? 14.516 0.507 -10.575 1.00 36.31 373 LYS A N 1
ATOM 2985 C CA . LYS A 1 373 ? 15.407 -0.034 -11.615 1.00 36.31 373 LYS A CA 1
ATOM 2986 C C . LYS A 1 373 ? 15.790 1.003 -12.699 1.00 36.31 373 LYS A C 1
ATOM 2988 O O . LYS A 1 373 ? 16.514 0.672 -13.629 1.00 36.31 373 LYS A O 1
ATOM 2993 N N . THR A 1 374 ? 15.343 2.254 -12.586 1.00 32.97 374 THR A N 1
ATOM 2994 C CA . THR A 1 374 ? 15.454 3.303 -13.603 1.00 32.97 374 THR A CA 1
ATOM 2995 C C . THR A 1 374 ? 16.593 4.298 -13.348 1.00 32.97 374 THR A C 1
ATOM 2997 O O . THR A 1 374 ? 17.093 4.890 -14.300 1.00 32.97 374 THR A O 1
ATOM 3000 N N . THR A 1 375 ? 17.091 4.453 -12.114 1.00 26.02 375 THR A N 1
ATOM 3001 C CA . THR A 1 375 ? 18.149 5.450 -11.824 1.00 26.02 375 THR A CA 1
ATOM 3002 C C . THR A 1 375 ? 19.566 4.883 -11.984 1.00 26.02 375 THR A C 1
ATOM 3004 O O . THR A 1 375 ? 20.491 5.602 -12.357 1.00 26.02 375 THR A O 1
ATOM 3007 N N . THR A 1 376 ? 19.750 3.570 -11.812 1.00 27.09 376 THR A N 1
ATOM 3008 C CA . THR A 1 376 ? 21.043 2.903 -12.061 1.00 27.09 376 THR A CA 1
ATOM 3009 C C . THR A 1 376 ? 21.366 2.808 -13.559 1.00 27.09 376 THR A C 1
ATOM 3011 O O . THR A 1 376 ? 22.536 2.784 -13.931 1.00 27.09 376 THR A O 1
ATOM 3014 N N . ALA A 1 377 ? 20.352 2.847 -14.431 1.00 28.23 377 ALA A N 1
ATOM 3015 C CA . ALA A 1 377 ? 20.545 2.823 -15.880 1.00 28.23 377 ALA A CA 1
ATOM 3016 C C . ALA A 1 377 ? 21.108 4.147 -16.433 1.00 28.23 377 ALA A C 1
ATOM 3018 O O . ALA A 1 377 ? 21.945 4.114 -17.328 1.00 28.23 377 ALA A O 1
ATOM 3019 N N . LEU A 1 378 ? 20.744 5.312 -15.879 1.00 26.69 378 LEU A N 1
ATOM 3020 C CA . LEU A 1 378 ? 21.279 6.595 -16.366 1.00 26.69 378 LEU A CA 1
ATOM 3021 C C . LEU A 1 378 ? 22.719 6.868 -15.904 1.00 26.69 378 LEU A C 1
ATOM 3023 O O . LEU A 1 378 ? 23.495 7.465 -16.647 1.00 26.69 378 LEU A O 1
ATOM 3027 N N . ILE A 1 379 ? 23.104 6.392 -14.716 1.00 28.48 379 ILE A N 1
ATOM 3028 C CA . ILE A 1 379 ? 24.475 6.556 -14.204 1.00 28.48 379 ILE A CA 1
ATOM 3029 C C . ILE A 1 379 ? 25.438 5.572 -14.892 1.00 28.48 379 ILE A C 1
ATOM 3031 O O . ILE A 1 379 ? 26.574 5.944 -15.182 1.00 28.48 379 ILE A O 1
ATOM 3035 N N . LEU A 1 380 ? 24.985 4.364 -15.265 1.00 28.52 380 LEU A N 1
ATOM 3036 C CA . LEU A 1 380 ? 25.797 3.456 -16.085 1.00 28.52 380 LEU A CA 1
ATOM 3037 C C . LEU A 1 380 ? 25.941 3.924 -17.539 1.00 28.52 380 LEU A C 1
ATOM 3039 O O . LEU A 1 380 ? 27.007 3.731 -18.115 1.00 28.52 380 LEU A O 1
ATOM 3043 N N . VAL A 1 381 ? 24.937 4.580 -18.129 1.00 31.12 381 VAL A N 1
ATOM 3044 C CA . VAL A 1 381 ? 25.041 5.093 -19.510 1.00 31.12 381 VAL A CA 1
ATOM 3045 C C . VAL A 1 381 ? 25.994 6.294 -19.604 1.00 31.12 381 VAL A C 1
ATOM 3047 O O . VAL A 1 381 ? 26.724 6.405 -20.585 1.00 31.12 381 VAL A O 1
ATOM 3050 N N . PHE A 1 382 ? 26.092 7.134 -18.565 1.00 27.39 382 PHE A N 1
ATOM 3051 C CA . PHE A 1 382 ? 27.088 8.217 -18.520 1.00 27.39 382 PHE A CA 1
ATOM 3052 C C . PHE A 1 382 ? 28.506 7.724 -18.174 1.00 27.39 382 PHE A C 1
ATOM 3054 O O . PHE A 1 382 ? 29.482 8.238 -18.718 1.00 27.39 382 PHE A O 1
ATOM 3061 N N . ALA A 1 383 ? 28.640 6.688 -17.338 1.00 29.58 383 ALA A N 1
ATOM 3062 C CA . ALA A 1 383 ? 29.937 6.078 -17.028 1.00 29.58 383 ALA A CA 1
ATOM 3063 C C . ALA A 1 383 ? 30.502 5.239 -18.196 1.00 29.58 383 ALA A C 1
ATOM 3065 O O . ALA A 1 383 ? 31.714 5.196 -18.396 1.00 29.58 383 ALA A O 1
ATOM 3066 N N . LEU A 1 384 ? 29.640 4.639 -19.028 1.00 29.72 384 LEU A N 1
ATOM 3067 C CA . LEU A 1 384 ? 30.044 3.912 -20.241 1.00 29.72 384 LEU A CA 1
ATOM 3068 C C . LEU A 1 384 ? 30.397 4.837 -21.424 1.00 29.72 384 LEU A C 1
ATOM 3070 O O . LEU A 1 384 ? 31.110 4.415 -22.337 1.00 29.72 384 LEU A O 1
ATOM 3074 N N . PHE A 1 385 ? 29.988 6.111 -21.384 1.00 27.62 385 PHE A N 1
ATOM 3075 C CA . PHE A 1 385 ? 30.381 7.119 -22.379 1.00 27.62 385 PHE A CA 1
ATOM 3076 C C . PHE A 1 385 ? 31.781 7.713 -22.135 1.00 27.62 385 PHE A C 1
ATOM 3078 O O . PHE A 1 385 ? 32.422 8.181 -23.075 1.00 27.62 385 PHE A O 1
ATOM 3085 N N . ILE A 1 386 ? 32.293 7.649 -20.900 1.00 31.19 386 ILE A N 1
ATOM 3086 C CA . ILE A 1 386 ? 33.620 8.183 -20.534 1.00 31.19 386 ILE A CA 1
ATOM 3087 C C . ILE A 1 386 ? 34.728 7.111 -20.639 1.00 31.19 386 ILE A C 1
ATOM 3089 O O . ILE A 1 386 ? 35.903 7.450 -20.745 1.00 31.19 386 ILE A O 1
ATOM 3093 N N . CYS A 1 387 ? 34.380 5.822 -20.732 1.00 28.62 387 CYS A N 1
ATOM 3094 C CA . CYS A 1 387 ? 35.350 4.720 -20.847 1.00 28.62 387 CYS A CA 1
ATOM 3095 C C . CYS A 1 387 ? 35.513 4.108 -22.255 1.00 28.62 387 CYS A C 1
ATOM 3097 O O . CYS A 1 387 ? 36.169 3.079 -22.380 1.00 28.62 387 CYS A O 1
ATOM 3099 N N . SER A 1 388 ? 34.973 4.717 -23.318 1.00 26.84 388 SER A N 1
ATOM 3100 C CA . SER A 1 388 ? 35.088 4.185 -24.695 1.00 26.84 388 SER A CA 1
ATOM 3101 C C . SER A 1 388 ? 35.791 5.099 -25.714 1.00 26.84 388 SER A C 1
ATOM 3103 O O . SER A 1 388 ? 35.931 4.718 -26.872 1.00 26.84 388 SER A O 1
ATOM 3105 N N . HIS A 1 389 ? 36.345 6.248 -25.309 1.00 28.94 389 HIS A N 1
ATOM 3106 C CA . HIS A 1 389 ? 37.174 7.091 -26.188 1.00 28.94 389 HIS A CA 1
ATOM 3107 C C . HIS A 1 389 ? 38.671 6.873 -25.949 1.00 28.94 389 HIS A C 1
ATOM 3109 O O . HIS A 1 389 ? 39.379 7.736 -25.434 1.00 28.94 389 HIS A O 1
ATOM 3115 N N . GLY A 1 390 ? 39.148 5.694 -26.342 1.00 30.14 390 GLY A N 1
ATOM 3116 C CA . GLY A 1 390 ? 40.552 5.311 -26.216 1.00 30.14 390 GLY A CA 1
ATOM 3117 C C . GLY A 1 390 ? 41.039 4.333 -27.280 1.00 30.14 390 GLY A C 1
ATOM 3118 O O . GLY A 1 390 ? 41.873 3.504 -26.955 1.00 30.14 390 GLY A O 1
ATOM 3119 N N . ALA A 1 391 ? 40.517 4.395 -28.510 1.00 25.55 391 ALA A N 1
ATOM 3120 C CA . ALA A 1 391 ? 41.195 3.898 -29.714 1.00 25.55 391 ALA A CA 1
ATOM 3121 C C . ALA A 1 391 ? 40.410 4.317 -30.968 1.00 25.55 391 ALA A C 1
ATOM 3123 O O . ALA A 1 391 ? 39.403 3.711 -31.320 1.00 25.55 391 ALA A O 1
ATOM 3124 N N . ALA A 1 392 ? 40.880 5.361 -31.646 1.00 26.41 392 ALA A N 1
ATOM 3125 C CA . ALA A 1 392 ? 40.608 5.557 -33.063 1.00 26.41 392 ALA A CA 1
ATOM 3126 C C . ALA A 1 392 ? 41.596 4.697 -33.862 1.00 26.41 392 ALA A C 1
ATOM 3128 O O . ALA A 1 392 ? 42.769 4.693 -33.497 1.00 26.41 392 ALA A O 1
ATOM 3129 N N . LEU A 1 393 ? 41.144 4.016 -34.922 1.00 24.05 393 LEU A N 1
ATOM 3130 C CA . LEU A 1 393 ? 41.748 3.976 -36.270 1.00 24.05 393 LEU A CA 1
ATOM 3131 C C . LEU A 1 393 ? 41.162 2.827 -37.117 1.00 24.05 393 LEU A C 1
ATOM 3133 O O . LEU A 1 393 ? 40.974 1.725 -36.612 1.00 24.05 393 LEU A O 1
ATOM 3137 N N . ALA A 1 394 ? 40.995 3.125 -38.415 1.00 22.97 394 ALA A N 1
ATOM 3138 C CA . ALA A 1 394 ? 40.519 2.301 -39.542 1.00 22.97 394 ALA A CA 1
ATOM 3139 C C . ALA A 1 394 ? 38.991 2.096 -39.655 1.00 22.97 394 ALA A C 1
ATOM 3141 O O . ALA A 1 394 ? 38.346 1.705 -38.694 1.00 22.97 394 ALA A O 1
ATOM 3142 N N . GLU A 1 395 ? 38.318 2.258 -40.795 1.00 26.22 395 GLU A N 1
ATOM 3143 C CA . GLU A 1 395 ? 38.589 2.892 -42.094 1.00 26.22 395 GLU A CA 1
ATOM 3144 C C . GLU A 1 395 ? 37.223 2.956 -42.823 1.00 26.22 395 GLU A C 1
ATOM 3146 O O . GLU A 1 395 ? 36.375 2.080 -42.636 1.00 26.22 395 GLU A O 1
ATOM 3151 N N . GLU A 1 396 ? 36.985 4.003 -43.615 1.00 31.34 396 GLU A N 1
ATOM 3152 C CA . GLU A 1 396 ? 35.850 4.117 -44.545 1.00 31.34 396 GLU A CA 1
ATOM 3153 C C . GLU A 1 396 ? 35.900 3.020 -45.624 1.00 31.34 396 GLU A C 1
ATOM 3155 O O . GLU A 1 396 ? 36.994 2.691 -46.064 1.00 31.34 396 GLU A O 1
ATOM 3160 N N . LEU A 1 397 ? 34.740 2.536 -46.113 1.00 24.84 397 LEU A N 1
ATOM 3161 C CA . LEU A 1 397 ? 34.494 2.175 -47.531 1.00 24.84 397 LEU A CA 1
ATOM 3162 C C . LEU A 1 397 ? 33.018 1.757 -47.797 1.00 24.84 397 LEU A C 1
ATOM 3164 O O . LEU A 1 397 ? 32.648 0.598 -47.668 1.00 24.84 397 LEU A O 1
ATOM 3168 N N . LEU A 1 398 ? 32.230 2.748 -48.244 1.00 26.58 398 LEU A N 1
ATOM 3169 C CA . LEU A 1 398 ? 31.108 2.743 -49.218 1.00 26.58 398 LEU A CA 1
ATOM 3170 C C . LEU A 1 398 ? 29.775 1.949 -49.009 1.00 26.58 398 LEU A C 1
ATOM 3172 O O . LEU A 1 398 ? 29.727 0.954 -48.295 1.00 26.58 398 LEU A O 1
ATOM 3176 N N . PRO A 1 399 ? 28.660 2.411 -49.646 1.00 33.66 399 PRO A N 1
ATOM 3177 C CA . PRO A 1 399 ? 27.271 2.124 -49.257 1.00 33.66 399 PRO A CA 1
ATOM 3178 C C . PRO A 1 399 ? 26.447 1.278 -50.260 1.00 33.66 399 PRO A C 1
ATOM 3180 O O . PRO A 1 399 ? 26.697 1.299 -51.463 1.00 33.66 399 PRO A O 1
ATOM 3183 N N . GLY A 1 400 ? 25.355 0.676 -49.759 1.00 26.64 400 GLY A N 1
ATOM 3184 C CA . GLY A 1 400 ? 24.145 0.319 -50.523 1.00 26.64 400 GLY A CA 1
ATOM 3185 C C . GLY A 1 400 ? 23.995 -1.143 -50.976 1.00 26.64 400 GLY A C 1
ATOM 3186 O O . GLY A 1 400 ? 24.815 -1.633 -51.740 1.00 26.64 400 GLY A O 1
ATOM 3187 N N . ALA A 1 401 ? 22.901 -1.799 -50.559 1.00 23.17 401 ALA A N 1
ATOM 3188 C CA . ALA A 1 401 ? 22.057 -2.689 -51.378 1.00 23.17 401 ALA A CA 1
ATOM 3189 C C . ALA A 1 401 ? 20.895 -3.268 -50.545 1.00 23.17 401 ALA A C 1
ATOM 3191 O O . ALA A 1 401 ? 21.044 -3.608 -49.374 1.00 23.17 401 ALA A O 1
ATOM 3192 N N . GLU A 1 402 ? 19.734 -3.338 -51.187 1.00 24.64 402 GLU A N 1
ATOM 3193 C CA . GLU A 1 402 ? 18.426 -3.740 -50.679 1.00 24.64 402 GLU A CA 1
ATOM 3194 C C . GLU A 1 402 ? 18.274 -5.246 -50.393 1.00 24.64 402 GLU A C 1
ATOM 3196 O O . GLU A 1 402 ? 18.969 -6.093 -50.947 1.00 24.64 402 GLU A O 1
ATOM 3201 N N . SER A 1 403 ? 17.214 -5.542 -49.632 1.00 27.84 403 SER A N 1
ATOM 3202 C CA . SER A 1 403 ? 16.324 -6.705 -49.767 1.00 27.84 403 SER A CA 1
ATOM 3203 C C . SER A 1 403 ? 16.917 -8.115 -49.644 1.00 27.84 403 SER A C 1
ATOM 3205 O O . SER A 1 403 ? 17.491 -8.668 -50.577 1.00 27.84 403 SER A O 1
ATOM 3207 N N . SER A 1 404 ? 16.611 -8.776 -48.527 1.00 25.17 404 SER A N 1
ATOM 3208 C CA . SER A 1 404 ? 15.933 -10.086 -48.524 1.00 25.17 404 SER A CA 1
ATOM 3209 C C . SER A 1 404 ? 15.750 -10.584 -47.088 1.00 25.17 404 SER A C 1
ATOM 3211 O O . SER A 1 404 ? 16.668 -11.083 -46.448 1.00 25.17 404 SER A O 1
ATOM 3213 N N . LEU A 1 405 ? 14.520 -10.475 -46.585 1.00 27.39 405 LEU A N 1
ATOM 3214 C CA . LEU A 1 405 ? 13.995 -11.463 -45.646 1.00 27.39 405 LEU A CA 1
ATOM 3215 C C . LEU A 1 405 ? 13.445 -12.626 -46.479 1.00 27.39 405 LEU A C 1
ATOM 3217 O O . LEU A 1 405 ? 12.812 -12.401 -47.513 1.00 27.39 405 LEU A O 1
ATOM 3221 N N . PRO A 1 406 ? 13.634 -13.859 -46.000 1.00 26.22 406 PRO A N 1
ATOM 3222 C CA . PRO A 1 406 ? 12.442 -14.611 -45.648 1.00 26.22 406 PRO A CA 1
ATOM 3223 C C . PRO A 1 406 ? 12.526 -15.196 -44.234 1.00 26.22 406 PRO A C 1
ATOM 3225 O O . PRO A 1 406 ? 13.433 -15.940 -43.885 1.00 26.22 406 PRO A O 1
ATOM 3228 N N . SER A 1 407 ? 11.490 -14.875 -43.461 1.00 31.62 407 SER A N 1
ATOM 3229 C CA . SER A 1 407 ? 10.581 -15.867 -42.883 1.00 31.62 407 SER A CA 1
ATOM 3230 C C . SER A 1 407 ? 11.195 -17.073 -42.164 1.00 31.62 407 SER A C 1
ATOM 3232 O O . SER A 1 407 ? 11.136 -18.194 -42.660 1.00 31.62 407 SER A O 1
ATOM 3234 N N . SER A 1 408 ? 11.592 -16.868 -40.910 1.00 25.52 408 SER A N 1
ATOM 3235 C CA . SER A 1 408 ? 11.273 -17.821 -39.841 1.00 25.52 408 SER A CA 1
ATOM 3236 C C . SER A 1 408 ? 11.342 -17.123 -38.484 1.00 25.52 408 SER A C 1
ATOM 3238 O O . SER A 1 408 ? 12.378 -17.110 -37.821 1.00 25.52 408 SER A O 1
ATOM 3240 N N . ILE A 1 409 ? 10.211 -16.550 -38.061 1.00 28.84 409 ILE A N 1
ATOM 3241 C CA . ILE A 1 409 ? 9.915 -16.380 -36.637 1.00 28.84 409 ILE A CA 1
ATOM 3242 C C . ILE A 1 409 ? 9.717 -17.797 -36.098 1.00 28.84 409 ILE A C 1
ATOM 3244 O O . ILE A 1 409 ? 8.625 -18.356 -36.155 1.00 28.84 409 ILE A O 1
ATOM 3248 N N . LEU A 1 410 ? 10.801 -18.400 -35.626 1.00 24.78 410 LEU A N 1
ATOM 3249 C CA . LEU A 1 410 ? 10.711 -19.408 -34.588 1.00 24.78 410 LEU A CA 1
ATOM 3250 C C . LEU A 1 410 ? 10.708 -18.634 -33.278 1.00 24.78 410 LEU A C 1
ATOM 3252 O O . LEU A 1 410 ? 11.722 -18.097 -32.834 1.00 24.78 410 LEU A O 1
ATOM 3256 N N . ILE A 1 411 ? 9.519 -18.565 -32.682 1.00 31.11 411 ILE A N 1
ATOM 3257 C CA . ILE A 1 411 ? 9.383 -18.564 -31.231 1.00 31.11 411 ILE A CA 1
ATOM 3258 C C . ILE A 1 411 ? 10.376 -19.619 -30.746 1.00 31.11 411 ILE A C 1
ATOM 3260 O O . ILE A 1 411 ? 10.270 -20.778 -31.149 1.00 31.11 411 ILE A O 1
ATOM 3264 N N . ALA A 1 412 ? 11.351 -19.231 -29.927 1.00 25.53 412 ALA A N 1
ATOM 3265 C CA . ALA A 1 412 ? 12.056 -20.197 -29.105 1.00 25.53 412 ALA A CA 1
ATOM 3266 C C . ALA A 1 412 ? 11.029 -20.733 -28.097 1.00 25.53 412 ALA A C 1
ATOM 3268 O O . ALA A 1 412 ? 10.951 -20.292 -26.954 1.00 25.53 412 ALA A O 1
ATOM 3269 N N . ALA A 1 413 ? 10.160 -21.628 -28.570 1.00 29.97 413 ALA A N 1
ATOM 3270 C CA . ALA A 1 413 ? 9.528 -22.610 -27.728 1.00 29.97 413 ALA A CA 1
ATOM 3271 C C . ALA A 1 413 ? 10.699 -23.360 -27.108 1.00 29.97 413 ALA A C 1
ATOM 3273 O O . ALA A 1 413 ? 11.614 -23.769 -27.827 1.00 29.97 413 ALA A O 1
ATOM 3274 N N . SER A 1 414 ? 10.716 -23.505 -25.787 1.00 33.84 414 SER A N 1
ATOM 3275 C CA . SER A 1 414 ? 11.552 -24.552 -25.229 1.00 33.84 414 SER A CA 1
ATOM 3276 C C . SER A 1 414 ? 11.111 -25.853 -25.902 1.00 33.84 414 SER A C 1
ATOM 3278 O O . SER A 1 414 ? 9.952 -26.258 -25.806 1.00 33.84 414 SER A O 1
ATOM 3280 N N . GLU A 1 415 ? 12.018 -26.483 -26.643 1.00 35.91 415 GLU A N 1
ATOM 3281 C CA . GLU A 1 415 ? 11.786 -27.744 -27.356 1.00 35.91 415 GLU A CA 1
ATOM 3282 C C . GLU A 1 415 ? 11.522 -28.934 -26.401 1.00 35.91 415 GLU A C 1
ATOM 3284 O O . GLU A 1 415 ? 11.382 -30.070 -26.851 1.00 35.91 415 GLU A O 1
ATOM 3289 N N . ASP A 1 416 ? 11.382 -28.692 -25.092 1.00 41.25 416 ASP A N 1
ATOM 3290 C CA . ASP A 1 416 ? 11.380 -29.729 -24.057 1.00 41.25 416 ASP A CA 1
ATOM 3291 C C . ASP A 1 416 ? 10.032 -29.998 -23.373 1.00 41.25 416 ASP A C 1
ATOM 3293 O O . ASP A 1 416 ? 9.886 -31.038 -22.729 1.00 41.25 416 ASP A O 1
ATOM 3297 N N . ALA A 1 417 ? 9.002 -29.158 -23.524 1.00 47.88 417 ALA A N 1
ATOM 3298 C CA . ALA A 1 417 ? 7.689 -29.466 -22.944 1.00 47.88 417 ALA A CA 1
ATOM 3299 C C . ALA A 1 417 ? 6.877 -30.389 -23.871 1.00 47.88 417 ALA A C 1
ATOM 3301 O O . ALA A 1 417 ? 5.827 -30.014 -24.395 1.00 47.88 417 ALA A O 1
ATOM 3302 N N . LYS A 1 418 ? 7.347 -31.628 -24.073 1.00 62.03 418 LYS A N 1
ATOM 3303 C CA . LYS A 1 418 ? 6.426 -32.706 -24.463 1.00 62.03 418 LYS A CA 1
ATOM 3304 C C . LYS A 1 418 ? 5.357 -32.764 -23.369 1.00 62.03 418 LYS A C 1
ATOM 3306 O O . LYS A 1 418 ? 5.706 -32.872 -22.196 1.00 62.03 418 LYS A O 1
ATOM 3311 N N . GLY A 1 419 ? 4.084 -32.635 -23.748 1.00 74.38 419 GLY A N 1
ATOM 3312 C CA . GLY A 1 419 ? 2.960 -32.815 -22.826 1.00 74.38 419 GLY A CA 1
ATOM 3313 C C . GLY A 1 419 ? 3.071 -34.133 -22.055 1.00 74.38 419 GLY A C 1
ATOM 3314 O O . GLY A 1 419 ? 3.881 -35.008 -22.389 1.00 74.38 419 GLY A O 1
ATOM 3315 N N . PHE A 1 420 ? 2.263 -34.286 -21.014 1.00 87.00 420 PHE A N 1
ATOM 3316 C CA . PHE A 1 420 ? 2.283 -35.499 -20.210 1.00 87.00 420 PHE A CA 1
ATOM 3317 C C . PHE A 1 420 ? 2.037 -36.748 -21.073 1.00 87.00 420 PHE A C 1
ATOM 3319 O O . PHE A 1 420 ? 1.409 -36.712 -22.132 1.00 87.00 420 PHE A O 1
ATOM 3326 N N . SER A 1 421 ? 2.570 -37.884 -20.634 1.00 85.31 421 SER A N 1
ATOM 3327 C CA . SER A 1 421 ? 2.358 -39.175 -21.290 1.00 85.31 421 SER A CA 1
ATOM 3328 C C . SER A 1 421 ? 1.166 -39.911 -20.673 1.00 85.31 421 SER A C 1
ATOM 3330 O O . SER A 1 421 ? 0.796 -39.666 -19.530 1.00 85.31 421 SER A O 1
ATOM 3332 N N . GLU A 1 422 ? 0.595 -40.890 -21.386 1.00 82.56 422 GLU A N 1
ATOM 3333 C CA . GLU A 1 422 ? -0.543 -41.682 -20.875 1.00 82.56 422 GLU A CA 1
ATOM 3334 C C . GLU A 1 422 ? -0.269 -42.356 -19.523 1.00 82.56 422 GLU A C 1
ATOM 3336 O O . GLU A 1 422 ? -1.176 -42.481 -18.704 1.00 82.56 422 GLU A O 1
ATOM 3341 N N . GLY A 1 423 ? 0.981 -42.749 -19.264 1.00 84.50 423 GLY A N 1
ATOM 3342 C CA . GLY A 1 423 ? 1.390 -43.345 -17.992 1.00 84.50 423 GLY A CA 1
ATOM 3343 C C . GLY A 1 423 ? 1.432 -42.375 -16.806 1.00 84.50 423 GLY A C 1
ATOM 3344 O O . GLY A 1 423 ? 1.513 -42.839 -15.672 1.00 84.50 423 GLY A O 1
ATOM 3345 N N . ASP A 1 424 ? 1.358 -41.062 -17.046 1.00 87.56 424 ASP A N 1
ATOM 3346 C CA . ASP A 1 424 ? 1.484 -40.039 -16.002 1.00 87.56 424 ASP A CA 1
ATOM 3347 C C . ASP A 1 424 ? 0.155 -39.765 -15.275 1.00 87.56 424 ASP A C 1
ATOM 3349 O O . ASP A 1 424 ? 0.139 -39.111 -14.234 1.00 87.56 424 ASP A O 1
ATOM 3353 N N . PHE A 1 425 ? -0.967 -40.285 -15.793 1.00 90.25 425 PHE A N 1
ATOM 3354 C CA . PHE A 1 425 ? -2.306 -40.066 -15.241 1.00 90.25 425 PHE A CA 1
ATOM 3355 C C . PHE A 1 425 ? -3.128 -41.358 -15.147 1.00 90.25 425 PHE A C 1
ATOM 3357 O O . PHE A 1 425 ? -2.929 -42.302 -15.914 1.00 90.25 425 PHE A O 1
ATOM 3364 N N . PRO A 1 426 ? -4.146 -41.403 -14.265 1.00 86.31 426 PRO A N 1
ATOM 3365 C CA . PRO A 1 426 ? -5.110 -42.496 -14.268 1.00 86.31 426 PRO A CA 1
ATOM 3366 C C . PRO A 1 426 ? -5.818 -42.605 -15.629 1.00 86.31 426 PRO A C 1
ATOM 3368 O O . PRO A 1 426 ? -6.312 -41.607 -16.161 1.00 86.31 426 PRO A O 1
ATOM 3371 N N . LYS A 1 427 ? -5.957 -43.826 -16.169 1.00 83.69 427 LYS A N 1
ATOM 3372 C CA . LYS A 1 427 ? -6.521 -44.082 -17.516 1.00 83.69 427 LYS A CA 1
ATOM 3373 C C . LYS A 1 427 ? -7.855 -43.373 -17.779 1.00 83.69 427 LYS A C 1
ATOM 3375 O O . LYS A 1 427 ? -8.080 -42.835 -18.858 1.00 83.69 427 LYS A O 1
ATOM 3380 N N . ARG A 1 428 ? -8.741 -43.338 -16.776 1.00 83.69 428 ARG A N 1
ATOM 3381 C CA . ARG A 1 428 ? -10.050 -42.661 -16.845 1.00 83.69 428 ARG A CA 1
ATOM 3382 C C . ARG A 1 428 ? -9.918 -41.155 -17.102 1.00 83.69 428 ARG A C 1
ATOM 3384 O O . ARG A 1 428 ? -10.771 -40.574 -17.771 1.00 83.69 428 ARG A O 1
ATOM 3391 N N . VAL A 1 429 ? -8.887 -40.536 -16.534 1.00 77.88 429 VAL A N 1
ATOM 3392 C CA . VAL A 1 429 ? -8.592 -39.106 -16.660 1.00 77.88 429 VAL A CA 1
ATOM 3393 C C . VAL A 1 429 ? -7.952 -38.840 -18.018 1.00 77.88 429 VAL A C 1
ATOM 3395 O O . VAL A 1 429 ? -8.427 -37.975 -18.750 1.00 77.88 429 VAL A O 1
ATOM 3398 N N . TRP A 1 430 ? -6.965 -39.656 -18.399 1.00 85.31 430 TRP A N 1
ATOM 3399 C CA . TRP A 1 430 ? -6.240 -39.501 -19.661 1.00 85.31 430 TRP A CA 1
ATOM 3400 C C . TRP A 1 430 ? -7.108 -39.743 -20.906 1.00 85.31 430 TRP A C 1
ATOM 3402 O O . TRP A 1 430 ? -6.930 -39.095 -21.934 1.00 85.31 430 TRP A O 1
ATOM 3412 N N . ALA A 1 431 ? -8.122 -40.610 -20.824 1.00 83.94 431 ALA A N 1
ATOM 3413 C CA . ALA A 1 431 ? -9.003 -40.915 -21.955 1.00 83.94 431 ALA A CA 1
ATOM 3414 C C . ALA A 1 431 ? -9.795 -39.700 -22.490 1.00 83.94 431 ALA A C 1
ATOM 3416 O O . ALA A 1 431 ? -10.237 -39.713 -23.640 1.00 83.94 431 ALA A O 1
ATOM 3417 N N . LYS A 1 432 ? -9.975 -38.630 -21.700 1.00 89.12 432 LYS A N 1
ATOM 3418 C CA . LYS A 1 432 ? -10.769 -37.452 -22.093 1.00 89.12 432 LYS A CA 1
ATOM 3419 C C . LYS A 1 432 ? -9.878 -36.307 -22.608 1.00 89.12 432 LYS A C 1
ATOM 3421 O O . LYS A 1 432 ? -9.085 -35.788 -21.826 1.00 89.12 432 LYS A O 1
ATOM 3426 N N . PRO A 1 433 ? -10.037 -35.850 -23.872 1.00 87.94 433 PRO A N 1
ATOM 3427 C CA . PRO A 1 433 ? -9.208 -34.784 -24.458 1.00 87.94 433 PRO A CA 1
ATOM 3428 C C . PRO A 1 433 ? -9.146 -33.503 -23.615 1.00 87.94 433 PRO A C 1
ATOM 3430 O O . PRO A 1 433 ? -8.062 -33.046 -23.279 1.00 87.94 433 PRO A O 1
ATOM 3433 N N . LYS A 1 434 ? -10.300 -33.016 -23.136 1.00 88.75 434 LYS A N 1
ATOM 3434 C CA . LYS A 1 434 ? -10.397 -31.817 -22.283 1.00 88.75 434 LYS A CA 1
ATOM 3435 C C . LYS A 1 434 ? -9.523 -31.883 -21.019 1.00 88.75 434 LYS A C 1
ATOM 3437 O O . LYS A 1 434 ? -9.048 -30.861 -20.541 1.00 88.75 434 LYS A O 1
ATOM 3442 N N . TYR A 1 435 ? -9.355 -33.065 -20.421 1.00 92.50 435 TYR A N 1
ATOM 3443 C CA . TYR A 1 435 ? -8.563 -33.208 -19.192 1.00 92.50 435 TYR A CA 1
ATOM 3444 C C . TYR A 1 435 ? -7.067 -33.260 -19.490 1.00 92.50 435 TYR A C 1
ATOM 3446 O O . TYR A 1 435 ? -6.288 -32.721 -18.710 1.00 92.50 435 TYR A O 1
ATOM 3454 N N . ARG A 1 436 ? -6.685 -33.850 -20.630 1.00 89.25 436 ARG A N 1
ATOM 3455 C CA . ARG A 1 436 ? -5.308 -33.820 -21.133 1.00 89.25 436 ARG A CA 1
ATOM 3456 C C . ARG A 1 436 ? -4.863 -32.396 -21.429 1.00 89.25 436 ARG A C 1
ATOM 3458 O O . ARG A 1 436 ? -3.848 -31.972 -20.906 1.00 89.25 436 ARG A O 1
ATOM 3465 N N . GLU A 1 437 ? -5.686 -31.632 -22.143 1.00 89.50 437 GLU A N 1
ATOM 3466 C CA . GLU A 1 437 ? -5.404 -30.223 -22.449 1.00 89.50 437 GLU A CA 1
ATOM 3467 C C . GLU A 1 437 ? -5.187 -29.384 -21.183 1.00 89.50 437 GLU A C 1
ATOM 3469 O O . GLU A 1 437 ? -4.253 -28.589 -21.114 1.00 89.50 437 GLU A O 1
ATOM 3474 N N . LEU A 1 438 ? -6.021 -29.577 -20.156 1.00 92.25 438 LEU A N 1
ATOM 3475 C CA . LEU A 1 438 ? -5.844 -28.897 -18.872 1.00 92.25 438 LEU A CA 1
ATOM 3476 C C . LEU A 1 438 ? -4.570 -29.353 -18.148 1.00 92.25 438 LEU A C 1
ATOM 3478 O O . LEU A 1 438 ? -3.863 -28.507 -17.613 1.00 92.25 438 LEU A O 1
ATOM 3482 N N . ALA A 1 439 ? -4.262 -30.653 -18.131 1.00 92.69 439 ALA A N 1
ATOM 3483 C CA . ALA A 1 439 ? -3.042 -31.177 -17.516 1.00 92.69 439 ALA A CA 1
ATOM 3484 C C . ALA A 1 439 ? -1.777 -30.651 -18.215 1.00 92.69 439 ALA A C 1
ATOM 3486 O O . ALA A 1 439 ? -0.882 -30.131 -17.552 1.00 92.69 439 ALA A O 1
ATOM 3487 N N . ASP A 1 440 ? -1.738 -30.698 -19.545 1.00 91.75 440 ASP A N 1
ATOM 3488 C CA . ASP A 1 440 ? -0.629 -30.175 -20.347 1.00 91.75 440 ASP A CA 1
ATOM 3489 C C . ASP A 1 440 ? -0.479 -28.662 -20.172 1.00 91.75 440 ASP A C 1
ATOM 3491 O O . ASP A 1 440 ? 0.638 -28.151 -20.120 1.00 91.75 440 ASP A O 1
ATOM 3495 N N . LYS A 1 441 ? -1.590 -27.934 -19.992 1.00 92.50 441 LYS A N 1
ATOM 3496 C CA . LYS A 1 441 ? -1.552 -26.508 -19.661 1.00 92.50 441 LYS A CA 1
ATOM 3497 C C . LYS A 1 441 ? -0.957 -26.241 -18.274 1.00 92.50 441 LYS A C 1
ATOM 3499 O O . LYS A 1 441 ? -0.194 -25.291 -18.146 1.00 92.50 441 LYS A O 1
ATOM 3504 N N . VAL A 1 442 ? -1.236 -27.070 -17.258 1.00 95.19 442 VAL A N 1
ATOM 3505 C CA . VAL A 1 442 ? -0.553 -26.957 -15.949 1.00 95.19 442 VAL A CA 1
ATOM 3506 C C . VAL A 1 442 ? 0.956 -27.104 -16.129 1.00 95.19 442 VAL A C 1
ATOM 3508 O O . VAL A 1 442 ? 1.702 -26.270 -15.623 1.00 95.19 442 VAL A O 1
ATOM 3511 N N . LEU A 1 443 ? 1.397 -28.117 -16.882 1.00 94.25 443 LEU A N 1
ATOM 3512 C CA . LEU A 1 443 ? 2.818 -28.347 -17.152 1.00 94.25 443 LEU A CA 1
ATOM 3513 C C . LEU A 1 443 ? 3.450 -27.189 -17.924 1.00 94.25 443 LEU A C 1
ATOM 3515 O O . LEU A 1 443 ? 4.534 -26.733 -17.575 1.00 94.25 443 LEU A O 1
ATOM 3519 N N . LEU A 1 444 ? 2.772 -26.683 -18.952 1.00 89.81 444 LEU A N 1
ATOM 3520 C CA . LEU A 1 444 ? 3.241 -25.539 -19.724 1.00 89.81 444 LEU A CA 1
ATOM 3521 C C . LEU A 1 444 ? 3.376 -24.292 -18.845 1.00 89.81 444 LEU A C 1
ATOM 3523 O O . LEU A 1 444 ? 4.382 -23.587 -18.920 1.00 89.81 444 LEU A O 1
ATOM 3527 N N . ASP A 1 445 ? 2.372 -24.001 -18.021 1.00 90.50 445 ASP A N 1
ATOM 3528 C CA . ASP A 1 445 ? 2.383 -22.861 -17.110 1.00 90.50 445 ASP A CA 1
ATOM 3529 C C . ASP A 1 445 ? 3.509 -23.004 -16.074 1.00 90.50 445 ASP A C 1
ATOM 3531 O O . ASP A 1 445 ? 4.241 -22.041 -15.843 1.00 90.50 445 ASP A O 1
ATOM 3535 N N . TRP A 1 446 ? 3.708 -24.204 -15.519 1.00 92.81 446 TRP A N 1
ATOM 3536 C CA . TRP A 1 446 ? 4.788 -24.500 -14.576 1.00 92.81 446 TRP A CA 1
ATOM 3537 C C . TRP A 1 446 ? 6.175 -24.351 -15.205 1.00 92.81 446 TRP A C 1
ATOM 3539 O O . TRP A 1 446 ? 7.025 -23.664 -14.649 1.00 92.81 446 TRP A O 1
ATOM 3549 N N . THR A 1 447 ? 6.412 -24.954 -16.372 1.00 90.19 447 THR A N 1
ATOM 3550 C CA . THR A 1 447 ? 7.695 -24.870 -17.093 1.00 90.19 447 THR A CA 1
ATOM 3551 C C . THR A 1 447 ? 8.040 -23.422 -17.450 1.00 90.19 447 THR A C 1
ATOM 3553 O O . THR A 1 447 ? 9.201 -23.024 -17.419 1.00 90.19 447 THR A O 1
ATOM 3556 N N . ASN A 1 448 ? 7.023 -22.597 -17.714 1.00 87.25 448 ASN A N 1
ATOM 3557 C CA . ASN A 1 448 ? 7.173 -21.156 -17.926 1.00 87.25 448 ASN A CA 1
ATOM 3558 C C . ASN A 1 448 ? 7.205 -20.336 -16.622 1.00 87.25 448 ASN A C 1
ATOM 3560 O O . ASN A 1 448 ? 7.108 -19.110 -16.674 1.00 87.25 448 ASN A O 1
ATOM 3564 N N . LYS A 1 449 ? 7.301 -20.991 -15.458 1.00 88.56 449 LYS A N 1
ATOM 3565 C CA . LYS A 1 449 ? 7.333 -20.388 -14.116 1.00 88.56 449 LYS A CA 1
ATOM 3566 C C . LYS A 1 449 ? 6.128 -19.501 -13.783 1.00 88.56 449 LYS A C 1
ATOM 3568 O O . LYS A 1 449 ? 6.184 -18.643 -12.907 1.00 88.56 449 LYS A O 1
ATOM 3573 N N . ARG A 1 450 ? 4.991 -19.718 -14.449 1.00 86.69 450 ARG A N 1
ATOM 3574 C CA . ARG A 1 450 ? 3.708 -19.051 -14.174 1.00 86.69 450 ARG A CA 1
ATOM 3575 C C . ARG A 1 450 ? 2.929 -19.837 -13.116 1.00 86.69 450 ARG A C 1
ATOM 3577 O O . ARG A 1 450 ? 1.814 -20.288 -13.370 1.00 86.69 450 ARG A O 1
ATOM 3584 N N . TYR A 1 451 ? 3.510 -20.010 -11.926 1.00 90.12 451 TYR A N 1
ATOM 3585 C CA . TYR A 1 451 ? 2.992 -20.915 -10.887 1.00 90.12 451 TYR A CA 1
ATOM 3586 C C . TYR A 1 451 ? 1.565 -20.587 -10.417 1.00 90.12 451 TYR A C 1
ATOM 3588 O O . TYR A 1 451 ? 0.769 -21.500 -10.186 1.00 90.12 451 TYR A O 1
ATOM 3596 N N . SER A 1 452 ? 1.185 -19.307 -10.357 1.00 85.38 452 SER A N 1
ATOM 3597 C CA . SER A 1 452 ? -0.195 -18.902 -10.045 1.00 85.38 452 SER A CA 1
ATOM 3598 C C . SER A 1 452 ? -1.186 -19.348 -11.128 1.00 85.38 452 SER A C 1
ATOM 3600 O O . SER A 1 452 ? -2.252 -19.876 -10.817 1.00 85.38 452 SER A O 1
ATOM 3602 N N . ALA A 1 453 ? -0.816 -19.221 -12.408 1.00 86.75 453 ALA A N 1
ATOM 3603 C CA . ALA A 1 453 ? -1.638 -19.695 -13.525 1.00 86.75 453 ALA A CA 1
ATOM 3604 C C . ALA A 1 453 ? -1.718 -21.231 -13.559 1.00 86.75 453 ALA A C 1
ATOM 3606 O O . ALA A 1 453 ? -2.799 -21.793 -13.755 1.00 86.75 453 ALA A O 1
ATOM 3607 N N . ALA A 1 454 ? -0.601 -21.910 -13.273 1.00 93.12 454 ALA A N 1
ATOM 3608 C CA . ALA A 1 454 ? -0.563 -23.360 -13.112 1.00 93.12 454 ALA A CA 1
ATOM 3609 C C . ALA A 1 454 ? -1.496 -23.817 -11.975 1.00 93.12 454 ALA A C 1
ATOM 3611 O O . ALA A 1 454 ? -2.211 -24.806 -12.127 1.00 93.12 454 ALA A O 1
ATOM 3612 N N . THR A 1 455 ? -1.554 -23.064 -10.870 1.00 92.88 455 THR A N 1
ATOM 3613 C CA . THR A 1 455 ? -2.412 -23.347 -9.707 1.00 92.88 455 THR A CA 1
ATOM 3614 C C . THR A 1 455 ? -3.895 -23.248 -10.049 1.00 92.88 455 THR A C 1
ATOM 3616 O O . THR A 1 455 ? -4.650 -24.178 -9.754 1.00 92.88 455 THR A O 1
ATOM 3619 N N . GLU A 1 456 ? -4.323 -22.179 -10.724 1.00 92.19 456 GLU A N 1
ATOM 3620 C CA . GLU A 1 456 ? -5.723 -22.037 -11.146 1.00 92.19 456 GLU A CA 1
ATOM 3621 C C . GLU A 1 456 ? -6.112 -23.077 -12.206 1.00 92.19 456 GLU A C 1
ATOM 3623 O O . GLU A 1 456 ? -7.193 -23.672 -12.138 1.00 92.19 456 GLU A O 1
ATOM 3628 N N . THR A 1 457 ? -5.209 -23.390 -13.140 1.00 95.00 457 THR A N 1
ATOM 3629 C CA . THR A 1 457 ? -5.440 -24.455 -14.126 1.00 95.00 457 THR A CA 1
ATOM 3630 C C . THR A 1 457 ? -5.551 -25.829 -13.446 1.00 95.00 457 THR A C 1
ATOM 3632 O O . THR A 1 457 ? -6.470 -26.594 -13.753 1.00 95.00 457 THR A O 1
ATOM 3635 N N . ALA A 1 458 ? -4.692 -26.133 -12.466 1.00 96.06 458 ALA A N 1
ATOM 3636 C CA . ALA A 1 458 ? -4.725 -27.384 -11.704 1.00 96.06 458 ALA A CA 1
ATOM 3637 C C . ALA A 1 458 ? -6.004 -27.514 -10.863 1.00 96.06 458 ALA A C 1
ATOM 3639 O O . ALA A 1 458 ? -6.610 -28.586 -10.803 1.00 96.06 458 ALA A O 1
ATOM 3640 N N . LYS A 1 459 ? -6.469 -26.413 -10.266 1.00 94.19 459 LYS A N 1
ATOM 3641 C CA . LYS A 1 459 ? -7.750 -26.339 -9.552 1.00 94.19 459 LYS A CA 1
ATOM 3642 C C . LYS A 1 459 ? -8.933 -26.599 -10.484 1.00 94.19 459 LYS A C 1
ATOM 3644 O O . LYS A 1 459 ? -9.806 -27.400 -10.145 1.00 94.19 459 LYS A O 1
ATOM 3649 N N . SER A 1 460 ? -8.939 -26.003 -11.678 1.00 94.25 460 SER A N 1
ATOM 3650 C CA . SER A 1 460 ? -9.956 -26.273 -12.702 1.00 94.25 460 SER A CA 1
ATOM 3651 C C . SER A 1 460 ? -9.956 -27.748 -13.119 1.00 94.25 460 SER A C 1
ATOM 3653 O O . SER A 1 460 ? -11.012 -28.389 -13.148 1.00 94.25 460 SER A O 1
ATOM 3655 N N . LEU A 1 461 ? -8.779 -28.339 -13.357 1.00 94.81 461 LEU A N 1
ATOM 3656 C CA . LEU A 1 461 ? -8.652 -29.769 -13.643 1.00 94.81 461 LEU A CA 1
ATOM 3657 C C . LEU A 1 461 ? -9.227 -30.622 -12.501 1.00 94.81 461 LEU A C 1
ATOM 3659 O O . LEU A 1 461 ? -10.063 -31.492 -12.747 1.00 94.81 461 LEU A O 1
ATOM 3663 N N . ALA A 1 462 ? -8.852 -30.335 -11.253 1.00 94.06 462 ALA A N 1
ATOM 3664 C CA . ALA A 1 462 ? -9.340 -31.043 -10.072 1.00 94.06 462 ALA A CA 1
ATOM 3665 C C . ALA A 1 462 ? -10.871 -30.973 -9.921 1.00 94.06 462 ALA A C 1
ATOM 3667 O O . ALA A 1 462 ? -11.507 -31.995 -9.656 1.00 94.06 462 ALA A O 1
ATOM 3668 N N . GLN A 1 463 ? -11.482 -29.808 -10.160 1.00 93.19 463 GLN A N 1
ATOM 3669 C CA . GLN A 1 463 ? -12.940 -29.615 -10.134 1.00 93.19 463 GLN A CA 1
ATOM 3670 C C . GLN A 1 463 ? -13.669 -30.410 -11.224 1.00 93.19 463 GLN A C 1
ATOM 3672 O O . GLN A 1 463 ? -14.737 -30.975 -10.973 1.00 93.19 463 GLN A O 1
ATOM 3677 N N . ASN A 1 464 ? -13.087 -30.484 -12.424 1.00 91.75 464 ASN A N 1
ATOM 3678 C CA . ASN A 1 464 ? -13.663 -31.213 -13.554 1.00 91.75 464 ASN A CA 1
ATOM 3679 C C . ASN A 1 464 ? -13.513 -32.738 -13.411 1.00 91.75 464 ASN A C 1
ATOM 3681 O O . ASN A 1 464 ? -14.407 -33.485 -13.817 1.00 91.75 464 ASN A O 1
ATOM 3685 N N . VAL A 1 465 ? -12.382 -33.205 -12.878 1.00 92.31 465 VAL A N 1
ATOM 3686 C CA . VAL A 1 465 ? -12.047 -34.635 -12.791 1.00 92.31 465 VAL A CA 1
ATOM 3687 C C . VAL A 1 465 ? -12.605 -35.284 -11.527 1.00 92.31 465 VAL A C 1
ATOM 3689 O O . VAL A 1 465 ? -13.027 -36.447 -11.587 1.00 92.31 465 VAL A O 1
ATOM 3692 N N . LYS A 1 466 ? -12.602 -34.537 -10.411 1.00 91.44 466 LYS A N 1
ATOM 3693 C CA . LYS A 1 466 ? -12.884 -35.015 -9.050 1.00 91.44 466 LYS A CA 1
ATOM 3694 C C . LYS A 1 466 ? -12.082 -36.281 -8.739 1.00 91.44 466 LYS A C 1
ATOM 3696 O O . LYS A 1 466 ? -12.637 -37.379 -8.684 1.00 91.44 466 LYS A O 1
ATOM 3701 N N . PHE A 1 467 ? -10.764 -36.121 -8.621 1.00 91.31 467 PHE A N 1
ATOM 3702 C CA . PHE A 1 467 ? -9.839 -37.232 -8.391 1.00 91.31 467 PHE A CA 1
ATOM 3703 C C . PHE A 1 467 ? -10.211 -38.038 -7.141 1.00 91.31 467 PHE A C 1
ATOM 3705 O O . PHE A 1 467 ? -10.593 -37.487 -6.105 1.00 91.31 467 PHE A O 1
ATOM 3712 N N . LYS A 1 468 ? -10.093 -39.362 -7.239 1.00 91.25 468 LYS A N 1
ATOM 3713 C CA . LYS A 1 468 ? -10.202 -40.264 -6.090 1.00 91.25 468 LYS A CA 1
ATOM 3714 C C . LYS A 1 468 ? -8.906 -40.252 -5.272 1.00 91.25 468 LYS A C 1
ATOM 3716 O O . LYS A 1 468 ? -7.863 -39.814 -5.744 1.00 91.25 468 LYS A O 1
ATOM 3721 N N . ARG A 1 469 ? -8.965 -40.752 -4.033 1.00 89.06 469 ARG A N 1
ATOM 3722 C CA . ARG A 1 469 ? -7.811 -40.754 -3.114 1.00 89.06 469 ARG A CA 1
ATOM 3723 C C . ARG A 1 469 ? -6.651 -41.604 -3.646 1.00 89.06 469 ARG A C 1
ATOM 3725 O O . ARG A 1 469 ? -5.520 -41.151 -3.616 1.00 89.06 469 ARG A O 1
ATOM 3732 N N . ASP A 1 470 ? -6.940 -42.783 -4.184 1.00 91.12 470 ASP A N 1
ATOM 3733 C CA . ASP A 1 470 ? -5.964 -43.645 -4.861 1.00 91.12 470 ASP A CA 1
ATOM 3734 C C . ASP A 1 470 ? -5.351 -42.975 -6.102 1.00 91.12 470 ASP A C 1
ATOM 3736 O O . ASP A 1 470 ? -4.147 -43.074 -6.315 1.00 91.12 470 ASP A O 1
ATOM 3740 N N . GLU A 1 471 ? -6.152 -42.232 -6.876 1.00 92.19 471 GLU A N 1
ATOM 3741 C CA . GLU A 1 471 ? -5.671 -41.454 -8.029 1.00 92.19 471 GLU A CA 1
ATOM 3742 C C . GLU A 1 471 ? -4.725 -40.309 -7.595 1.00 92.19 471 GLU A C 1
ATOM 3744 O O . GLU A 1 471 ? -3.720 -40.063 -8.256 1.00 92.19 471 GLU A O 1
ATOM 3749 N N . ILE A 1 472 ? -5.011 -39.628 -6.478 1.00 92.88 472 ILE A N 1
ATOM 3750 C CA . ILE A 1 472 ? -4.159 -38.564 -5.907 1.00 92.88 472 ILE A CA 1
ATOM 3751 C C . ILE A 1 472 ? -2.813 -39.127 -5.430 1.00 92.88 472 ILE A C 1
ATOM 3753 O O . ILE A 1 472 ? -1.763 -38.558 -5.731 1.00 92.88 472 ILE A O 1
ATOM 3757 N N . GLU A 1 473 ? -2.830 -40.255 -4.719 1.00 91.88 473 GLU A N 1
ATOM 3758 C CA . GLU A 1 473 ? -1.600 -40.911 -4.260 1.00 91.88 473 GLU A CA 1
ATOM 3759 C C . GLU A 1 473 ? -0.771 -41.447 -5.431 1.00 91.88 473 GLU A C 1
ATOM 3761 O O . GLU A 1 473 ? 0.452 -41.319 -5.433 1.00 91.88 473 GLU A O 1
ATOM 3766 N N . GLN A 1 474 ? -1.426 -41.958 -6.479 1.00 92.94 474 GLN A N 1
ATOM 3767 C CA . GLN A 1 474 ? -0.749 -42.348 -7.712 1.00 92.94 474 GLN A CA 1
ATOM 3768 C C . GLN A 1 474 ? -0.034 -41.156 -8.371 1.00 92.94 474 GLN A C 1
ATOM 3770 O O . GLN A 1 474 ? 1.130 -41.290 -8.741 1.00 92.94 474 GLN A O 1
ATOM 3775 N N . LEU A 1 475 ? -0.694 -39.997 -8.500 1.00 94.06 475 LEU A N 1
ATOM 3776 C CA . LEU A 1 475 ? -0.078 -38.790 -9.073 1.00 94.06 475 LEU A CA 1
ATOM 3777 C C . LEU A 1 475 ? 1.162 -38.355 -8.283 1.00 94.06 475 LEU A C 1
ATOM 3779 O O . LEU A 1 475 ? 2.183 -38.023 -8.880 1.00 94.06 475 LEU A O 1
ATOM 3783 N N . SER A 1 476 ? 1.094 -38.414 -6.953 1.00 93.00 476 SER A N 1
ATOM 3784 C CA . SER A 1 476 ? 2.219 -38.060 -6.083 1.00 93.00 476 SER A CA 1
ATOM 3785 C C . SER A 1 476 ? 3.387 -39.043 -6.190 1.00 93.00 476 SER A C 1
ATOM 3787 O O . SER A 1 476 ? 4.541 -38.632 -6.273 1.00 93.00 476 SER A O 1
ATOM 3789 N N . ALA A 1 477 ? 3.106 -40.346 -6.278 1.00 93.75 477 ALA A N 1
ATOM 3790 C CA . ALA A 1 477 ? 4.141 -41.356 -6.493 1.00 93.75 477 ALA A CA 1
ATOM 3791 C C . ALA A 1 477 ? 4.837 -41.188 -7.856 1.00 93.75 477 ALA A C 1
ATOM 3793 O O . ALA A 1 477 ? 6.050 -41.373 -7.970 1.00 93.75 477 ALA A O 1
ATOM 3794 N N . ILE A 1 478 ? 4.084 -40.807 -8.895 1.00 94.25 478 ILE A N 1
ATOM 3795 C CA . ILE A 1 478 ? 4.656 -40.479 -10.206 1.00 94.25 478 ILE A CA 1
ATOM 3796 C C . ILE A 1 478 ? 5.499 -39.205 -10.099 1.00 94.25 478 ILE A C 1
ATOM 3798 O O . ILE A 1 478 ? 6.613 -39.194 -10.617 1.00 94.25 478 ILE A O 1
ATOM 3802 N N . ALA A 1 479 ? 5.029 -38.168 -9.398 1.00 94.12 479 ALA A N 1
ATOM 3803 C CA . ALA A 1 479 ? 5.799 -36.947 -9.166 1.00 94.12 479 ALA A CA 1
ATOM 3804 C C . ALA A 1 479 ? 7.164 -37.243 -8.518 1.00 94.12 479 ALA A C 1
ATOM 3806 O O . ALA A 1 479 ? 8.190 -36.773 -9.013 1.00 94.12 479 ALA A O 1
ATOM 3807 N N . ASP A 1 480 ? 7.196 -38.100 -7.493 1.00 92.12 480 ASP A N 1
ATOM 3808 C CA . ASP A 1 480 ? 8.433 -38.537 -6.833 1.00 92.12 480 ASP A CA 1
ATOM 3809 C C . ASP A 1 480 ? 9.379 -39.259 -7.820 1.00 92.12 480 ASP A C 1
ATOM 3811 O O . ASP A 1 480 ? 10.579 -38.973 -7.869 1.00 92.12 480 ASP A O 1
ATOM 3815 N N . ALA A 1 481 ? 8.847 -40.138 -8.678 1.00 92.62 481 ALA A N 1
ATOM 3816 C CA . ALA A 1 481 ? 9.634 -40.821 -9.709 1.00 92.62 481 ALA A CA 1
ATOM 3817 C C . ALA A 1 481 ? 10.182 -39.860 -10.783 1.00 92.62 481 ALA A C 1
ATOM 3819 O O . ALA A 1 481 ? 11.323 -40.012 -11.228 1.00 92.62 481 ALA A O 1
ATOM 3820 N N . LYS A 1 482 ? 9.401 -38.850 -11.190 1.00 92.19 482 LYS A N 1
ATOM 3821 C CA . LYS A 1 482 ? 9.843 -37.806 -12.132 1.00 92.19 482 LYS A CA 1
ATOM 3822 C C . LYS A 1 482 ? 10.955 -36.959 -11.529 1.00 92.19 482 LYS A C 1
ATOM 3824 O O . LYS A 1 482 ? 11.948 -36.703 -12.209 1.00 92.19 482 LYS A O 1
ATOM 3829 N N . LEU A 1 483 ? 10.826 -36.586 -10.257 1.00 90.12 483 LEU A N 1
ATOM 3830 C CA . LEU A 1 483 ? 11.839 -35.810 -9.550 1.00 90.12 483 LEU A CA 1
ATOM 3831 C C . LEU A 1 483 ? 13.157 -36.590 -9.445 1.00 90.12 483 LEU A C 1
ATOM 3833 O O . LEU A 1 483 ? 14.210 -36.047 -9.768 1.00 90.12 483 LEU A O 1
ATOM 3837 N N . ALA A 1 484 ? 13.097 -37.882 -9.099 1.00 89.31 484 ALA A N 1
ATOM 3838 C CA . ALA A 1 484 ? 14.267 -38.765 -9.077 1.00 89.31 484 ALA A CA 1
ATOM 3839 C C . ALA A 1 484 ? 14.920 -38.938 -10.463 1.00 89.31 484 ALA A C 1
ATOM 3841 O O . ALA A 1 484 ? 16.133 -39.107 -10.564 1.00 89.31 484 ALA A O 1
ATOM 3842 N N . GLY A 1 485 ? 14.125 -38.862 -11.534 1.00 87.69 485 GLY A N 1
ATOM 3843 C CA . GLY A 1 485 ? 14.589 -38.874 -12.922 1.00 87.69 485 GLY A CA 1
ATOM 3844 C C . GLY A 1 485 ? 15.064 -37.518 -13.463 1.00 87.69 485 GLY A C 1
ATOM 3845 O O . GLY A 1 485 ? 15.302 -37.417 -14.664 1.00 87.69 485 GLY A O 1
ATOM 3846 N N . GLY A 1 486 ? 15.164 -36.477 -12.626 1.00 86.25 486 GLY A N 1
ATOM 3847 C CA . GLY A 1 486 ? 15.618 -35.138 -13.028 1.00 86.25 486 GLY A CA 1
ATOM 3848 C C . GLY A 1 486 ? 14.576 -34.290 -13.769 1.00 86.25 486 GLY A C 1
ATOM 3849 O O . GLY A 1 486 ? 14.920 -33.264 -14.344 1.00 86.25 486 GLY A O 1
ATOM 3850 N N . LYS A 1 487 ? 13.300 -34.693 -13.764 1.00 89.12 487 LYS A N 1
ATOM 3851 C CA . LYS A 1 487 ? 12.188 -33.992 -14.429 1.00 89.12 487 LYS A CA 1
ATOM 3852 C C . LYS A 1 487 ? 11.409 -33.133 -13.429 1.00 89.12 487 LYS A C 1
ATOM 3854 O O . LYS A 1 487 ? 10.254 -33.422 -13.112 1.00 89.12 487 LYS A O 1
ATOM 3859 N N . SER A 1 488 ? 12.053 -32.086 -12.914 1.00 88.62 488 SER A N 1
ATOM 3860 C CA . SER A 1 488 ? 11.513 -31.194 -11.873 1.00 88.62 488 SER A CA 1
ATOM 3861 C C . SER A 1 488 ? 10.177 -30.551 -12.259 1.00 88.62 488 SER A C 1
ATOM 3863 O O . SER A 1 488 ? 9.249 -30.555 -11.453 1.00 88.62 488 SER A O 1
ATOM 3865 N N . SER A 1 489 ? 10.033 -30.059 -13.494 1.00 89.75 489 SER A N 1
ATOM 3866 C CA . SER A 1 489 ? 8.800 -29.391 -13.936 1.00 89.75 489 SER A CA 1
ATOM 3867 C C . SER A 1 489 ? 7.598 -30.339 -14.022 1.00 89.75 489 SER A C 1
ATOM 3869 O O . SER A 1 489 ? 6.500 -29.988 -13.585 1.00 89.75 489 SER A O 1
ATOM 3871 N N . GLU A 1 490 ? 7.807 -31.566 -14.517 1.00 92.62 490 GLU A N 1
ATOM 3872 C CA . GLU A 1 490 ? 6.777 -32.617 -14.526 1.00 92.62 490 GLU A CA 1
ATOM 3873 C C . GLU A 1 490 ? 6.389 -33.003 -13.091 1.00 92.62 490 GLU A C 1
ATOM 3875 O O . GLU A 1 490 ? 5.203 -33.090 -12.775 1.00 92.62 490 GLU A O 1
ATOM 3880 N N . ALA A 1 491 ? 7.379 -33.175 -12.208 1.00 93.31 491 ALA A N 1
ATOM 3881 C CA . ALA A 1 491 ? 7.154 -33.515 -10.807 1.00 93.31 491 ALA A CA 1
ATOM 3882 C C . ALA A 1 491 ? 6.332 -32.448 -10.068 1.00 93.31 491 ALA A C 1
ATOM 3884 O O . ALA A 1 491 ? 5.311 -32.764 -9.460 1.00 93.31 491 ALA A O 1
ATOM 3885 N N . GLY A 1 492 ? 6.736 -31.178 -10.162 1.00 92.94 492 GLY A N 1
ATOM 3886 C CA . GLY A 1 492 ? 6.050 -30.071 -9.493 1.00 92.94 492 GLY A CA 1
ATOM 3887 C C . GLY A 1 492 ? 4.616 -29.883 -9.984 1.00 92.94 492 GLY A C 1
ATOM 3888 O O . GLY A 1 492 ? 3.700 -29.700 -9.183 1.00 92.94 492 GLY A O 1
ATOM 3889 N N . SER A 1 493 ? 4.399 -30.035 -11.293 1.00 94.81 493 SER A N 1
ATOM 3890 C CA . SER A 1 493 ? 3.070 -29.970 -11.906 1.00 94.81 493 SER A CA 1
ATOM 3891 C C . SER A 1 493 ? 2.147 -31.095 -11.426 1.00 94.81 493 SER A C 1
ATOM 3893 O O . SER A 1 493 ? 0.994 -30.840 -11.079 1.00 94.81 493 SER A O 1
ATOM 3895 N N . LEU A 1 494 ? 2.641 -32.338 -11.374 1.00 95.62 494 LEU A N 1
ATOM 3896 C CA . LEU A 1 494 ? 1.872 -33.489 -10.886 1.00 95.62 494 LEU A CA 1
ATOM 3897 C C . LEU A 1 494 ? 1.529 -33.353 -9.400 1.00 95.62 494 LEU A C 1
ATOM 3899 O O . LEU A 1 494 ? 0.389 -33.609 -9.008 1.00 95.62 494 LEU A O 1
ATOM 3903 N N . GLU A 1 495 ? 2.480 -32.895 -8.586 1.00 95.94 495 GLU A N 1
ATOM 3904 C CA . GLU A 1 495 ? 2.271 -32.689 -7.153 1.00 95.94 495 GLU A CA 1
ATOM 3905 C C . GLU A 1 495 ? 1.271 -31.548 -6.881 1.00 95.94 495 GLU A C 1
ATOM 3907 O O . GLU A 1 495 ? 0.405 -31.669 -6.011 1.00 95.94 495 GLU A O 1
ATOM 3912 N N . LEU A 1 496 ? 1.306 -30.480 -7.687 1.00 95.75 496 LEU A N 1
ATOM 3913 C CA . LEU A 1 496 ? 0.320 -29.397 -7.652 1.00 95.75 496 LEU A CA 1
ATOM 3914 C C . LEU A 1 496 ? -1.091 -29.892 -8.010 1.00 95.75 496 LEU A C 1
ATOM 3916 O O . LEU A 1 496 ? -2.059 -29.546 -7.325 1.00 95.75 496 LEU A O 1
ATOM 3920 N N . ILE A 1 497 ? -1.224 -30.731 -9.044 1.00 95.94 497 ILE A N 1
ATOM 3921 C CA . ILE A 1 497 ? -2.508 -31.349 -9.418 1.00 95.94 497 ILE A CA 1
ATOM 3922 C C . ILE A 1 497 ? -3.009 -32.265 -8.297 1.00 95.94 497 ILE A C 1
ATOM 3924 O O . ILE A 1 497 ? -4.189 -32.201 -7.943 1.00 95.94 497 ILE A O 1
ATOM 3928 N N . ALA A 1 498 ? -2.133 -33.083 -7.708 1.00 94.56 498 ALA A N 1
ATOM 3929 C CA . ALA A 1 498 ? -2.474 -33.964 -6.595 1.00 94.56 498 ALA A CA 1
ATOM 3930 C C . ALA A 1 498 ? -2.985 -33.167 -5.381 1.00 94.56 498 ALA A C 1
ATOM 3932 O O . ALA A 1 498 ? -4.036 -33.493 -4.821 1.00 94.56 498 ALA A O 1
ATOM 3933 N N . TYR A 1 499 ? -2.304 -32.071 -5.027 1.00 94.75 499 TYR A N 1
ATOM 3934 C CA . TYR A 1 499 ? -2.715 -31.172 -3.948 1.00 94.75 499 TYR A CA 1
ATOM 3935 C C . TYR A 1 499 ? -4.093 -30.538 -4.199 1.00 94.75 499 TYR A C 1
ATOM 3937 O O . TYR A 1 499 ? -4.977 -30.615 -3.339 1.00 94.75 499 TYR A O 1
ATOM 3945 N N . GLN A 1 500 ? -4.328 -29.972 -5.389 1.00 95.12 500 GLN A N 1
ATOM 3946 C CA . GLN A 1 500 ? -5.635 -29.394 -5.733 1.00 95.12 500 GLN A CA 1
ATOM 3947 C C . GLN A 1 500 ? -6.741 -30.458 -5.786 1.00 95.12 500 GLN A C 1
ATOM 3949 O O . GLN A 1 500 ? -7.863 -30.210 -5.338 1.00 95.12 500 GLN A O 1
ATOM 3954 N N . GLY A 1 501 ? -6.425 -31.666 -6.263 1.00 93.12 501 GLY A N 1
ATOM 3955 C CA . GLY A 1 501 ? -7.315 -32.827 -6.228 1.00 93.12 501 GLY A CA 1
ATOM 3956 C C . GLY A 1 501 ? -7.771 -33.168 -4.809 1.00 93.12 501 GLY A C 1
ATOM 3957 O O . GLY A 1 501 ? -8.973 -33.304 -4.562 1.00 93.12 501 GLY A O 1
ATOM 3958 N N . ALA A 1 502 ? -6.831 -33.237 -3.864 1.00 90.44 502 ALA A N 1
ATOM 3959 C CA . ALA A 1 502 ? -7.123 -33.517 -2.459 1.00 90.44 502 ALA A CA 1
ATOM 3960 C C . ALA A 1 502 ? -7.984 -32.422 -1.806 1.00 90.44 502 ALA A C 1
ATOM 3962 O O . ALA A 1 502 ? -8.938 -32.734 -1.084 1.00 90.44 502 ALA A O 1
ATOM 3963 N N . LYS A 1 503 ? -7.690 -31.149 -2.112 1.00 89.06 503 LYS A N 1
ATOM 3964 C CA . LYS A 1 503 ? -8.423 -29.980 -1.604 1.00 89.06 503 LYS A CA 1
ATOM 3965 C C . LYS A 1 503 ? -9.870 -29.946 -2.102 1.00 89.06 503 LYS A C 1
ATOM 3967 O O . LYS A 1 503 ? -10.789 -29.830 -1.298 1.00 89.06 503 LYS A O 1
ATOM 3972 N N . VAL A 1 504 ? -10.092 -30.114 -3.409 1.00 87.88 504 VAL A N 1
ATOM 3973 C CA . VAL A 1 504 ? -11.441 -30.143 -4.013 1.00 87.88 504 VAL A CA 1
ATOM 3974 C C . VAL A 1 504 ? -12.264 -31.331 -3.512 1.00 87.88 504 VAL A C 1
ATOM 3976 O O . VAL A 1 504 ? -13.477 -31.218 -3.344 1.00 87.88 504 VAL A O 1
ATOM 3979 N N . GLY A 1 505 ? -11.621 -32.471 -3.255 1.00 74.25 505 GLY A N 1
ATOM 3980 C CA . GLY A 1 505 ? -12.283 -33.654 -2.711 1.00 74.25 505 GLY A CA 1
ATOM 3981 C C . GLY A 1 505 ? -12.697 -33.538 -1.239 1.00 74.25 505 GLY A C 1
ATOM 3982 O O . GLY A 1 505 ? -13.402 -34.427 -0.763 1.00 74.25 505 GLY A O 1
ATOM 3983 N N . GLY A 1 506 ? -12.258 -32.493 -0.521 1.00 71.25 506 GLY A N 1
ATOM 3984 C CA . GLY A 1 506 ? -12.526 -32.299 0.909 1.00 71.25 506 GLY A CA 1
ATOM 3985 C C . GLY A 1 506 ? -11.876 -33.354 1.811 1.00 71.25 506 GLY A C 1
ATOM 3986 O O . GLY A 1 506 ? -12.395 -33.646 2.882 1.00 71.25 506 GLY A O 1
ATOM 3987 N N . ARG A 1 507 ? -10.787 -33.989 1.355 1.00 66.12 507 ARG A N 1
ATOM 3988 C CA . ARG A 1 507 ? -10.169 -35.160 2.012 1.00 66.12 507 ARG A CA 1
ATOM 3989 C C . ARG A 1 507 ? -8.721 -34.945 2.445 1.00 66.12 507 ARG A C 1
ATOM 3991 O O . ARG A 1 507 ? -8.085 -35.923 2.822 1.00 66.12 507 ARG A O 1
ATOM 3998 N N . VAL A 1 508 ? -8.201 -33.720 2.357 1.00 81.75 508 VAL A N 1
ATOM 3999 C CA . VAL A 1 508 ? -6.811 -33.440 2.730 1.00 81.75 508 VAL A CA 1
ATOM 4000 C C . VAL A 1 508 ? -6.709 -33.286 4.245 1.00 81.75 508 VAL A C 1
ATOM 4002 O O . VAL A 1 508 ? -7.404 -32.461 4.840 1.00 81.75 508 VAL A O 1
ATOM 4005 N N . THR A 1 509 ? -5.871 -34.099 4.880 1.00 86.12 509 THR A N 1
ATOM 4006 C CA . THR A 1 509 ? -5.499 -33.865 6.281 1.00 86.12 509 THR A CA 1
ATOM 4007 C C . THR A 1 509 ? -4.494 -32.714 6.369 1.00 86.12 509 THR A C 1
ATOM 4009 O O . THR A 1 509 ? -3.884 -32.330 5.368 1.00 86.12 509 THR A O 1
ATOM 4012 N N . ALA A 1 510 ? -4.300 -32.157 7.566 1.00 82.81 510 ALA A N 1
ATOM 4013 C CA . ALA A 1 510 ? -3.273 -31.140 7.787 1.00 82.81 510 ALA A CA 1
ATOM 4014 C C . ALA A 1 510 ? -1.876 -31.660 7.404 1.00 82.81 510 ALA A C 1
ATOM 4016 O O . ALA A 1 510 ? -1.163 -30.990 6.663 1.00 82.81 510 ALA A O 1
ATOM 4017 N N . ASP A 1 511 ? -1.527 -32.882 7.822 1.00 83.94 511 ASP A N 1
ATOM 4018 C CA . ASP A 1 511 ? -0.252 -33.521 7.474 1.00 83.94 511 ASP A CA 1
ATOM 4019 C C . ASP A 1 511 ? -0.078 -33.692 5.963 1.00 83.94 511 ASP A C 1
ATOM 4021 O O . ASP A 1 511 ? 0.972 -33.358 5.416 1.00 83.94 511 ASP A O 1
ATOM 4025 N N . GLU A 1 512 ? -1.121 -34.157 5.271 1.00 85.19 512 GLU A N 1
ATOM 4026 C CA . GLU A 1 512 ? -1.098 -34.294 3.814 1.00 85.19 512 GLU A CA 1
ATOM 4027 C C . GLU A 1 512 ? -0.906 -32.931 3.138 1.00 85.19 512 GLU A C 1
ATOM 4029 O O . GLU A 1 512 ? -0.075 -32.801 2.242 1.00 85.19 512 GLU A O 1
ATOM 4034 N N . ALA A 1 513 ? -1.617 -31.890 3.578 1.00 86.56 513 ALA A N 1
ATOM 4035 C CA . ALA A 1 513 ? -1.466 -30.549 3.019 1.00 86.56 513 ALA A CA 1
ATOM 4036 C C . ALA A 1 513 ? -0.044 -30.002 3.218 1.00 86.56 513 ALA A C 1
ATOM 4038 O O . ALA A 1 513 ? 0.547 -29.484 2.273 1.00 86.56 513 ALA A O 1
ATOM 4039 N N . ILE A 1 514 ? 0.520 -30.166 4.417 1.00 87.50 514 ILE A N 1
ATOM 4040 C CA . ILE A 1 514 ? 1.870 -29.709 4.768 1.00 87.50 514 ILE A CA 1
ATOM 4041 C C . ILE A 1 514 ? 2.923 -30.391 3.896 1.00 87.50 514 ILE A C 1
ATOM 4043 O O . ILE A 1 514 ? 3.771 -29.715 3.310 1.00 87.50 514 ILE A O 1
ATOM 4047 N N . VAL A 1 515 ? 2.855 -31.721 3.771 1.00 88.12 515 VAL A N 1
ATOM 4048 C CA . VAL A 1 515 ? 3.807 -32.497 2.966 1.00 88.12 515 VAL A CA 1
ATOM 4049 C C . VAL A 1 515 ? 3.766 -32.051 1.506 1.00 88.12 515 VAL A C 1
ATOM 4051 O O . VAL A 1 515 ? 4.818 -31.793 0.920 1.00 88.12 515 VAL A O 1
ATOM 4054 N N . ARG A 1 516 ? 2.569 -31.907 0.925 1.00 90.81 516 ARG A N 1
ATOM 4055 C CA . ARG A 1 516 ? 2.407 -31.533 -0.487 1.00 90.81 516 ARG A CA 1
ATOM 4056 C C . ARG A 1 516 ? 2.863 -30.100 -0.761 1.00 90.81 516 ARG A C 1
ATOM 4058 O O . ARG A 1 516 ? 3.638 -29.879 -1.686 1.00 90.81 516 ARG A O 1
ATOM 4065 N N . LEU A 1 517 ? 2.466 -29.136 0.072 1.00 90.81 517 LEU A N 1
ATOM 4066 C CA . LEU A 1 517 ? 2.911 -27.740 -0.046 1.00 90.81 517 LEU A CA 1
ATOM 4067 C C . LEU A 1 517 ? 4.439 -27.624 0.048 1.00 90.81 517 LEU A C 1
ATOM 4069 O O . LEU A 1 517 ? 5.064 -26.957 -0.777 1.00 90.81 517 LEU A O 1
ATOM 4073 N N . ASN A 1 518 ? 5.053 -28.335 0.999 1.00 88.75 518 ASN A N 1
ATOM 4074 C CA . ASN A 1 518 ? 6.505 -28.355 1.149 1.00 88.75 518 ASN A CA 1
ATOM 4075 C C . ASN A 1 518 ? 7.207 -28.994 -0.060 1.00 88.75 518 ASN A C 1
ATOM 4077 O O . ASN A 1 518 ? 8.253 -28.503 -0.484 1.00 88.75 518 ASN A O 1
ATOM 4081 N N . ARG A 1 519 ? 6.646 -30.064 -0.642 1.00 89.69 519 ARG A N 1
ATOM 4082 C CA . ARG A 1 519 ? 7.171 -30.688 -1.870 1.00 89.69 519 ARG A CA 1
ATOM 4083 C C . ARG A 1 519 ? 7.135 -29.713 -3.046 1.00 89.69 519 ARG A C 1
ATOM 4085 O O . ARG A 1 519 ? 8.171 -29.499 -3.665 1.00 89.69 519 ARG A O 1
ATOM 4092 N N . ILE A 1 520 ? 5.996 -29.057 -3.283 1.00 91.94 520 ILE A N 1
ATOM 4093 C CA . ILE A 1 520 ? 5.826 -28.062 -4.357 1.00 91.94 520 ILE A CA 1
ATOM 4094 C C . ILE A 1 520 ? 6.846 -26.925 -4.196 1.00 91.94 520 ILE A C 1
ATOM 4096 O O . ILE A 1 520 ? 7.585 -26.621 -5.133 1.00 91.94 520 ILE A O 1
ATOM 4100 N N . ALA A 1 521 ? 6.954 -26.347 -2.995 1.00 89.56 521 ALA A N 1
ATOM 4101 C CA . ALA A 1 521 ? 7.932 -25.298 -2.711 1.00 89.56 521 ALA A CA 1
ATOM 4102 C C . ALA A 1 521 ? 9.379 -25.785 -2.899 1.00 89.56 521 ALA A C 1
ATOM 4104 O O . ALA A 1 521 ? 10.217 -25.065 -3.438 1.00 89.56 521 ALA A O 1
ATOM 4105 N N . SER A 1 522 ? 9.682 -27.024 -2.499 1.00 88.00 522 SER A N 1
ATOM 4106 C CA . SER A 1 522 ? 11.007 -27.626 -2.685 1.00 88.00 522 SER A CA 1
ATOM 4107 C C . SER A 1 522 ? 11.370 -27.770 -4.158 1.00 88.00 522 SER A C 1
ATOM 4109 O O . SER A 1 522 ? 12.504 -27.476 -4.526 1.00 88.00 522 SER A O 1
ATOM 4111 N N . THR A 1 523 ? 10.420 -28.179 -5.000 1.00 89.38 523 THR A N 1
ATOM 4112 C CA . THR A 1 523 ? 10.634 -28.292 -6.444 1.00 89.38 523 THR A CA 1
ATOM 4113 C C . THR A 1 523 ? 10.924 -26.930 -7.066 1.00 89.38 523 THR A C 1
ATOM 4115 O O . THR A 1 523 ? 11.893 -26.813 -7.812 1.00 89.38 523 THR A O 1
ATOM 4118 N N . ILE A 1 524 ? 10.173 -25.886 -6.700 1.00 88.62 524 ILE A N 1
ATOM 4119 C CA . ILE A 1 524 ? 10.427 -24.513 -7.174 1.00 88.62 524 ILE A CA 1
ATOM 4120 C C . ILE A 1 524 ? 11.836 -24.057 -6.777 1.00 88.62 524 ILE A C 1
ATOM 4122 O O . ILE A 1 524 ? 12.582 -23.539 -7.603 1.00 88.62 524 ILE A O 1
ATOM 4126 N N . MET A 1 525 ? 12.228 -24.316 -5.529 1.00 85.62 525 MET A N 1
ATOM 4127 C CA . MET A 1 525 ? 13.528 -23.916 -4.983 1.00 85.62 525 MET A CA 1
ATOM 4128 C C . MET A 1 525 ? 14.712 -24.766 -5.462 1.00 85.62 525 MET A C 1
ATOM 4130 O O . MET A 1 525 ? 15.854 -24.421 -5.169 1.00 85.62 525 MET A O 1
ATOM 4134 N N . SER A 1 526 ? 14.468 -25.874 -6.170 1.00 80.88 526 SER A N 1
ATOM 4135 C CA . SER A 1 526 ? 15.529 -26.740 -6.706 1.00 80.88 526 SER A CA 1
ATOM 4136 C C . SER A 1 526 ? 16.146 -26.220 -8.011 1.00 80.88 526 SER A C 1
ATOM 4138 O O . SER A 1 526 ? 17.209 -26.683 -8.419 1.00 80.88 526 SER A O 1
ATOM 4140 N N . GLU A 1 527 ? 15.512 -25.234 -8.648 1.00 73.94 527 GLU A N 1
ATOM 4141 C CA . GLU A 1 527 ? 15.974 -24.610 -9.888 1.00 73.94 527 GLU A CA 1
ATOM 4142 C C . GLU A 1 527 ? 16.570 -23.218 -9.630 1.00 73.94 527 GLU A C 1
ATOM 4144 O O . GLU A 1 527 ? 16.474 -22.656 -8.541 1.00 73.94 527 GLU A O 1
ATOM 4149 N N . LYS A 1 528 ? 17.176 -22.599 -10.652 1.00 73.69 528 LYS A N 1
ATOM 4150 C CA . LYS A 1 528 ? 17.582 -21.190 -10.556 1.00 73.69 528 LYS A CA 1
ATOM 4151 C C . LYS A 1 528 ? 16.333 -20.312 -10.446 1.00 73.69 528 LYS A C 1
ATOM 4153 O O . LYS A 1 528 ? 15.656 -20.071 -11.447 1.00 73.69 528 LYS A O 1
ATOM 4158 N N . THR A 1 529 ? 16.047 -19.825 -9.245 1.00 78.44 529 THR A N 1
ATOM 4159 C CA . THR A 1 529 ? 14.833 -19.060 -8.938 1.00 78.44 529 THR A CA 1
ATOM 4160 C C . THR A 1 529 ? 14.991 -17.557 -9.151 1.00 78.44 529 THR A C 1
ATOM 4162 O O . THR A 1 529 ? 16.015 -16.969 -8.794 1.00 78.44 529 THR A O 1
ATOM 4165 N N . THR A 1 530 ? 13.943 -16.914 -9.661 1.00 80.75 530 THR A N 1
ATOM 4166 C CA . THR A 1 530 ? 13.750 -15.460 -9.589 1.00 80.75 530 THR A CA 1
ATOM 4167 C C . THR A 1 530 ? 13.294 -15.034 -8.183 1.00 80.75 530 THR A C 1
ATOM 4169 O O . THR A 1 530 ? 13.119 -15.854 -7.284 1.00 80.75 530 THR A O 1
ATOM 4172 N N . GLU A 1 531 ? 13.141 -13.735 -7.934 1.00 73.81 531 GLU A N 1
ATOM 4173 C CA . GLU A 1 531 ? 12.509 -13.251 -6.697 1.00 73.81 531 GLU A CA 1
ATOM 4174 C C . GLU A 1 531 ? 11.027 -13.644 -6.621 1.00 73.81 531 GLU A C 1
ATOM 4176 O O . GLU A 1 531 ? 10.591 -14.139 -5.586 1.00 73.81 531 GLU A O 1
ATOM 4181 N N . THR A 1 532 ? 10.296 -13.551 -7.734 1.00 73.12 532 THR A N 1
ATOM 4182 C CA . THR A 1 532 ? 8.893 -13.975 -7.847 1.00 73.12 532 THR A CA 1
ATOM 4183 C C . THR A 1 532 ? 8.713 -15.468 -7.554 1.00 73.12 532 THR A C 1
ATOM 4185 O O . THR A 1 532 ? 7.810 -15.840 -6.808 1.00 73.12 532 THR A O 1
ATOM 4188 N N . ASP A 1 533 ? 9.612 -16.324 -8.056 1.00 83.19 533 ASP A N 1
ATOM 4189 C CA . ASP A 1 533 ? 9.597 -17.769 -7.769 1.00 83.19 533 ASP A CA 1
ATOM 4190 C C . ASP A 1 533 ?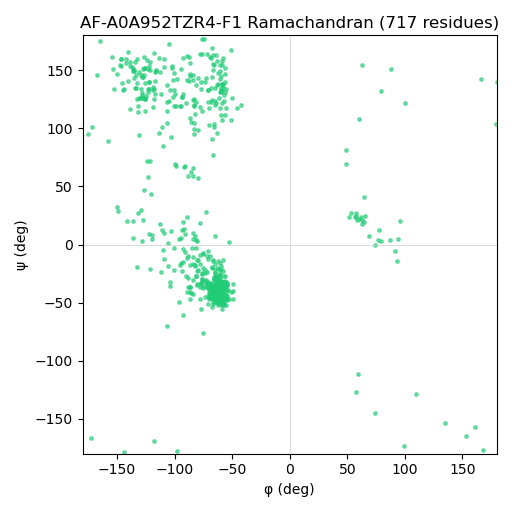 9.727 -18.032 -6.256 1.00 83.19 533 ASP A C 1
ATOM 4192 O O . ASP A 1 533 ? 9.027 -18.874 -5.692 1.00 83.19 533 ASP A O 1
ATOM 4196 N N . ARG A 1 534 ? 10.608 -17.275 -5.587 1.00 83.69 534 ARG A N 1
ATOM 4197 C CA . ARG A 1 534 ? 10.857 -17.386 -4.143 1.00 83.69 534 ARG A CA 1
ATOM 4198 C C . ARG A 1 534 ? 9.690 -16.867 -3.314 1.00 83.69 534 ARG A C 1
ATOM 4200 O O . ARG A 1 534 ? 9.371 -17.485 -2.310 1.00 83.69 534 ARG A O 1
ATOM 4207 N N . LEU A 1 535 ? 9.028 -15.793 -3.746 1.00 74.94 535 LEU A N 1
ATOM 4208 C CA . LEU A 1 535 ? 7.805 -15.287 -3.111 1.00 74.94 535 LEU A CA 1
ATOM 4209 C C . LEU A 1 535 ? 6.658 -16.301 -3.186 1.00 74.94 535 LEU A C 1
ATOM 4211 O O . LEU A 1 535 ? 5.925 -16.479 -2.219 1.00 74.94 535 LEU A O 1
ATOM 4215 N N . PHE A 1 536 ? 6.518 -17.000 -4.312 1.00 81.50 536 PHE A N 1
ATOM 4216 C CA . PHE A 1 536 ? 5.510 -18.048 -4.433 1.00 81.50 536 PHE A CA 1
ATOM 4217 C C . PHE A 1 536 ? 5.834 -19.252 -3.534 1.00 81.50 536 PHE A C 1
ATOM 4219 O O . PHE A 1 536 ? 4.959 -19.771 -2.847 1.00 81.50 536 PHE A O 1
ATOM 4226 N N . ALA A 1 537 ? 7.100 -19.681 -3.491 1.00 87.25 537 ALA A N 1
ATOM 4227 C CA . ALA A 1 537 ? 7.535 -20.737 -2.577 1.00 87.25 537 ALA A CA 1
ATOM 4228 C C . ALA A 1 537 ? 7.370 -20.341 -1.094 1.00 87.25 537 ALA A C 1
ATOM 4230 O O . ALA A 1 537 ? 6.985 -21.185 -0.285 1.00 87.25 537 ALA A O 1
ATOM 4231 N N . ASP A 1 538 ? 7.625 -19.075 -0.752 1.00 84.88 538 ASP A N 1
ATOM 4232 C CA . ASP A 1 538 ? 7.398 -18.481 0.572 1.00 84.88 538 ASP A CA 1
ATOM 4233 C C . ASP A 1 538 ? 5.932 -18.595 1.005 1.00 84.88 538 ASP A C 1
ATOM 4235 O O . ASP A 1 538 ? 5.653 -19.126 2.080 1.00 84.88 538 ASP A O 1
ATOM 4239 N N . ASP A 1 539 ? 4.991 -18.221 0.135 1.00 83.50 539 ASP A N 1
ATOM 4240 C CA . ASP A 1 539 ? 3.556 -18.350 0.409 1.00 83.50 539 ASP A CA 1
ATOM 4241 C C . ASP A 1 539 ? 3.141 -19.810 0.670 1.00 83.50 539 ASP A C 1
ATOM 4243 O O . ASP A 1 539 ? 2.461 -20.103 1.655 1.00 83.50 539 ASP A O 1
ATOM 4247 N N . LEU A 1 540 ? 3.617 -20.762 -0.142 1.00 87.69 540 LEU A N 1
ATOM 4248 C CA . LEU A 1 540 ? 3.325 -22.189 0.051 1.00 87.69 540 LEU A CA 1
ATOM 4249 C C . LEU A 1 540 ? 3.852 -22.724 1.392 1.00 87.69 540 LEU A C 1
ATOM 4251 O O . LEU A 1 540 ? 3.152 -23.463 2.091 1.00 87.69 540 LEU A O 1
ATOM 4255 N N . VAL A 1 541 ? 5.086 -22.367 1.757 1.00 87.56 541 VAL A N 1
ATOM 4256 C CA . VAL A 1 541 ? 5.702 -22.788 3.024 1.00 87.56 541 VAL A CA 1
ATOM 4257 C C . VAL A 1 541 ? 5.013 -22.111 4.212 1.00 87.56 541 VAL A C 1
ATOM 4259 O O . VAL A 1 541 ? 4.747 -22.771 5.219 1.00 87.56 541 VAL A O 1
ATOM 4262 N N . GLY A 1 542 ? 4.641 -20.836 4.080 1.00 82.25 542 GLY A N 1
ATOM 4263 C CA . GLY A 1 542 ? 3.851 -20.102 5.067 1.00 82.25 542 GLY A CA 1
ATOM 4264 C C . GLY A 1 542 ? 2.479 -20.737 5.303 1.00 82.25 542 GLY A C 1
ATOM 4265 O O . GLY A 1 542 ? 2.095 -20.969 6.451 1.00 82.25 542 GLY A O 1
ATOM 4266 N N . GLN A 1 543 ? 1.771 -21.118 4.233 1.00 85.19 543 GLN A N 1
ATOM 4267 C CA . GLN A 1 543 ? 0.514 -21.869 4.320 1.00 85.19 543 GLN A CA 1
ATOM 4268 C C . GLN A 1 543 ? 0.699 -23.214 5.037 1.00 85.19 543 GLN A C 1
ATOM 4270 O O . GLN A 1 543 ? -0.135 -23.587 5.866 1.00 85.19 543 GLN A O 1
ATOM 4275 N N . ALA A 1 544 ? 1.790 -23.937 4.765 1.00 86.31 544 ALA A N 1
ATOM 4276 C CA . ALA A 1 544 ? 2.093 -25.202 5.432 1.00 86.31 544 ALA A CA 1
ATOM 4277 C C . ALA A 1 544 ? 2.328 -25.003 6.941 1.00 86.31 544 ALA A C 1
ATOM 4279 O O . ALA A 1 544 ? 1.713 -25.688 7.758 1.00 86.31 544 ALA A O 1
ATOM 4280 N N . LEU A 1 545 ? 3.141 -24.017 7.332 1.00 83.94 545 LEU A N 1
ATOM 4281 C CA . LEU A 1 545 ? 3.387 -23.697 8.743 1.00 83.94 545 LEU A CA 1
ATOM 4282 C C . LEU A 1 545 ? 2.118 -23.234 9.466 1.00 83.94 545 LEU A C 1
ATOM 4284 O O . LEU A 1 545 ? 1.883 -23.633 10.606 1.00 83.94 545 LEU A O 1
ATOM 4288 N N . GLN A 1 546 ? 1.276 -22.432 8.812 1.00 82.81 546 GLN A N 1
ATOM 4289 C CA . GLN A 1 546 ? -0.006 -22.012 9.376 1.00 82.81 546 GLN A CA 1
ATOM 4290 C C . GLN A 1 546 ? -0.958 -23.199 9.549 1.00 82.81 546 GLN A C 1
ATOM 4292 O O . GLN A 1 546 ? -1.602 -23.331 10.588 1.00 82.81 546 GLN A O 1
ATOM 4297 N N . THR A 1 547 ? -1.006 -24.097 8.563 1.00 83.12 547 THR A N 1
ATOM 4298 C CA . THR A 1 547 ? -1.794 -25.335 8.639 1.00 83.12 547 THR A CA 1
ATOM 4299 C C . THR A 1 547 ? -1.326 -26.210 9.799 1.00 83.12 547 THR A C 1
ATOM 4301 O O . THR A 1 547 ? -2.164 -26.717 10.542 1.00 83.12 547 THR A O 1
ATOM 4304 N N . ARG A 1 548 ? -0.004 -26.334 10.010 1.00 85.00 548 ARG A N 1
ATOM 4305 C CA . ARG A 1 548 ? 0.556 -27.043 11.167 1.00 85.00 548 ARG A CA 1
ATOM 4306 C C . ARG A 1 548 ? 0.073 -26.410 12.460 1.00 85.00 548 ARG A C 1
ATOM 4308 O O . ARG A 1 548 ? -0.561 -27.115 13.226 1.00 85.00 548 ARG A O 1
ATOM 4315 N N . LYS A 1 549 ? 0.285 -25.101 12.647 1.00 79.88 549 LYS A N 1
ATOM 4316 C CA . LYS A 1 549 ? -0.101 -24.357 13.864 1.00 79.88 549 LYS A CA 1
ATOM 4317 C C . LYS A 1 549 ? -1.583 -24.500 14.223 1.00 79.88 549 LYS A C 1
ATOM 4319 O O . LYS A 1 549 ? -1.921 -24.505 15.400 1.00 79.88 549 LYS A O 1
ATOM 4324 N N . LEU A 1 550 ? -2.462 -24.595 13.224 1.00 79.88 550 LEU A N 1
ATOM 4325 C CA . LEU A 1 550 ? -3.899 -24.798 13.435 1.00 79.88 550 LEU A CA 1
ATOM 4326 C C . LEU A 1 550 ? -4.257 -26.244 13.810 1.00 79.88 550 LEU A C 1
ATOM 4328 O O . LEU A 1 550 ? -5.251 -26.460 14.497 1.00 79.88 550 LEU A O 1
ATOM 4332 N N . ALA A 1 551 ? -3.480 -27.228 13.351 1.00 78.44 551 ALA A N 1
ATOM 4333 C CA . ALA A 1 551 ? -3.718 -28.643 13.625 1.00 78.44 551 ALA A CA 1
ATOM 4334 C C . ALA A 1 551 ? -3.044 -29.130 14.921 1.00 78.44 551 ALA A C 1
ATOM 4336 O O . ALA A 1 551 ? -3.604 -29.971 15.624 1.00 78.44 551 ALA A O 1
ATOM 4337 N N . SER A 1 552 ? -1.847 -28.626 15.229 1.00 73.50 552 SER A N 1
ATOM 4338 C CA . SER A 1 552 ? -1.044 -28.959 16.408 1.00 73.50 552 SER A CA 1
ATOM 4339 C C . SER A 1 552 ? 0.076 -27.930 16.627 1.00 73.50 552 SER A C 1
ATOM 4341 O O . SER A 1 552 ? 0.334 -27.065 15.794 1.00 73.50 552 SER A O 1
ATOM 4343 N N . GLU A 1 553 ? 0.827 -28.050 17.721 1.00 72.75 553 GLU A N 1
ATOM 4344 C CA . GLU A 1 553 ? 2.128 -27.376 17.803 1.00 72.75 553 GLU A CA 1
ATOM 4345 C C . GLU A 1 553 ? 3.090 -27.915 16.725 1.00 72.75 553 GLU A C 1
ATOM 4347 O O . GLU A 1 553 ? 2.896 -29.013 16.188 1.00 72.75 553 GLU A O 1
ATOM 4352 N N . ILE A 1 554 ? 4.113 -27.124 16.384 1.00 71.06 554 ILE A N 1
ATOM 4353 C CA . ILE A 1 554 ? 5.161 -27.520 15.435 1.00 71.06 554 ILE A CA 1
ATOM 4354 C C . ILE A 1 554 ? 5.936 -28.696 16.035 1.00 71.06 554 ILE A C 1
ATOM 4356 O O . ILE A 1 554 ? 6.460 -28.613 17.147 1.00 71.06 554 ILE A O 1
ATOM 4360 N N . LEU A 1 555 ? 5.984 -29.803 15.298 1.00 75.12 555 LEU A N 1
ATOM 4361 C CA . LEU A 1 555 ? 6.624 -31.043 15.718 1.00 75.12 555 LEU A CA 1
ATOM 4362 C C . LEU A 1 555 ? 8.102 -31.052 15.309 1.00 75.12 555 LEU A C 1
ATOM 4364 O O . LEU A 1 555 ? 8.513 -30.359 14.381 1.00 75.12 555 LEU A O 1
ATOM 4368 N N . ASP A 1 556 ? 8.900 -31.931 15.922 1.00 74.38 556 ASP A N 1
ATOM 4369 C CA . ASP A 1 556 ? 10.304 -32.135 15.514 1.00 74.38 556 ASP A CA 1
ATOM 4370 C C . ASP A 1 556 ? 10.419 -32.539 14.037 1.00 74.38 556 ASP A C 1
ATOM 4372 O O . ASP A 1 556 ? 11.372 -32.173 13.352 1.00 74.38 556 ASP A O 1
ATOM 4376 N N . SER A 1 557 ? 9.417 -33.261 13.526 1.00 78.81 557 SER A N 1
ATOM 4377 C CA . SER A 1 557 ? 9.321 -33.646 12.116 1.00 78.81 557 SER A CA 1
ATOM 4378 C C . SER A 1 557 ? 9.146 -32.459 11.163 1.00 78.81 557 SER A C 1
ATOM 4380 O O . SER A 1 557 ? 9.385 -32.615 9.969 1.00 78.81 557 SER A O 1
ATOM 4382 N N . ASP A 1 558 ? 8.759 -31.282 11.663 1.00 82.69 558 ASP A N 1
ATOM 4383 C CA . ASP A 1 558 ? 8.589 -30.063 10.868 1.00 82.69 558 ASP A CA 1
ATOM 4384 C C . ASP A 1 558 ? 9.855 -29.195 10.829 1.00 82.69 558 ASP A C 1
ATOM 4386 O O . ASP A 1 558 ? 9.885 -28.196 10.111 1.00 82.69 558 ASP A O 1
ATOM 4390 N N . ALA A 1 559 ? 10.925 -29.561 11.543 1.00 85.62 559 ALA A N 1
ATOM 4391 C CA . ALA A 1 559 ? 12.174 -28.799 11.531 1.00 85.62 559 ALA A CA 1
ATOM 4392 C C . ALA A 1 559 ? 12.699 -28.507 10.101 1.00 85.62 559 ALA A C 1
ATOM 4394 O O . ALA A 1 559 ? 13.084 -27.367 9.840 1.00 85.62 559 ALA A O 1
ATOM 4395 N N . PRO A 1 560 ? 12.654 -29.440 9.124 1.00 85.69 560 PRO A N 1
ATOM 4396 C CA . PRO A 1 560 ? 13.044 -29.129 7.745 1.00 85.69 560 PRO A CA 1
ATOM 4397 C C . PRO A 1 560 ? 12.180 -28.047 7.077 1.00 85.69 560 PRO A C 1
ATOM 4399 O O . PRO A 1 560 ? 12.678 -27.287 6.247 1.00 85.69 560 PRO A O 1
ATOM 4402 N N . LEU A 1 561 ? 10.891 -27.970 7.426 1.00 85.81 561 LEU A N 1
ATOM 4403 C CA . LEU A 1 561 ? 9.963 -26.962 6.910 1.00 85.81 561 LEU A CA 1
ATOM 4404 C C . LEU A 1 561 ? 10.286 -25.576 7.483 1.00 85.81 561 LEU A C 1
ATOM 4406 O O . LEU A 1 561 ? 10.354 -24.607 6.731 1.00 85.81 561 LEU A O 1
ATOM 4410 N N . VAL A 1 562 ? 10.542 -25.495 8.792 1.00 89.06 562 VAL A N 1
ATOM 4411 C CA . VAL A 1 562 ? 10.928 -24.245 9.470 1.00 89.06 562 VAL A CA 1
ATOM 4412 C C . VAL A 1 562 ? 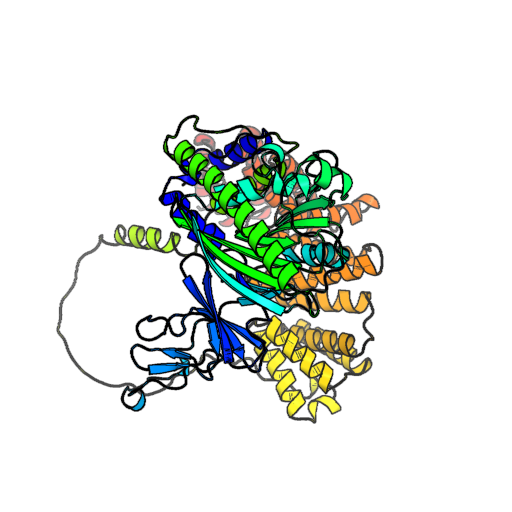12.256 -23.715 8.919 1.00 89.06 562 VAL A C 1
ATOM 4414 O O . VAL A 1 562 ? 12.352 -22.538 8.581 1.00 89.06 562 VAL A O 1
ATOM 4417 N N . LEU A 1 563 ? 13.260 -24.583 8.735 1.00 90.06 563 LEU A N 1
ATOM 4418 C CA . LEU A 1 563 ? 14.542 -24.177 8.147 1.00 90.06 563 LEU A CA 1
ATOM 4419 C C . LEU A 1 563 ? 14.378 -23.646 6.718 1.00 90.06 563 LEU A C 1
ATOM 4421 O O . LEU A 1 563 ? 15.009 -22.660 6.340 1.00 90.06 563 LEU A O 1
ATOM 4425 N N . ARG A 1 564 ? 13.516 -24.280 5.913 1.00 88.94 564 ARG A N 1
ATOM 4426 C CA . ARG A 1 564 ? 13.213 -23.810 4.554 1.00 88.94 564 ARG A CA 1
ATOM 4427 C C . ARG A 1 564 ? 12.571 -22.427 4.574 1.00 88.94 564 ARG A C 1
ATOM 4429 O O . ARG A 1 564 ? 12.944 -21.591 3.755 1.00 88.94 564 ARG A O 1
ATOM 4436 N N . TYR A 1 565 ? 11.644 -22.191 5.497 1.00 90.38 565 TYR A N 1
ATOM 4437 C CA . TYR A 1 565 ? 11.005 -20.889 5.664 1.00 90.38 565 TYR A CA 1
ATOM 4438 C C . TYR A 1 565 ? 12.022 -19.805 6.042 1.00 90.38 565 TYR A C 1
ATOM 4440 O O . TYR A 1 565 ? 12.096 -18.772 5.382 1.00 90.38 565 TYR A O 1
ATOM 4448 N N . ALA A 1 566 ? 12.896 -20.089 7.012 1.00 88.94 566 ALA A N 1
ATOM 4449 C CA . ALA A 1 566 ? 13.969 -19.178 7.407 1.00 88.94 566 ALA A CA 1
ATOM 4450 C C . ALA A 1 566 ? 14.893 -18.813 6.227 1.00 88.94 566 ALA A C 1
ATOM 4452 O O . ALA A 1 566 ? 15.213 -17.641 6.017 1.00 88.94 566 ALA A O 1
ATOM 4453 N N . ARG A 1 567 ? 15.261 -19.803 5.402 1.00 90.12 567 ARG A N 1
ATOM 4454 C CA . ARG A 1 567 ? 16.076 -19.607 4.191 1.00 90.12 567 ARG A CA 1
ATOM 4455 C C . ARG A 1 567 ? 15.362 -18.819 3.100 1.00 90.12 567 ARG A C 1
ATOM 4457 O O . ARG A 1 567 ? 15.994 -18.001 2.431 1.00 90.12 567 ARG A O 1
ATOM 4464 N N . LEU A 1 568 ? 14.059 -19.026 2.922 1.00 87.25 568 LEU A N 1
ATOM 4465 C CA . LEU A 1 568 ? 13.245 -18.241 1.992 1.00 87.25 568 LEU A CA 1
ATOM 4466 C C . LEU A 1 568 ? 13.215 -16.770 2.411 1.00 87.25 568 LEU A C 1
ATOM 4468 O O . LEU A 1 568 ? 13.616 -15.915 1.619 1.00 87.25 568 LEU A O 1
ATOM 4472 N N . GLU A 1 569 ? 12.883 -16.493 3.670 1.00 87.19 569 GLU A N 1
ATOM 4473 C CA . GLU A 1 569 ? 12.889 -15.144 4.244 1.00 87.19 569 GLU A CA 1
ATOM 4474 C C . GLU A 1 569 ? 14.273 -14.483 4.136 1.00 87.19 569 GLU A C 1
ATOM 4476 O O . GLU A 1 569 ? 14.389 -13.318 3.741 1.00 87.19 569 GLU A O 1
ATOM 4481 N N . PHE A 1 570 ? 15.344 -15.241 4.401 1.00 86.06 570 PHE A N 1
ATOM 4482 C CA . PHE A 1 570 ? 16.722 -14.783 4.222 1.00 86.06 570 PHE A CA 1
ATOM 4483 C C . PHE A 1 570 ? 17.008 -14.407 2.764 1.00 86.06 570 PHE A C 1
ATOM 4485 O O . PHE A 1 570 ? 17.521 -13.324 2.479 1.00 86.06 570 PHE A O 1
ATOM 4492 N N . SER A 1 571 ? 16.624 -15.268 1.820 1.00 84.62 571 SER A N 1
ATOM 4493 C CA . SER A 1 571 ? 16.841 -15.052 0.387 1.00 84.62 571 SER A CA 1
ATOM 4494 C C . SER A 1 571 ? 16.050 -13.856 -0.170 1.00 84.62 571 SER A C 1
ATOM 4496 O O . SER A 1 571 ? 16.495 -13.213 -1.129 1.00 84.62 571 SER A O 1
ATOM 4498 N N . LEU A 1 572 ? 14.911 -13.535 0.454 1.00 79.12 572 LEU A N 1
ATOM 4499 C CA . LEU A 1 572 ? 14.072 -12.360 0.198 1.00 79.12 572 LEU A CA 1
ATOM 4500 C C . LEU A 1 572 ? 14.557 -11.110 0.951 1.00 79.12 572 LEU A C 1
ATOM 4502 O O . LEU A 1 572 ? 13.911 -10.065 0.901 1.00 79.12 572 LEU A O 1
ATOM 4506 N N . LYS A 1 573 ? 15.703 -11.193 1.643 1.00 83.31 573 LYS A N 1
ATOM 4507 C CA . LYS A 1 573 ? 16.304 -10.113 2.443 1.00 83.31 573 LYS A CA 1
ATOM 4508 C C . LYS A 1 573 ? 15.405 -9.619 3.585 1.00 83.31 573 LYS A C 1
ATOM 4510 O O . LYS A 1 573 ? 15.605 -8.521 4.104 1.00 83.31 573 LYS A O 1
ATOM 4515 N N . ARG A 1 574 ? 14.441 -10.432 4.027 1.00 85.19 574 ARG A N 1
ATOM 4516 C CA . ARG A 1 574 ? 13.575 -10.173 5.189 1.00 85.19 574 ARG A CA 1
ATOM 4517 C C . ARG A 1 574 ? 14.290 -10.607 6.473 1.00 85.19 574 ARG A C 1
ATOM 4519 O O . ARG A 1 574 ? 13.825 -11.470 7.211 1.00 85.19 574 ARG A O 1
ATOM 4526 N N . TYR A 1 575 ? 15.455 -10.014 6.742 1.00 87.25 575 TYR A N 1
ATOM 4527 C CA . TYR A 1 575 ? 16.407 -10.516 7.744 1.00 87.25 575 TYR A CA 1
ATOM 4528 C C . TYR A 1 575 ? 15.843 -10.634 9.164 1.00 87.25 575 TYR A C 1
ATOM 4530 O O . TYR A 1 575 ? 16.173 -11.588 9.855 1.00 87.25 575 TYR A O 1
ATOM 4538 N N . ALA A 1 576 ? 14.974 -9.717 9.600 1.00 85.81 576 ALA A N 1
ATOM 4539 C CA . ALA A 1 576 ? 14.357 -9.795 10.929 1.00 85.81 576 ALA A CA 1
ATOM 4540 C C . ALA A 1 576 ? 13.447 -11.027 11.084 1.00 85.81 576 ALA A C 1
ATOM 4542 O O . ALA A 1 576 ? 13.458 -11.685 12.122 1.00 85.81 576 ALA A O 1
ATOM 4543 N N . SER A 1 577 ? 12.694 -11.354 10.032 1.00 83.75 577 SER A N 1
ATOM 4544 C CA . SER A 1 577 ? 11.848 -12.546 9.975 1.00 83.75 577 SER A CA 1
ATOM 4545 C C . SER A 1 577 ? 12.709 -13.807 9.894 1.00 83.75 577 SER A C 1
ATOM 4547 O O . SER A 1 577 ? 12.568 -14.703 10.719 1.00 83.75 577 SER A O 1
ATOM 4549 N N . ALA A 1 578 ? 13.712 -13.816 9.010 1.00 89.31 578 ALA A N 1
ATOM 4550 C CA . ALA A 1 578 ? 14.668 -14.915 8.903 1.00 89.31 578 ALA A CA 1
ATOM 4551 C C . ALA A 1 578 ? 15.361 -15.228 10.241 1.00 89.31 578 ALA A C 1
ATOM 4553 O O . ALA A 1 578 ? 15.453 -16.391 10.619 1.00 89.31 578 ALA A O 1
ATOM 4554 N N . ILE A 1 579 ? 15.800 -14.200 10.984 1.00 92.38 579 ILE A N 1
ATOM 4555 C CA . ILE A 1 579 ? 16.404 -14.351 12.318 1.00 92.38 579 ILE A CA 1
ATOM 4556 C C . ILE A 1 579 ? 15.466 -15.108 13.252 1.00 92.38 579 ILE A C 1
ATOM 4558 O O . ILE A 1 579 ? 15.873 -16.105 13.844 1.00 92.38 579 ILE A O 1
ATOM 4562 N N . LYS A 1 580 ? 14.210 -14.661 13.350 1.00 91.50 580 LYS A N 1
ATOM 4563 C CA . LYS A 1 580 ? 13.206 -15.284 14.213 1.00 91.50 580 LYS A CA 1
ATOM 4564 C C . LYS A 1 580 ? 13.026 -16.765 13.878 1.00 91.50 580 LYS A C 1
ATOM 4566 O O . LYS A 1 580 ? 12.967 -17.591 14.783 1.00 91.50 580 LYS A O 1
ATOM 4571 N N . GLU A 1 581 ? 12.954 -17.098 12.594 1.00 91.62 581 GLU A N 1
ATOM 4572 C CA . GLU A 1 581 ? 12.690 -18.465 12.142 1.00 91.62 581 GLU A CA 1
ATOM 4573 C C . GLU A 1 581 ? 13.924 -19.379 12.273 1.00 91.62 581 GLU A C 1
ATOM 4575 O O . GLU A 1 581 ? 13.780 -20.537 12.660 1.00 91.62 581 GLU A O 1
ATOM 4580 N N . TYR A 1 582 ? 15.145 -18.871 12.057 1.00 93.06 582 TYR A N 1
ATOM 4581 C CA . TYR A 1 582 ? 16.377 -19.616 12.358 1.00 93.06 582 TYR A CA 1
ATOM 4582 C C . TYR A 1 582 ? 16.540 -19.873 13.857 1.00 93.06 582 TYR A C 1
ATOM 4584 O O . TYR A 1 582 ? 16.855 -20.993 14.253 1.00 93.06 582 TYR A O 1
ATOM 4592 N N . GLU A 1 583 ? 16.318 -18.863 14.704 1.00 91.25 583 GLU A N 1
ATOM 4593 C CA . GLU A 1 583 ? 16.376 -19.024 16.163 1.00 91.25 583 GLU A CA 1
ATOM 4594 C C . GLU A 1 583 ? 15.324 -20.021 16.646 1.00 91.25 583 GLU A C 1
ATOM 4596 O O . GLU A 1 583 ? 15.614 -20.879 17.482 1.00 91.25 583 GLU A O 1
ATOM 4601 N N . TYR A 1 584 ? 14.124 -19.961 16.067 1.00 89.19 584 TYR A N 1
ATOM 4602 C CA . TYR A 1 584 ? 13.074 -20.927 16.340 1.00 89.19 584 TYR A CA 1
ATOM 4603 C C . TYR A 1 584 ? 13.482 -22.346 15.921 1.00 89.19 584 TYR A C 1
ATOM 4605 O O . TYR A 1 584 ? 13.366 -23.272 16.724 1.00 89.19 584 TYR A O 1
ATOM 4613 N N . TRP A 1 585 ? 14.037 -22.520 14.717 1.00 91.06 585 TRP A N 1
ATOM 4614 C CA . TRP A 1 585 ? 14.537 -23.810 14.235 1.00 91.06 585 TRP A CA 1
ATOM 4615 C C . TRP A 1 585 ? 15.627 -24.399 15.138 1.00 91.06 585 TRP A C 1
ATOM 4617 O O . TRP A 1 585 ? 15.556 -25.572 15.498 1.00 91.06 585 TRP A O 1
ATOM 4627 N N . ILE A 1 586 ? 16.604 -23.589 15.559 1.00 89.25 586 ILE A N 1
ATOM 4628 C CA . ILE A 1 586 ? 17.649 -24.007 16.507 1.00 89.25 586 ILE A CA 1
ATOM 4629 C C . ILE A 1 586 ? 17.014 -24.426 17.846 1.00 89.25 586 ILE A C 1
ATOM 4631 O O . ILE A 1 586 ? 17.361 -25.472 18.405 1.00 89.25 586 ILE A O 1
ATOM 4635 N N . GLY A 1 587 ? 16.035 -23.653 18.327 1.00 86.25 587 GLY A N 1
ATOM 4636 C CA . GLY A 1 587 ? 15.309 -23.908 19.572 1.00 86.25 587 GLY A CA 1
ATOM 4637 C C . GLY A 1 587 ? 14.548 -25.239 19.606 1.00 86.25 587 GLY A C 1
ATOM 4638 O O . GLY A 1 587 ? 14.442 -25.844 20.678 1.00 86.25 587 GLY A O 1
ATOM 4639 N N . ILE A 1 588 ? 14.082 -25.748 18.455 1.00 84.62 588 ILE A N 1
ATOM 4640 C CA . ILE A 1 588 ? 13.434 -27.073 18.347 1.00 84.62 588 ILE A CA 1
ATOM 4641 C C . ILE A 1 588 ? 14.366 -28.181 18.865 1.00 84.62 588 ILE A C 1
ATOM 4643 O O . ILE A 1 588 ? 13.921 -29.096 19.559 1.00 84.62 588 ILE A O 1
ATOM 4647 N N . PHE A 1 589 ? 15.667 -28.086 18.583 1.00 83.38 589 PHE A N 1
ATOM 4648 C CA . PHE A 1 589 ? 16.649 -29.086 19.009 1.00 83.38 589 PHE A CA 1
ATOM 4649 C C . PHE A 1 589 ? 17.183 -28.808 20.421 1.00 83.38 589 PHE A C 1
ATOM 4651 O O . PHE A 1 589 ? 17.203 -29.714 21.263 1.00 83.38 589 PHE A O 1
ATOM 4658 N N . GLU A 1 590 ? 17.560 -27.557 20.706 1.00 80.50 590 GLU A N 1
ATOM 4659 C CA . GLU A 1 590 ? 18.200 -27.176 21.974 1.00 80.50 590 GLU A CA 1
ATOM 4660 C C . GLU A 1 590 ? 17.290 -27.383 23.189 1.00 80.50 590 GLU A C 1
ATOM 4662 O O . GLU A 1 590 ? 17.747 -27.874 24.223 1.00 80.50 590 GLU A O 1
ATOM 4667 N N . SER A 1 591 ? 15.989 -27.099 23.057 1.00 73.38 591 SER A N 1
ATOM 4668 C CA . SER A 1 591 ? 14.998 -27.297 24.130 1.00 73.38 591 SER A CA 1
ATOM 4669 C C . SER A 1 591 ? 14.884 -28.752 24.608 1.00 73.38 591 SER A C 1
ATOM 4671 O O . SER A 1 591 ? 14.400 -29.011 25.709 1.00 73.38 591 SER A O 1
ATOM 4673 N N . LYS A 1 592 ? 15.366 -29.709 23.806 1.00 66.25 592 LYS A N 1
ATOM 4674 C CA . LYS A 1 592 ? 15.317 -31.154 24.069 1.00 66.25 592 LYS A CA 1
ATOM 4675 C C . LYS A 1 592 ? 16.687 -31.754 24.388 1.00 66.25 592 LYS A C 1
ATOM 4677 O O . LYS A 1 592 ? 16.821 -32.977 24.408 1.00 66.25 592 LYS A O 1
ATOM 4682 N N . GLY A 1 593 ? 17.707 -30.917 24.601 1.00 68.81 593 GLY A N 1
ATOM 4683 C CA . GLY A 1 593 ? 19.085 -31.361 24.826 1.00 68.81 593 GLY A CA 1
ATOM 4684 C C . GLY A 1 593 ? 19.698 -32.081 23.619 1.00 68.81 593 GLY A C 1
ATOM 4685 O O . GLY A 1 593 ? 20.655 -32.838 23.779 1.00 68.81 593 GLY A O 1
ATOM 4686 N N . LYS A 1 594 ? 19.133 -31.883 22.421 1.00 73.56 594 LYS A N 1
ATOM 4687 C CA . LYS A 1 594 ? 19.647 -32.413 21.156 1.00 73.56 594 LYS A CA 1
ATOM 4688 C C . LYS A 1 594 ? 20.360 -31.296 20.402 1.00 73.56 594 LYS A C 1
ATOM 4690 O O . LYS A 1 594 ? 20.031 -30.123 20.549 1.00 73.56 594 LYS A O 1
ATOM 4695 N N . THR A 1 595 ? 21.318 -31.658 19.562 1.00 70.00 595 THR A N 1
ATOM 4696 C CA . THR A 1 595 ? 21.881 -30.734 18.576 1.00 70.00 595 THR A CA 1
ATOM 4697 C C . THR A 1 595 ? 21.213 -30.980 17.230 1.00 70.00 595 THR A C 1
ATOM 4699 O O . THR A 1 595 ? 20.897 -32.121 16.885 1.00 70.00 595 THR A O 1
ATOM 4702 N N . ALA A 1 596 ? 20.964 -29.904 16.484 1.00 77.31 596 ALA A N 1
ATOM 4703 C CA . ALA A 1 596 ? 20.602 -30.018 15.077 1.00 77.31 596 ALA A CA 1
ATOM 4704 C C . ALA A 1 596 ? 21.724 -30.749 14.305 1.00 77.31 596 ALA A C 1
ATOM 4706 O O . ALA A 1 596 ? 22.861 -30.764 14.788 1.00 77.31 596 ALA A O 1
ATOM 4707 N N . PRO A 1 597 ? 21.435 -31.351 13.135 1.00 83.06 597 PRO A N 1
ATOM 4708 C CA . PRO A 1 597 ? 22.469 -31.928 12.279 1.00 83.06 597 PRO A CA 1
ATOM 4709 C C . PRO A 1 597 ? 23.594 -30.915 12.037 1.00 83.06 597 PRO A C 1
ATOM 4711 O O . PRO A 1 597 ? 23.316 -29.777 11.657 1.00 83.06 597 PRO A O 1
ATOM 4714 N N . ASP A 1 598 ? 24.840 -31.309 12.315 1.00 80.31 598 ASP A N 1
ATOM 4715 C CA . ASP A 1 598 ? 25.986 -30.389 12.355 1.00 80.31 598 ASP A CA 1
ATOM 4716 C C . ASP A 1 598 ? 26.184 -29.641 11.019 1.00 80.31 598 ASP A C 1
ATOM 4718 O O . ASP A 1 598 ? 26.573 -28.474 11.014 1.00 80.31 598 ASP A O 1
ATOM 4722 N N . ASP A 1 599 ? 25.856 -30.270 9.888 1.00 73.44 599 ASP A N 1
ATOM 4723 C CA . ASP A 1 599 ? 25.916 -29.662 8.557 1.00 73.44 599 ASP A CA 1
ATOM 4724 C C . ASP A 1 599 ? 24.896 -28.523 8.387 1.00 73.44 599 ASP A C 1
ATOM 4726 O O . ASP A 1 599 ? 25.256 -27.400 8.035 1.00 73.44 599 ASP A O 1
ATOM 4730 N N . GLN A 1 600 ? 23.627 -28.780 8.714 1.00 84.19 600 GLN A N 1
ATOM 4731 C CA . GLN A 1 600 ? 22.552 -27.787 8.630 1.00 84.19 600 GLN A CA 1
ATOM 4732 C C . GLN A 1 600 ? 22.705 -26.685 9.678 1.00 84.19 600 GLN A C 1
ATOM 4734 O O . GLN A 1 600 ? 22.355 -25.533 9.423 1.00 84.19 600 GLN A O 1
ATOM 4739 N N . LEU A 1 601 ? 23.221 -27.033 10.860 1.00 87.94 601 LEU A N 1
ATOM 4740 C CA . LEU A 1 601 ? 23.443 -26.093 11.949 1.00 87.94 601 LEU A CA 1
ATOM 4741 C C . LEU A 1 601 ? 24.527 -25.076 11.597 1.00 87.94 601 LEU A C 1
ATOM 4743 O O . LEU A 1 601 ? 24.350 -23.895 11.888 1.00 87.94 601 LEU A O 1
ATOM 4747 N N . SER A 1 602 ? 25.626 -25.515 10.976 1.00 85.94 602 SER A N 1
ATOM 4748 C CA . SER A 1 602 ? 26.693 -24.602 10.557 1.00 85.94 602 SER A CA 1
ATOM 4749 C C . SER A 1 602 ? 26.182 -23.573 9.545 1.00 85.94 602 SER A C 1
ATOM 4751 O O . SER A 1 602 ? 26.326 -22.369 9.773 1.00 85.94 602 SER A O 1
ATOM 4753 N N . ASP A 1 603 ? 25.485 -24.032 8.498 1.00 84.31 603 ASP A N 1
ATOM 4754 C CA . ASP A 1 603 ? 24.883 -23.158 7.485 1.00 84.31 603 ASP A CA 1
ATOM 4755 C C . ASP A 1 603 ? 23.889 -22.170 8.102 1.00 84.31 603 ASP A C 1
ATOM 4757 O O . ASP A 1 603 ? 23.991 -20.965 7.879 1.00 84.31 603 ASP A O 1
ATOM 4761 N N . ALA A 1 604 ? 22.951 -22.664 8.917 1.00 89.25 604 ALA A N 1
ATOM 4762 C CA . ALA A 1 604 ? 21.927 -21.829 9.536 1.00 89.25 604 ALA A CA 1
ATOM 4763 C C . ALA A 1 604 ? 22.541 -20.752 10.443 1.00 89.25 604 ALA A C 1
ATOM 4765 O O . ALA A 1 604 ? 22.087 -19.610 10.445 1.00 89.25 604 ALA A O 1
ATOM 4766 N N . LEU A 1 605 ? 23.598 -21.081 11.194 1.00 91.62 605 LEU A N 1
ATOM 4767 C CA . LEU A 1 605 ? 24.314 -20.115 12.030 1.00 91.62 605 LEU A CA 1
ATOM 4768 C C . LEU A 1 605 ? 25.080 -19.082 11.196 1.00 91.62 605 LEU A C 1
ATOM 4770 O O . LEU A 1 605 ? 25.117 -17.909 11.571 1.00 91.62 605 LEU A O 1
ATOM 4774 N N . ALA A 1 606 ? 25.670 -19.480 10.067 1.00 88.69 606 ALA A N 1
ATOM 4775 C CA . ALA A 1 606 ? 26.319 -18.547 9.150 1.00 88.69 606 ALA A CA 1
ATOM 4776 C C . ALA A 1 606 ? 25.295 -17.598 8.498 1.00 88.69 606 ALA A C 1
ATOM 4778 O O . ALA A 1 606 ? 25.489 -16.382 8.516 1.00 88.69 606 ALA A O 1
ATOM 4779 N N . GLU A 1 607 ? 24.172 -18.124 8.002 1.00 91.38 607 GLU A N 1
ATOM 4780 C CA . GLU A 1 607 ? 23.051 -17.347 7.449 1.00 91.38 607 GLU A CA 1
ATOM 4781 C C . GLU A 1 607 ? 22.476 -16.381 8.501 1.00 91.38 607 GLU A C 1
ATOM 4783 O O . GLU A 1 607 ? 22.278 -15.194 8.228 1.00 91.38 607 GLU A O 1
ATOM 4788 N N . LEU A 1 608 ? 22.300 -16.847 9.739 1.00 92.94 608 LEU A N 1
ATOM 4789 C CA . LEU A 1 608 ? 21.865 -16.033 10.872 1.00 92.94 608 LEU A CA 1
ATOM 4790 C C . LEU A 1 608 ? 22.880 -14.931 11.216 1.00 92.94 608 LEU A C 1
ATOM 4792 O O . LEU A 1 608 ? 22.495 -13.787 11.465 1.00 92.94 608 LEU A O 1
ATOM 4796 N N . GLY A 1 609 ? 24.178 -15.241 11.177 1.00 90.38 609 GLY A N 1
ATOM 4797 C CA . GLY A 1 609 ? 25.255 -14.265 11.330 1.00 90.38 609 GLY A CA 1
ATOM 4798 C C . GLY A 1 609 ? 25.201 -13.174 10.258 1.00 90.38 609 GLY A C 1
ATOM 4799 O O . GLY A 1 609 ? 25.225 -11.990 10.591 1.00 90.38 609 GLY A O 1
ATOM 4800 N N . ILE A 1 610 ? 25.024 -13.548 8.986 1.00 88.88 610 ILE A N 1
ATOM 4801 C CA . ILE A 1 610 ? 24.880 -12.605 7.862 1.00 88.88 610 ILE A CA 1
ATOM 4802 C C . ILE A 1 610 ? 23.628 -11.735 8.032 1.00 88.88 610 ILE A C 1
ATOM 4804 O O . ILE A 1 610 ? 23.673 -10.525 7.779 1.00 88.88 610 ILE A O 1
ATOM 4808 N N . ALA A 1 611 ? 22.513 -12.317 8.481 1.00 88.00 611 ALA A N 1
ATOM 4809 C CA . ALA A 1 611 ? 21.285 -11.578 8.760 1.00 88.00 611 ALA A CA 1
ATOM 4810 C C . ALA A 1 611 ? 21.505 -10.540 9.874 1.00 88.00 611 ALA A C 1
ATOM 4812 O O . ALA A 1 611 ? 21.133 -9.375 9.720 1.00 88.00 611 ALA A O 1
ATOM 4813 N N . TYR A 1 612 ? 22.191 -10.920 10.956 1.00 90.75 612 TYR A N 1
ATOM 4814 C CA . TYR A 1 612 ? 22.561 -9.999 12.028 1.00 90.75 612 TYR A CA 1
ATOM 4815 C C . TYR A 1 612 ? 23.521 -8.896 11.566 1.00 90.75 612 TYR A C 1
ATOM 4817 O O . TYR A 1 612 ? 23.299 -7.730 11.901 1.00 90.75 612 TYR A O 1
ATOM 4825 N N . THR A 1 613 ? 24.533 -9.216 10.753 1.00 86.31 613 THR A N 1
ATOM 4826 C CA . THR A 1 613 ? 25.426 -8.221 10.134 1.00 86.31 613 THR A CA 1
ATOM 4827 C C . THR A 1 613 ? 24.643 -7.248 9.249 1.00 86.31 613 THR A C 1
ATOM 4829 O O . THR A 1 613 ? 24.872 -6.041 9.316 1.00 86.31 613 THR A O 1
ATOM 4832 N N . SER A 1 614 ? 23.669 -7.739 8.475 1.00 86.06 614 SER A N 1
ATOM 4833 C CA . SER A 1 614 ? 22.813 -6.912 7.609 1.00 86.06 614 SER A CA 1
ATOM 4834 C C . SER A 1 614 ? 21.944 -5.928 8.401 1.00 86.06 614 SER A C 1
ATOM 4836 O O . SER A 1 614 ? 21.650 -4.838 7.916 1.00 86.06 614 SER A O 1
ATOM 4838 N N . LEU A 1 615 ? 21.587 -6.279 9.640 1.00 83.62 615 LEU A N 1
ATOM 4839 C CA . LEU A 1 615 ? 20.902 -5.405 10.599 1.00 83.62 615 LEU A CA 1
ATOM 4840 C C . LEU A 1 615 ? 21.867 -4.636 11.522 1.00 83.62 615 LEU A C 1
ATOM 4842 O O . LEU A 1 615 ? 21.437 -4.076 12.528 1.00 83.62 615 LEU A O 1
ATOM 4846 N N . LYS A 1 616 ? 23.170 -4.604 11.204 1.00 87.19 616 LYS A N 1
ATOM 4847 C CA . LYS A 1 616 ? 24.234 -3.935 11.979 1.00 87.19 616 LYS A CA 1
ATOM 4848 C C . LYS A 1 616 ? 24.381 -4.429 13.431 1.00 87.19 616 LYS A C 1
ATOM 4850 O O . LYS A 1 616 ? 24.967 -3.741 14.264 1.00 87.19 616 LYS A O 1
ATOM 4855 N N . ASN A 1 617 ? 23.905 -5.633 13.752 1.00 89.88 617 ASN A N 1
ATOM 4856 C CA . ASN A 1 617 ? 24.093 -6.256 15.064 1.00 89.88 617 ASN A CA 1
ATOM 4857 C C . ASN A 1 617 ? 25.366 -7.117 15.085 1.00 89.88 617 ASN A C 1
ATOM 4859 O O . ASN A 1 617 ? 25.322 -8.347 15.165 1.00 89.88 617 ASN A O 1
ATOM 4863 N N . PHE A 1 618 ? 26.517 -6.452 14.990 1.00 90.44 618 PHE A N 1
ATOM 4864 C CA . PHE A 1 618 ? 27.825 -7.107 14.898 1.00 90.44 618 PHE A CA 1
ATOM 4865 C C . PHE A 1 618 ? 28.184 -8.013 16.093 1.00 90.44 618 PHE A C 1
ATOM 4867 O O . PHE A 1 618 ? 28.787 -9.060 15.851 1.00 90.44 618 PHE A O 1
ATOM 4874 N N . PRO A 1 619 ? 27.807 -7.701 17.355 1.00 92.44 619 PRO A N 1
ATOM 4875 C CA . PRO A 1 619 ? 28.068 -8.598 18.482 1.00 92.44 619 PRO A CA 1
ATOM 4876 C C . PRO A 1 619 ? 27.315 -9.929 18.383 1.00 92.44 619 PRO A C 1
ATOM 4878 O O . PRO A 1 619 ? 27.906 -10.985 18.606 1.00 92.44 619 PRO A O 1
ATOM 4881 N N . LYS A 1 620 ? 26.026 -9.904 18.010 1.00 92.38 620 LYS A N 1
ATOM 4882 C CA . LYS A 1 620 ? 25.267 -11.145 17.791 1.00 92.38 620 LYS A CA 1
ATOM 4883 C C . LYS A 1 620 ? 25.777 -11.901 16.568 1.00 92.38 620 LYS A C 1
ATOM 4885 O O . LYS A 1 620 ? 25.938 -13.114 16.649 1.00 92.38 620 LYS A O 1
ATOM 4890 N N . ALA A 1 621 ? 26.090 -11.196 15.480 1.00 91.69 621 ALA A N 1
ATOM 4891 C CA . ALA A 1 621 ? 26.691 -11.808 14.298 1.00 91.69 621 ALA A CA 1
ATOM 4892 C C . ALA A 1 621 ? 28.001 -12.532 14.642 1.00 91.69 621 ALA A C 1
ATOM 4894 O O . ALA A 1 621 ? 28.191 -13.682 14.258 1.00 91.69 621 ALA A O 1
ATOM 4895 N N . GLU A 1 622 ? 28.868 -11.904 15.445 1.00 92.62 622 GLU A N 1
ATOM 4896 C CA . GLU A 1 622 ? 30.115 -12.515 15.911 1.00 92.62 622 GLU A CA 1
ATOM 4897 C C . GLU A 1 622 ? 29.862 -13.813 16.684 1.00 92.62 622 GLU A C 1
ATOM 4899 O O . GLU A 1 622 ? 30.525 -14.817 16.425 1.00 92.62 622 GLU A O 1
ATOM 4904 N N . ALA A 1 623 ? 28.894 -13.809 17.607 1.00 94.44 623 ALA A N 1
ATOM 4905 C CA . ALA A 1 623 ? 28.534 -14.998 18.373 1.00 94.44 623 ALA A CA 1
ATOM 4906 C C . ALA A 1 623 ? 28.069 -16.145 17.461 1.00 94.44 623 ALA A C 1
ATOM 4908 O O . ALA A 1 623 ? 28.485 -17.289 17.654 1.00 94.44 623 ALA A O 1
ATOM 4909 N N . MET A 1 624 ? 27.258 -15.839 16.443 1.00 94.38 624 MET A N 1
ATOM 4910 C CA . MET A 1 624 ? 26.774 -16.837 15.486 1.00 94.38 624 MET A CA 1
ATOM 4911 C C . MET A 1 624 ? 27.905 -17.386 14.612 1.00 94.38 624 MET A C 1
ATOM 4913 O O . MET A 1 624 ? 28.050 -18.601 14.507 1.00 94.38 624 MET A O 1
ATOM 4917 N N . PHE A 1 625 ? 28.767 -16.525 14.060 1.00 92.00 625 PHE A N 1
ATOM 4918 C CA . PHE A 1 625 ? 29.897 -16.965 13.237 1.00 92.00 625 PHE A CA 1
ATOM 4919 C C . PHE A 1 625 ? 30.925 -17.789 14.019 1.00 92.00 625 PHE A C 1
ATOM 4921 O O . PHE A 1 625 ? 31.463 -18.759 13.488 1.00 92.00 625 PHE A O 1
ATOM 4928 N N . ARG A 1 626 ? 31.194 -17.445 15.287 1.00 92.12 626 ARG A N 1
ATOM 4929 C CA . ARG A 1 626 ? 32.059 -18.259 16.159 1.00 92.12 626 ARG A CA 1
ATOM 4930 C C . ARG A 1 626 ? 31.473 -19.646 16.370 1.00 92.12 626 ARG A C 1
ATOM 4932 O O . ARG A 1 626 ? 32.161 -20.635 16.143 1.00 92.12 626 ARG A O 1
ATOM 4939 N N . ARG A 1 627 ? 30.186 -19.709 16.717 1.00 91.50 627 ARG A N 1
ATOM 4940 C CA . ARG A 1 627 ? 29.478 -20.975 16.903 1.00 91.50 627 ARG A CA 1
ATOM 4941 C C . ARG A 1 627 ? 29.466 -21.810 15.618 1.00 91.50 627 ARG A C 1
ATOM 4943 O O . ARG A 1 627 ? 29.672 -23.015 15.687 1.00 91.50 627 ARG A O 1
ATOM 4950 N N . ALA A 1 628 ? 29.279 -21.182 14.458 1.00 88.50 628 ALA A N 1
ATOM 4951 C CA . ALA A 1 628 ? 29.356 -21.851 13.161 1.00 88.50 628 ALA A CA 1
ATOM 4952 C C . ALA A 1 628 ? 30.766 -22.414 12.886 1.00 88.50 628 ALA A C 1
ATOM 4954 O O . ALA A 1 628 ? 30.891 -23.573 12.499 1.00 88.50 628 ALA A O 1
ATOM 4955 N N . CYS A 1 629 ? 31.835 -21.654 13.173 1.00 86.19 629 CYS A N 1
ATOM 4956 C CA . CYS A 1 629 ? 33.217 -22.148 13.067 1.00 86.19 629 CYS A CA 1
ATOM 4957 C C . CYS A 1 629 ? 33.446 -23.392 13.944 1.00 86.19 629 CYS A C 1
ATOM 4959 O O . CYS A 1 629 ? 34.040 -24.366 13.486 1.00 86.19 629 CYS A O 1
ATOM 4961 N N . ASP A 1 630 ? 32.965 -23.376 15.191 1.00 87.81 630 ASP A N 1
ATOM 4962 C CA . ASP A 1 630 ? 33.133 -24.495 16.128 1.00 87.81 630 ASP A CA 1
ATOM 4963 C C . ASP A 1 630 ? 32.430 -25.769 15.629 1.00 87.81 630 ASP A C 1
ATOM 4965 O O . ASP A 1 630 ? 32.941 -26.877 15.806 1.00 87.81 630 ASP A O 1
ATOM 4969 N N . VAL A 1 631 ? 31.267 -25.626 14.984 1.00 85.56 631 VAL A N 1
ATOM 4970 C CA . VAL A 1 631 ? 30.542 -26.744 14.358 1.00 85.56 631 VAL A CA 1
ATOM 4971 C C . VAL A 1 631 ? 31.298 -27.256 13.125 1.00 85.56 631 VAL A C 1
ATOM 4973 O O . VAL A 1 631 ? 31.545 -28.456 13.018 1.00 85.56 631 VAL A O 1
ATOM 4976 N N . THR A 1 632 ? 31.767 -26.369 12.242 1.00 80.00 632 THR A N 1
ATOM 4977 C CA . THR A 1 632 ? 32.555 -26.741 11.049 1.00 80.00 632 THR A CA 1
ATOM 4978 C C . THR A 1 632 ? 33.855 -27.473 11.401 1.00 80.00 632 THR A C 1
ATOM 4980 O O . THR A 1 632 ? 34.250 -28.419 10.715 1.00 80.00 632 THR A O 1
ATOM 4983 N N . GLN A 1 633 ? 34.515 -27.102 12.502 1.00 77.94 633 GLN A N 1
ATOM 4984 C CA . GLN A 1 633 ? 35.715 -27.797 12.979 1.00 77.94 633 GLN A CA 1
ATOM 4985 C C . GLN A 1 633 ? 35.438 -29.254 13.375 1.00 77.94 633 GLN A C 1
ATOM 4987 O O . GLN A 1 633 ? 36.265 -30.125 13.096 1.00 77.94 633 GLN A O 1
ATOM 4992 N N . LYS A 1 634 ? 34.271 -29.548 13.967 1.00 79.12 634 LYS A N 1
ATOM 4993 C CA . LYS A 1 634 ? 33.859 -30.926 14.303 1.00 79.12 634 LYS A CA 1
ATOM 4994 C C . LYS A 1 634 ? 33.633 -31.787 13.062 1.00 79.12 634 LYS A C 1
ATOM 4996 O O . LYS A 1 634 ? 33.883 -32.988 13.104 1.00 79.12 634 LYS A O 1
ATOM 5001 N N . LEU A 1 635 ? 33.247 -31.174 11.945 1.00 71.00 635 LEU A N 1
ATOM 5002 C CA . LEU A 1 635 ? 33.078 -31.828 10.645 1.00 71.00 635 LEU A CA 1
ATOM 5003 C C . LEU A 1 635 ? 34.417 -32.085 9.916 1.00 71.00 635 LEU A C 1
ATOM 5005 O O . LEU A 1 635 ? 34.441 -32.291 8.703 1.00 71.00 635 LEU A O 1
ATOM 5009 N N . ASN A 1 636 ? 35.557 -32.061 10.623 1.00 65.88 636 ASN A N 1
ATOM 5010 C CA . ASN A 1 636 ? 36.909 -32.193 10.055 1.00 65.88 636 ASN A CA 1
ATOM 5011 C C . ASN A 1 636 ? 37.196 -31.199 8.912 1.00 65.88 636 ASN A C 1
ATOM 5013 O O . ASN A 1 636 ? 37.991 -31.487 8.017 1.00 65.88 636 ASN A O 1
ATOM 5017 N N . GLY A 1 637 ? 36.532 -30.037 8.920 1.00 57.00 637 GLY A N 1
ATOM 5018 C CA . GLY A 1 637 ? 36.654 -29.033 7.868 1.00 57.00 637 GLY A CA 1
ATOM 5019 C C . GLY A 1 637 ? 36.214 -29.514 6.481 1.00 57.00 637 GLY A C 1
ATOM 5020 O O . GLY A 1 637 ? 36.635 -28.936 5.477 1.00 57.00 637 GLY A O 1
ATOM 5021 N N . THR A 1 638 ? 35.348 -30.539 6.411 1.00 45.59 638 THR A N 1
ATOM 5022 C CA . THR A 1 638 ? 34.450 -30.679 5.259 1.00 45.59 638 THR A CA 1
ATOM 5023 C C . THR A 1 638 ? 33.539 -29.463 5.269 1.00 45.59 638 THR A C 1
ATOM 5025 O O . THR A 1 638 ? 32.585 -29.358 6.031 1.00 45.59 638 THR A O 1
ATOM 5028 N N . THR A 1 639 ? 33.937 -28.466 4.494 1.00 45.78 639 THR A N 1
ATOM 5029 C CA . THR A 1 639 ? 33.196 -27.232 4.303 1.00 45.78 639 THR A CA 1
ATOM 5030 C C . THR A 1 639 ? 31.841 -27.587 3.724 1.00 45.78 639 THR A C 1
ATOM 5032 O O . THR A 1 639 ? 31.732 -28.015 2.574 1.00 45.78 639 THR A O 1
ATOM 5035 N N . VAL A 1 640 ? 30.792 -27.391 4.516 1.00 41.66 640 VAL A N 1
ATOM 5036 C CA . VAL A 1 640 ? 29.466 -27.186 3.950 1.00 41.66 640 VAL A CA 1
ATOM 5037 C C . VAL A 1 640 ? 29.577 -25.860 3.204 1.00 41.66 640 VAL A C 1
ATOM 5039 O O . VAL A 1 640 ? 29.690 -24.794 3.798 1.00 41.66 640 VAL A O 1
ATOM 5042 N N . THR A 1 641 ? 29.730 -25.938 1.884 1.00 49.69 641 THR A N 1
ATOM 5043 C CA . THR A 1 641 ? 29.733 -24.770 1.000 1.00 49.69 641 THR A CA 1
ATOM 5044 C C . THR A 1 641 ? 28.417 -24.762 0.236 1.00 49.69 641 THR A C 1
ATOM 5046 O O . THR A 1 641 ? 28.263 -25.544 -0.704 1.00 49.69 641 THR A O 1
ATOM 5049 N N . PRO A 1 642 ? 27.468 -23.880 0.605 1.00 43.38 642 PRO A N 1
ATOM 5050 C CA . PRO A 1 642 ? 26.403 -23.537 -0.329 1.00 43.38 642 PRO A CA 1
ATOM 5051 C C . PRO A 1 642 ? 25.989 -22.054 -0.322 1.00 43.38 642 PRO A C 1
ATOM 5053 O O . PRO A 1 642 ? 24.920 -21.734 -0.836 1.00 43.38 642 PRO A O 1
ATOM 5056 N N . VAL A 1 643 ? 26.822 -21.121 0.164 1.00 39.12 643 VAL A N 1
ATOM 5057 C CA . VAL A 1 643 ? 26.563 -19.676 -0.000 1.00 39.12 643 VAL A CA 1
ATOM 5058 C C . VAL A 1 643 ? 27.814 -18.956 -0.526 1.00 39.12 643 VAL A C 1
ATOM 5060 O O . VAL A 1 643 ? 28.688 -18.538 0.220 1.00 39.12 643 VAL A O 1
ATOM 5063 N N . ASN A 1 644 ? 27.896 -18.787 -1.849 1.00 47.81 644 ASN A N 1
ATOM 5064 C CA . ASN A 1 644 ? 28.792 -17.830 -2.519 1.00 47.81 644 ASN A CA 1
ATOM 5065 C C . ASN A 1 644 ? 30.327 -18.015 -2.398 1.00 47.81 644 ASN A C 1
ATOM 5067 O O . ASN A 1 644 ? 31.023 -17.016 -2.345 1.00 47.81 644 ASN A O 1
ATOM 5071 N N . GLN A 1 645 ? 30.908 -19.220 -2.459 1.00 59.75 645 GLN A N 1
ATOM 5072 C CA . GLN A 1 645 ? 32.386 -19.386 -2.563 1.00 59.75 645 GLN A CA 1
ATOM 5073 C C . GLN A 1 645 ? 33.222 -18.839 -1.368 1.00 59.75 645 GLN A C 1
ATOM 5075 O O . GLN A 1 645 ? 34.431 -18.630 -1.524 1.00 59.75 645 GLN A O 1
ATOM 5080 N N . TYR A 1 646 ? 32.605 -18.604 -0.203 1.00 70.06 646 TYR A N 1
ATOM 5081 C CA . TYR A 1 646 ? 33.268 -18.165 1.038 1.00 70.06 646 TYR A CA 1
ATOM 5082 C C . TYR A 1 646 ? 33.110 -19.218 2.138 1.00 70.06 646 TYR A C 1
ATOM 5084 O O . TYR A 1 646 ? 32.092 -19.912 2.189 1.00 70.06 646 TYR A O 1
ATOM 5092 N N . ASP A 1 647 ? 34.099 -19.312 3.022 1.00 78.25 647 ASP A N 1
ATOM 5093 C CA . ASP A 1 647 ? 34.026 -20.135 4.228 1.00 78.25 647 ASP A CA 1
ATOM 5094 C C . ASP A 1 647 ? 33.398 -19.352 5.392 1.00 78.25 647 ASP A C 1
ATOM 5096 O O . ASP A 1 647 ? 33.373 -18.119 5.412 1.00 78.25 647 ASP A O 1
ATOM 5100 N N . VAL A 1 648 ? 32.916 -20.065 6.411 1.00 80.00 648 VAL A N 1
ATOM 5101 C CA . VAL A 1 648 ? 32.343 -19.456 7.626 1.00 80.00 648 VAL A CA 1
ATOM 5102 C C . VAL A 1 648 ? 33.345 -18.509 8.303 1.00 80.00 648 VAL A C 1
ATOM 5104 O O . VAL A 1 648 ? 32.981 -17.439 8.799 1.00 80.00 648 VAL A O 1
ATOM 5107 N N . GLU A 1 649 ? 34.624 -18.883 8.292 1.00 86.56 649 GLU A N 1
ATOM 5108 C CA . GLU A 1 649 ? 35.738 -18.099 8.809 1.00 86.56 649 GLU A CA 1
ATOM 5109 C C . GLU A 1 649 ? 35.869 -16.727 8.138 1.00 86.56 649 GLU A C 1
ATOM 5111 O O . GLU A 1 649 ? 36.187 -15.754 8.830 1.00 86.56 649 GLU A O 1
ATOM 5116 N N . ASP A 1 650 ? 35.574 -16.625 6.839 1.00 86.50 650 ASP A N 1
ATOM 5117 C CA . ASP A 1 650 ? 35.662 -15.372 6.084 1.00 86.50 650 ASP A CA 1
ATOM 5118 C C . ASP A 1 650 ? 34.659 -14.351 6.628 1.00 86.50 650 ASP A C 1
ATOM 5120 O O . ASP A 1 650 ? 34.993 -13.180 6.838 1.00 86.50 650 ASP A O 1
ATOM 5124 N N . PHE A 1 651 ? 33.439 -14.804 6.930 1.00 88.31 651 PHE A N 1
ATOM 5125 C CA . PHE A 1 651 ? 32.397 -13.957 7.504 1.00 88.31 651 PHE A CA 1
ATOM 5126 C C . P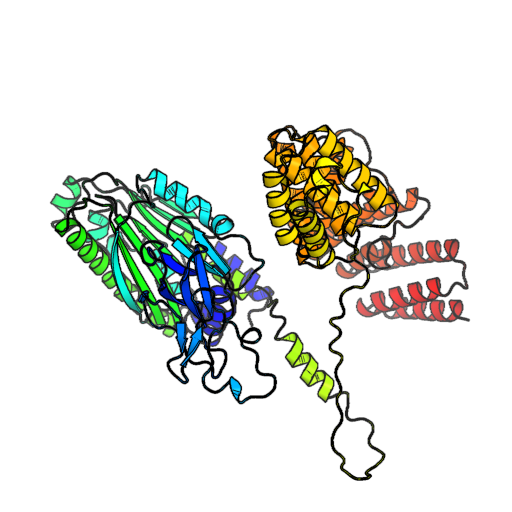HE A 1 651 ? 32.752 -13.488 8.919 1.00 88.31 651 PHE A C 1
ATOM 5128 O O . PHE A 1 651 ? 32.531 -12.320 9.252 1.00 88.31 651 PHE A O 1
ATOM 5135 N N . LEU A 1 652 ? 33.366 -14.350 9.741 1.00 90.25 652 LEU A N 1
ATOM 5136 C CA . LEU A 1 652 ? 33.854 -13.950 11.063 1.00 90.25 652 LEU A CA 1
ATOM 5137 C C . LEU A 1 652 ? 34.947 -12.880 10.953 1.00 90.25 652 LEU A C 1
ATOM 5139 O O . LEU A 1 652 ? 34.894 -11.878 11.666 1.00 90.25 652 LEU A O 1
ATOM 5143 N N . ILE A 1 653 ? 35.921 -13.068 10.059 1.00 89.75 653 ILE A N 1
ATOM 5144 C CA . ILE A 1 653 ? 37.020 -12.115 9.849 1.00 89.75 653 ILE A CA 1
ATOM 5145 C C . ILE A 1 653 ? 36.472 -10.776 9.364 1.00 89.75 653 ILE A C 1
ATOM 5147 O O . ILE A 1 653 ? 36.802 -9.741 9.942 1.00 89.75 653 ILE A O 1
ATOM 5151 N N . PHE A 1 654 ? 35.573 -10.783 8.379 1.00 89.06 654 PHE A N 1
ATOM 5152 C CA . PHE A 1 654 ? 34.911 -9.572 7.899 1.00 89.06 654 PHE A CA 1
ATOM 5153 C C . PHE A 1 654 ? 34.152 -8.840 9.020 1.00 89.06 654 PHE A C 1
ATOM 5155 O O . PHE A 1 654 ? 34.267 -7.620 9.170 1.00 89.06 654 PHE A O 1
ATOM 5162 N N . ASN A 1 655 ? 33.422 -9.576 9.863 1.00 89.88 655 ASN A N 1
ATOM 5163 C CA . ASN A 1 655 ? 32.691 -9.006 10.994 1.00 89.88 655 ASN A CA 1
ATOM 5164 C C . ASN A 1 655 ? 33.622 -8.427 12.080 1.00 89.88 655 ASN A C 1
ATOM 5166 O O . ASN A 1 655 ? 33.294 -7.411 12.693 1.00 89.88 655 ASN A O 1
ATOM 5170 N N . LEU A 1 656 ? 34.789 -9.037 12.320 1.00 90.75 656 LEU A N 1
ATOM 5171 C CA . LEU A 1 656 ? 35.808 -8.510 13.237 1.00 90.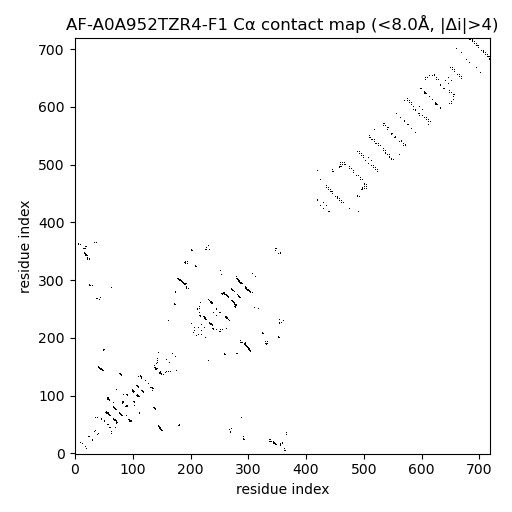75 656 LEU A CA 1
ATOM 5172 C C . LEU A 1 656 ? 36.464 -7.236 12.687 1.00 90.75 656 LEU A C 1
ATOM 5174 O O . LEU A 1 656 ? 36.616 -6.266 13.429 1.00 90.75 656 LEU A O 1
ATOM 5178 N N . LEU A 1 657 ? 36.791 -7.210 11.390 1.00 88.62 657 LEU A N 1
ATOM 5179 C CA . LEU A 1 657 ? 37.328 -6.027 10.709 1.00 88.62 657 LEU A CA 1
ATOM 5180 C C . LEU A 1 657 ? 36.341 -4.858 10.741 1.00 88.62 657 LEU A C 1
ATOM 5182 O O . LEU A 1 657 ? 36.733 -3.736 11.043 1.00 88.62 657 LEU A O 1
ATOM 5186 N N . THR A 1 658 ? 35.052 -5.128 10.521 1.00 86.44 658 THR A N 1
ATOM 5187 C CA . THR A 1 658 ? 33.988 -4.110 10.597 1.00 86.44 658 THR A CA 1
ATOM 5188 C C . THR A 1 658 ? 33.865 -3.498 12.000 1.00 86.44 658 THR A C 1
ATOM 5190 O O . THR A 1 658 ? 33.484 -2.341 12.145 1.00 86.44 658 THR A O 1
ATOM 5193 N N . GLN A 1 659 ? 34.223 -4.254 13.041 1.00 88.31 659 GLN A N 1
ATOM 5194 C CA . GLN A 1 659 ? 34.277 -3.785 14.430 1.00 88.31 659 GLN A CA 1
ATOM 5195 C C . GLN A 1 659 ? 35.654 -3.219 14.832 1.00 88.31 659 GLN A C 1
ATOM 5197 O O . GLN A 1 659 ? 35.895 -3.001 16.019 1.00 88.31 659 GLN A O 1
ATOM 5202 N N . SER A 1 660 ? 36.581 -3.032 13.886 1.00 89.25 660 SER A N 1
ATOM 5203 C CA . SER A 1 660 ? 37.964 -2.596 14.136 1.00 89.25 660 SER A CA 1
ATOM 5204 C C . SER A 1 660 ? 38.757 -3.503 15.094 1.00 89.25 660 SER A C 1
ATOM 5206 O O . SER A 1 660 ? 39.732 -3.071 15.709 1.00 89.25 660 SER A O 1
ATOM 5208 N N . LYS A 1 661 ? 38.382 -4.784 15.221 1.00 91.94 661 LYS A N 1
ATOM 5209 C CA . LYS A 1 661 ? 39.081 -5.788 16.047 1.00 91.94 661 LYS A CA 1
ATOM 5210 C C . LYS A 1 661 ? 40.229 -6.430 15.257 1.00 91.94 661 LYS A C 1
ATOM 5212 O O . LYS A 1 661 ? 40.210 -7.627 14.968 1.00 91.94 661 LYS A O 1
ATOM 5217 N N . LEU A 1 662 ? 41.211 -5.612 14.875 1.00 90.62 662 LEU A N 1
ATOM 5218 C CA . LEU A 1 662 ? 42.250 -5.960 13.894 1.00 90.62 662 LEU A CA 1
ATOM 5219 C C . LEU A 1 662 ? 43.121 -7.149 14.322 1.00 90.62 662 LEU A C 1
ATOM 5221 O O . LEU A 1 662 ? 43.337 -8.053 13.519 1.00 90.62 662 LEU A O 1
ATOM 5225 N N . ASP A 1 663 ? 43.572 -7.198 15.576 1.00 92.81 663 ASP A N 1
ATOM 5226 C CA . ASP A 1 663 ? 44.443 -8.283 16.054 1.00 92.81 663 ASP A CA 1
ATOM 5227 C C . ASP A 1 663 ? 43.731 -9.641 16.036 1.00 92.81 663 ASP A C 1
ATOM 5229 O O . ASP A 1 663 ? 44.265 -10.624 15.525 1.00 92.81 663 ASP A O 1
ATOM 5233 N N . MET A 1 664 ? 42.474 -9.669 16.488 1.00 92.31 664 MET A N 1
ATOM 5234 C CA . MET A 1 664 ? 41.639 -10.873 16.466 1.00 92.31 664 MET A CA 1
ATOM 5235 C C . MET A 1 664 ? 41.343 -11.332 15.033 1.00 92.31 664 MET A C 1
ATOM 5237 O O . MET A 1 664 ? 41.312 -12.531 14.753 1.00 92.31 664 MET A O 1
ATOM 5241 N N . ALA A 1 665 ? 41.122 -10.387 14.112 1.00 92.38 665 ALA A N 1
ATOM 5242 C CA . ALA A 1 665 ? 40.919 -10.694 12.701 1.00 92.38 665 ALA A CA 1
ATOM 5243 C C . ALA A 1 665 ? 42.186 -11.297 12.073 1.00 92.38 665 ALA A C 1
ATOM 5245 O O . ALA A 1 665 ? 42.091 -12.292 11.354 1.00 92.38 665 ALA A O 1
ATOM 5246 N N . LYS A 1 666 ? 43.371 -10.732 12.357 1.00 93.62 666 LYS A N 1
ATOM 5247 C CA . LYS A 1 666 ? 44.666 -11.240 11.867 1.00 93.62 666 LYS A CA 1
ATOM 5248 C C . LYS A 1 666 ? 44.935 -12.657 12.362 1.00 93.62 666 LYS A C 1
ATOM 5250 O O . LYS A 1 666 ? 45.284 -13.515 11.555 1.00 93.62 666 LYS A O 1
ATOM 5255 N N . GLU A 1 667 ? 44.742 -12.903 13.656 1.00 93.56 667 GLU A N 1
ATOM 5256 C CA . GLU A 1 667 ? 44.897 -14.227 14.266 1.00 93.56 667 GLU A CA 1
ATOM 5257 C C . GLU A 1 667 ? 43.989 -15.254 13.575 1.00 93.56 667 GLU A C 1
ATOM 5259 O O . GLU A 1 667 ? 44.463 -16.265 13.050 1.00 93.56 667 GLU A O 1
ATOM 5264 N N . LYS A 1 668 ? 42.691 -14.939 13.451 1.00 91.12 668 LYS A N 1
ATOM 5265 C CA . LYS A 1 668 ? 41.721 -15.828 12.803 1.00 91.12 668 LYS A CA 1
ATOM 5266 C C . LYS A 1 668 ? 42.058 -16.085 11.329 1.00 91.12 668 LYS A C 1
ATOM 5268 O O . LYS A 1 668 ? 41.952 -17.223 10.871 1.00 91.12 668 LYS A O 1
ATOM 5273 N N . ALA A 1 669 ? 42.497 -15.062 10.596 1.00 90.44 669 ALA A N 1
ATOM 5274 C CA . ALA A 1 669 ? 42.925 -15.193 9.205 1.00 90.44 669 ALA A CA 1
ATOM 5275 C C . ALA A 1 669 ? 44.154 -16.103 9.063 1.00 90.44 669 ALA A C 1
ATOM 5277 O O . ALA A 1 669 ? 44.190 -16.963 8.182 1.00 90.44 669 ALA A O 1
ATOM 5278 N N . GLN A 1 670 ? 45.149 -15.960 9.942 1.00 91.81 670 GLN A N 1
ATOM 5279 C CA . GLN A 1 670 ? 46.337 -16.814 9.944 1.00 91.81 670 GLN A CA 1
ATOM 5280 C C . GLN A 1 670 ? 45.990 -18.277 10.217 1.00 91.81 670 GLN A C 1
ATOM 5282 O O . GLN A 1 670 ? 46.510 -19.160 9.533 1.00 91.81 670 GLN A O 1
ATOM 5287 N N . ASP A 1 671 ? 45.111 -18.541 11.181 1.00 89.00 671 ASP A N 1
ATOM 5288 C CA . ASP A 1 671 ? 44.700 -19.903 11.512 1.00 89.00 671 ASP A CA 1
ATOM 5289 C C . ASP A 1 671 ? 43.881 -20.548 10.394 1.00 89.00 671 ASP A C 1
ATOM 5291 O O . ASP A 1 671 ? 44.141 -21.702 10.038 1.00 89.00 671 ASP A O 1
ATOM 5295 N N . HIS A 1 672 ? 42.980 -19.791 9.759 1.00 88.00 672 HIS A N 1
ATOM 5296 C CA . HIS A 1 672 ? 42.244 -20.284 8.597 1.00 88.00 672 HIS A CA 1
ATOM 5297 C C . HIS A 1 672 ? 43.190 -20.620 7.428 1.00 88.00 672 HIS A C 1
ATOM 5299 O O . HIS A 1 672 ? 43.105 -21.701 6.844 1.00 88.00 672 HIS A O 1
ATOM 5305 N N . LEU A 1 673 ? 44.174 -19.760 7.142 1.00 89.31 673 LEU A N 1
ATOM 5306 C CA . LEU A 1 673 ? 45.168 -20.009 6.092 1.00 89.31 673 LEU A CA 1
ATOM 5307 C C . LEU A 1 673 ? 46.054 -21.231 6.380 1.00 89.31 673 LEU A C 1
ATOM 5309 O O . LEU A 1 673 ? 46.369 -21.975 5.454 1.00 89.31 673 LEU A O 1
ATOM 5313 N N . LYS A 1 674 ? 46.456 -21.469 7.638 1.00 88.31 674 LYS A N 1
ATOM 5314 C CA . LYS A 1 674 ? 47.194 -22.693 8.022 1.00 88.31 674 LYS A CA 1
ATOM 5315 C C . LYS A 1 674 ? 46.355 -23.944 7.761 1.00 88.31 674 LYS A C 1
ATOM 5317 O O . LYS A 1 674 ? 46.873 -24.941 7.260 1.00 88.31 674 LYS A O 1
ATOM 5322 N N . PHE A 1 675 ? 45.065 -23.891 8.091 1.00 84.00 675 PHE A N 1
ATOM 5323 C CA . PHE A 1 675 ? 44.138 -24.986 7.825 1.00 84.00 675 PHE A CA 1
ATOM 5324 C C . PHE A 1 675 ? 43.984 -25.249 6.317 1.00 84.00 675 PHE A C 1
ATOM 5326 O O . PHE A 1 675 ? 44.101 -26.397 5.876 1.00 84.00 675 PHE A O 1
ATOM 5333 N N . LYS A 1 676 ? 43.801 -24.196 5.509 1.00 83.06 676 LYS A N 1
ATOM 5334 C CA . LYS A 1 676 ? 43.713 -24.301 4.044 1.00 83.06 676 LYS A CA 1
ATOM 5335 C C . LYS A 1 676 ? 44.994 -24.848 3.426 1.00 83.06 676 LYS A C 1
ATOM 5337 O O . LYS A 1 676 ? 44.910 -25.732 2.583 1.00 83.06 676 LYS A O 1
ATOM 5342 N N . GLU A 1 677 ? 46.166 -24.409 3.879 1.00 87.62 677 GLU A N 1
ATOM 5343 C CA . GLU A 1 677 ? 47.455 -24.937 3.414 1.00 87.62 677 GLU A CA 1
ATOM 5344 C C . GLU A 1 677 ? 47.610 -26.431 3.720 1.00 87.62 677 GLU A C 1
ATOM 5346 O O . GLU A 1 677 ? 47.979 -27.205 2.837 1.00 87.62 677 GLU A O 1
ATOM 5351 N N . LYS A 1 678 ? 47.257 -26.859 4.939 1.00 85.25 678 LYS A N 1
ATOM 5352 C CA . LYS A 1 678 ? 47.279 -28.278 5.325 1.00 85.25 678 LYS A CA 1
ATOM 5353 C C . LYS A 1 678 ? 46.342 -29.129 4.459 1.00 85.25 678 LYS A C 1
ATOM 5355 O O . LYS A 1 678 ? 46.659 -30.281 4.179 1.00 85.25 678 LYS A O 1
ATOM 5360 N N . THR A 1 679 ? 45.198 -28.574 4.063 1.00 80.44 679 THR A N 1
ATOM 5361 C CA . THR A 1 679 ? 44.139 -29.302 3.344 1.00 80.44 679 THR A CA 1
ATOM 5362 C C . THR A 1 679 ? 44.360 -29.325 1.830 1.00 80.44 679 THR A C 1
ATOM 5364 O O . THR A 1 679 ? 44.145 -30.349 1.189 1.00 80.44 679 THR A O 1
ATOM 5367 N N . LEU A 1 680 ? 44.787 -28.204 1.248 1.00 81.75 680 LEU A N 1
ATOM 5368 C CA . LEU A 1 680 ? 44.937 -28.023 -0.199 1.00 81.75 680 LEU A CA 1
ATOM 5369 C C . LEU A 1 680 ? 46.355 -28.323 -0.705 1.00 81.75 680 LEU A C 1
ATOM 5371 O O . LEU A 1 680 ? 46.518 -28.608 -1.894 1.00 81.75 680 LEU A O 1
ATOM 5375 N N . GLY A 1 681 ? 47.357 -28.248 0.176 1.00 81.19 681 GLY A N 1
ATOM 5376 C CA . GLY A 1 681 ? 48.780 -28.286 -0.157 1.00 81.19 681 GLY A CA 1
ATOM 5377 C C . GLY A 1 681 ? 49.355 -26.900 -0.476 1.00 81.19 681 GLY A C 1
ATOM 5378 O O . GLY A 1 681 ? 48.655 -26.017 -0.971 1.00 81.19 681 GLY A O 1
ATOM 5379 N N . PHE A 1 682 ? 50.654 -26.717 -0.206 1.00 84.25 682 PHE A N 1
ATOM 5380 C CA . PHE A 1 682 ? 51.340 -25.420 -0.318 1.00 84.25 682 PHE A CA 1
ATOM 5381 C C . PHE A 1 682 ? 51.322 -24.823 -1.735 1.00 84.25 682 PHE A C 1
ATOM 5383 O O . PHE A 1 682 ? 51.170 -23.618 -1.854 1.00 84.25 682 PHE A O 1
ATOM 5390 N N . ASN A 1 683 ? 51.399 -25.638 -2.794 1.00 83.88 683 ASN A N 1
ATOM 5391 C CA . ASN A 1 683 ? 51.451 -25.175 -4.196 1.00 83.88 683 ASN A CA 1
ATOM 5392 C C . ASN A 1 683 ? 50.067 -25.088 -4.870 1.00 83.88 683 ASN A C 1
ATOM 5394 O O . ASN A 1 683 ? 49.956 -25.167 -6.093 1.00 83.88 683 ASN A O 1
ATOM 5398 N N . ASN A 1 684 ? 48.979 -25.035 -4.097 1.00 81.38 684 ASN A N 1
ATOM 5399 C CA . ASN A 1 684 ? 47.635 -25.035 -4.667 1.00 81.38 684 ASN A CA 1
ATOM 5400 C C . ASN A 1 684 ? 47.217 -23.613 -5.088 1.00 81.38 684 ASN A C 1
ATOM 5402 O O . ASN A 1 684 ? 47.168 -22.735 -4.224 1.00 81.38 684 ASN A O 1
ATOM 5406 N N . PRO A 1 685 ? 46.817 -23.369 -6.352 1.00 82.81 685 PRO A N 1
ATOM 5407 C CA . PRO A 1 685 ? 46.362 -22.049 -6.799 1.00 82.81 685 PRO A CA 1
ATOM 5408 C C . PRO A 1 685 ? 45.224 -21.464 -5.949 1.00 82.81 685 PRO A C 1
ATOM 5410 O O . PRO A 1 685 ? 45.204 -20.265 -5.688 1.00 82.81 685 PRO A O 1
ATOM 5413 N N . LYS A 1 686 ? 44.339 -22.315 -5.408 1.00 81.88 686 LYS A N 1
ATOM 5414 C CA . LYS A 1 686 ? 43.245 -21.878 -4.524 1.00 81.88 686 LYS A CA 1
ATOM 5415 C C . LYS A 1 686 ? 43.741 -21.265 -3.208 1.00 81.88 686 LYS A C 1
ATOM 5417 O O . LYS A 1 686 ? 43.056 -20.429 -2.632 1.00 81.88 686 LYS A O 1
ATOM 5422 N N . LEU A 1 687 ? 44.922 -21.665 -2.723 1.00 85.12 687 LEU A N 1
ATOM 5423 C CA . LEU A 1 687 ? 45.540 -21.062 -1.539 1.00 85.12 687 LEU A CA 1
ATOM 5424 C C . LEU A 1 687 ? 46.074 -19.654 -1.848 1.00 85.12 687 LEU A C 1
ATOM 5426 O O . LEU A 1 687 ? 45.970 -18.768 -1.001 1.00 85.12 687 LEU A O 1
ATOM 5430 N N . ALA A 1 688 ? 46.607 -19.426 -3.055 1.00 86.38 688 ALA A N 1
ATOM 5431 C CA . ALA A 1 688 ? 47.024 -18.094 -3.497 1.00 86.38 688 ALA A CA 1
ATOM 5432 C C . ALA A 1 688 ? 45.829 -17.141 -3.650 1.00 86.38 688 ALA A C 1
ATOM 5434 O O . ALA A 1 688 ? 45.919 -15.986 -3.228 1.00 86.38 688 ALA A O 1
ATOM 5435 N N . ASP A 1 689 ? 44.707 -17.627 -4.189 1.00 86.38 689 ASP A N 1
ATOM 5436 C CA . ASP A 1 689 ? 43.464 -16.852 -4.288 1.00 86.38 689 ASP A CA 1
ATOM 5437 C C . ASP A 1 689 ? 42.979 -16.400 -2.901 1.00 86.38 689 ASP A C 1
ATOM 5439 O O . ASP A 1 689 ? 42.667 -15.224 -2.706 1.00 86.38 689 ASP A O 1
ATOM 5443 N N . GLU A 1 690 ? 43.011 -17.297 -1.910 1.00 85.44 690 GLU A N 1
ATOM 5444 C CA . GLU A 1 690 ? 42.615 -16.991 -0.530 1.00 85.44 690 GLU A CA 1
ATOM 5445 C C . GLU A 1 690 ? 43.537 -15.958 0.135 1.00 85.44 690 GLU A C 1
ATOM 5447 O O . GLU A 1 690 ? 43.084 -14.987 0.747 1.00 85.44 690 GLU A O 1
ATOM 5452 N N . LEU A 1 691 ? 44.853 -16.110 -0.044 1.00 90.44 691 LEU A N 1
ATOM 5453 C CA . LEU A 1 691 ? 45.846 -15.151 0.444 1.00 90.44 691 LEU A CA 1
ATOM 5454 C C . LEU A 1 691 ? 45.628 -13.751 -0.149 1.00 90.44 691 LEU A C 1
ATOM 5456 O O . LEU A 1 691 ? 45.691 -12.758 0.580 1.00 90.44 691 LEU A O 1
ATOM 5460 N N . ASN A 1 692 ? 45.343 -13.661 -1.451 1.00 90.62 692 ASN A N 1
ATOM 5461 C CA . ASN A 1 692 ? 45.054 -12.393 -2.123 1.00 90.62 692 ASN A CA 1
ATOM 5462 C C . ASN A 1 692 ? 43.722 -11.784 -1.664 1.00 90.62 692 ASN A C 1
ATOM 5464 O O . ASN A 1 692 ? 43.637 -10.568 -1.474 1.00 90.62 692 ASN A O 1
ATOM 5468 N N . ARG A 1 693 ? 42.697 -12.612 -1.431 1.00 89.31 693 ARG A N 1
ATOM 5469 C CA . ARG A 1 693 ? 41.398 -12.181 -0.898 1.00 89.31 693 ARG A CA 1
ATOM 5470 C C . ARG A 1 693 ? 41.561 -11.512 0.465 1.00 89.31 693 ARG A C 1
ATOM 5472 O O . ARG A 1 693 ? 41.121 -10.377 0.651 1.00 89.31 693 ARG A O 1
ATOM 5479 N N . TYR A 1 694 ? 42.255 -12.168 1.393 1.00 91.88 694 TYR A N 1
ATOM 5480 C CA . TYR A 1 694 ? 42.544 -11.597 2.707 1.00 91.88 694 TYR A CA 1
ATOM 5481 C C . TYR A 1 694 ? 43.425 -10.358 2.617 1.00 91.88 694 TYR A C 1
ATOM 5483 O O . TYR A 1 694 ? 43.148 -9.373 3.296 1.00 91.88 694 TYR A O 1
ATOM 5491 N N . ALA A 1 695 ? 44.435 -10.350 1.746 1.00 91.50 695 ALA A N 1
ATOM 5492 C CA . ALA A 1 695 ? 45.247 -9.157 1.545 1.00 91.50 695 ALA A CA 1
ATOM 5493 C C . ALA A 1 695 ? 44.396 -7.933 1.170 1.00 91.50 695 ALA A C 1
ATOM 5495 O O . ALA A 1 695 ? 44.598 -6.856 1.731 1.00 91.50 695 ALA A O 1
ATOM 5496 N N . ASN A 1 696 ? 43.420 -8.102 0.274 1.00 90.94 696 ASN A N 1
ATOM 5497 C CA . ASN A 1 696 ? 42.509 -7.027 -0.119 1.00 90.94 696 ASN A CA 1
ATOM 5498 C C . ASN A 1 696 ? 41.612 -6.578 1.047 1.00 90.94 696 ASN A C 1
ATOM 5500 O O . ASN A 1 696 ? 41.446 -5.378 1.254 1.00 90.94 696 ASN A O 1
ATOM 5504 N N . LEU A 1 697 ? 41.072 -7.516 1.834 1.00 89.12 697 LEU A N 1
ATOM 5505 C CA . LEU A 1 697 ? 40.241 -7.195 3.003 1.00 89.12 697 LEU A CA 1
ATOM 5506 C C . LEU A 1 697 ? 41.012 -6.392 4.061 1.00 89.12 697 LEU A C 1
ATOM 5508 O O . LEU A 1 697 ? 40.516 -5.382 4.555 1.00 89.12 697 LEU A O 1
ATOM 5512 N N . PHE A 1 698 ? 42.239 -6.805 4.388 1.00 90.38 698 PHE A N 1
ATOM 5513 C CA . PHE A 1 698 ? 43.066 -6.091 5.363 1.00 90.38 698 PHE A CA 1
ATOM 5514 C C . PHE A 1 698 ? 43.571 -4.745 4.829 1.00 90.38 698 PHE A C 1
ATOM 5516 O O . PHE A 1 698 ? 43.637 -3.789 5.594 1.00 90.38 698 PHE A O 1
ATOM 5523 N N . GLU A 1 699 ? 43.859 -4.620 3.530 1.00 90.62 699 GLU A N 1
ATOM 5524 C CA . GLU A 1 699 ? 44.194 -3.328 2.911 1.00 90.62 699 GLU A CA 1
ATOM 5525 C C . GLU A 1 699 ? 43.036 -2.329 3.035 1.00 90.62 699 GLU A C 1
ATOM 5527 O O . GLU A 1 699 ? 43.248 -1.194 3.459 1.00 90.62 699 GLU A O 1
ATOM 5532 N N . GLN A 1 700 ? 41.803 -2.768 2.755 1.00 88.25 700 GLN A N 1
ATOM 5533 C CA . GLN A 1 700 ? 40.597 -1.946 2.922 1.00 88.25 700 GLN A CA 1
ATOM 5534 C C . GLN A 1 700 ? 40.358 -1.535 4.381 1.00 88.25 700 GLN A C 1
ATOM 5536 O O . GLN A 1 700 ? 39.844 -0.448 4.634 1.00 88.25 700 GLN A O 1
ATOM 5541 N N . ALA A 1 701 ? 40.766 -2.370 5.339 1.00 85.19 701 ALA A N 1
ATOM 5542 C CA . ALA A 1 701 ? 40.712 -2.066 6.767 1.00 85.19 701 ALA A CA 1
ATOM 5543 C C . ALA A 1 701 ? 41.894 -1.203 7.271 1.00 85.19 701 ALA A C 1
ATOM 5545 O O . ALA A 1 701 ? 41.992 -0.948 8.470 1.00 85.19 701 ALA A O 1
ATOM 5546 N N . GLY A 1 702 ? 42.797 -0.757 6.387 1.00 86.25 702 GLY A N 1
ATOM 5547 C CA . GLY A 1 702 ? 43.955 0.082 6.729 1.00 86.25 702 GLY A CA 1
ATOM 5548 C C . GLY A 1 702 ? 45.216 -0.683 7.162 1.00 86.25 702 GLY A C 1
ATOM 5549 O O . GLY A 1 702 ? 46.228 -0.068 7.494 1.00 86.25 702 GLY A O 1
ATOM 5550 N N . GLU A 1 703 ? 45.205 -2.016 7.117 1.00 89.50 703 GLU A N 1
ATOM 5551 C CA . GLU A 1 703 ? 46.298 -2.903 7.538 1.00 89.50 703 GLU A CA 1
ATOM 5552 C C . GLU A 1 703 ? 47.251 -3.251 6.384 1.00 89.50 703 GLU A C 1
ATOM 5554 O O . GLU A 1 703 ? 47.377 -4.394 5.931 1.00 89.50 703 GLU A O 1
ATOM 5559 N N . THR A 1 704 ? 47.961 -2.231 5.905 1.00 88.56 704 THR A N 1
ATOM 5560 C CA . THR A 1 704 ? 48.845 -2.305 4.727 1.00 88.56 704 THR A CA 1
ATOM 5561 C C . THR A 1 704 ? 50.025 -3.268 4.900 1.00 88.56 704 THR A C 1
ATOM 5563 O O . THR A 1 704 ? 50.336 -4.033 3.988 1.00 88.56 704 THR A O 1
ATOM 5566 N N . SER A 1 705 ? 50.659 -3.291 6.078 1.00 91.19 705 SER A N 1
ATOM 5567 C CA . SER A 1 705 ? 51.799 -4.179 6.367 1.00 91.19 705 SER A CA 1
ATOM 5568 C C . SER A 1 705 ? 51.396 -5.657 6.331 1.00 91.19 705 SER A C 1
ATOM 5570 O O . SER A 1 705 ? 52.050 -6.485 5.689 1.00 91.19 705 SER A O 1
ATOM 5572 N N . PHE A 1 706 ? 50.265 -5.992 6.962 1.00 90.56 706 PHE A N 1
ATOM 5573 C CA . PHE A 1 706 ? 49.752 -7.357 6.962 1.00 90.56 706 PHE A CA 1
ATOM 5574 C C . PHE A 1 706 ? 49.298 -7.778 5.558 1.00 90.56 706 PHE A C 1
ATOM 5576 O O . PHE A 1 706 ? 49.682 -8.853 5.095 1.00 90.56 706 PHE A O 1
ATOM 5583 N N . SER A 1 707 ? 48.590 -6.903 4.836 1.00 91.81 707 SER A N 1
ATOM 5584 C CA . SER A 1 707 ? 48.211 -7.121 3.433 1.00 91.81 707 SER A CA 1
ATOM 5585 C C . SER A 1 707 ? 49.415 -7.425 2.531 1.00 91.81 707 SER A C 1
ATOM 5587 O O . SER A 1 707 ? 49.419 -8.421 1.802 1.00 91.81 707 SER A O 1
ATOM 5589 N N . PHE A 1 708 ? 50.487 -6.635 2.638 1.00 92.81 708 PHE A N 1
ATOM 5590 C CA . PHE A 1 708 ? 51.713 -6.846 1.867 1.00 92.81 708 PHE A CA 1
ATOM 5591 C C . PHE A 1 708 ? 52.360 -8.208 2.162 1.00 92.81 708 PHE A C 1
ATOM 5593 O O . PHE A 1 708 ? 52.813 -8.901 1.243 1.00 92.81 708 PHE A O 1
ATOM 5600 N N . SER A 1 709 ? 52.358 -8.634 3.430 1.00 94.88 709 SER A N 1
ATOM 5601 C CA . SER A 1 709 ? 52.872 -9.952 3.823 1.00 94.88 709 SER A CA 1
ATOM 5602 C C . SER A 1 709 ? 52.083 -11.102 3.178 1.00 94.88 709 SER A C 1
ATOM 5604 O O . SER A 1 709 ? 52.681 -12.072 2.703 1.00 94.88 709 SER A O 1
ATOM 5606 N N . LEU A 1 710 ? 50.756 -10.961 3.079 1.00 93.94 710 LEU A N 1
ATOM 5607 C CA . LEU A 1 710 ? 49.871 -11.947 2.460 1.00 93.94 710 LEU A CA 1
ATOM 5608 C C . LEU A 1 710 ? 50.066 -12.016 0.939 1.00 93.94 710 LEU A C 1
ATOM 5610 O O . LEU A 1 710 ? 50.233 -13.117 0.417 1.00 93.94 710 LEU A O 1
ATOM 5614 N N . ARG A 1 711 ? 50.156 -10.873 0.238 1.00 92.75 711 ARG A N 1
ATOM 5615 C CA . ARG A 1 711 ? 50.450 -10.835 -1.214 1.00 92.75 711 ARG A CA 1
ATOM 5616 C C . ARG A 1 711 ? 51.811 -11.440 -1.545 1.00 92.75 711 ARG A C 1
ATOM 5618 O O . ARG A 1 711 ? 51.946 -12.189 -2.508 1.00 92.75 711 ARG A O 1
ATOM 5625 N N . THR A 1 712 ? 52.818 -11.165 -0.715 1.00 92.50 712 THR A N 1
ATOM 5626 C CA . THR A 1 712 ? 54.157 -11.753 -0.876 1.00 92.50 712 THR A CA 1
ATOM 5627 C C . THR A 1 712 ? 54.108 -13.275 -0.754 1.00 92.50 712 THR A C 1
ATOM 5629 O O . THR A 1 712 ? 54.755 -13.981 -1.525 1.00 92.50 712 THR A O 1
ATOM 5632 N N . ARG A 1 713 ? 53.329 -13.798 0.201 1.00 92.06 713 ARG A N 1
ATOM 5633 C CA . ARG A 1 713 ? 53.128 -15.241 0.362 1.00 92.06 713 ARG A CA 1
ATOM 5634 C C . ARG A 1 713 ? 52.335 -15.838 -0.802 1.00 92.06 713 ARG A C 1
ATOM 5636 O O . ARG A 1 713 ? 52.731 -16.893 -1.281 1.00 92.06 713 ARG A O 1
ATOM 5643 N N . ALA A 1 714 ? 51.300 -15.156 -1.298 1.00 89.75 714 ALA A N 1
ATOM 5644 C CA . ALA A 1 714 ? 50.536 -15.591 -2.470 1.00 89.75 714 ALA A CA 1
ATOM 5645 C C . ALA A 1 714 ? 51.444 -15.763 -3.697 1.00 89.75 714 ALA A C 1
ATOM 5647 O O . ALA A 1 714 ? 51.418 -16.804 -4.344 1.00 89.75 714 ALA A O 1
ATOM 5648 N N . GLY A 1 715 ? 52.339 -14.799 -3.944 1.00 86.31 715 GLY A N 1
ATOM 5649 C CA . GLY A 1 715 ? 53.307 -14.874 -5.041 1.00 86.31 715 GLY A CA 1
ATOM 5650 C C . GLY A 1 715 ? 54.285 -16.053 -4.952 1.00 86.31 715 GLY A C 1
ATOM 5651 O O . GLY A 1 715 ? 54.762 -16.504 -5.986 1.00 86.31 715 GLY A O 1
ATOM 5652 N N . ARG A 1 716 ? 54.568 -16.578 -3.750 1.00 86.31 716 ARG A N 1
ATOM 5653 C CA . ARG A 1 716 ? 55.396 -17.788 -3.560 1.00 86.31 716 ARG A CA 1
ATOM 5654 C C . ARG A 1 716 ? 54.620 -19.087 -3.769 1.00 86.31 716 ARG A C 1
ATOM 5656 O O . ARG A 1 716 ? 55.235 -20.085 -4.101 1.00 86.31 716 ARG A O 1
ATOM 5663 N N . VAL A 1 717 ? 53.309 -19.072 -3.534 1.00 85.75 717 VAL A N 1
ATOM 5664 C CA . VAL A 1 717 ? 52.408 -20.217 -3.760 1.00 85.75 717 VAL A CA 1
ATOM 5665 C C . VAL A 1 717 ? 52.099 -20.394 -5.253 1.00 85.75 717 VAL A C 1
ATOM 5667 O O . VAL A 1 717 ? 51.859 -21.511 -5.699 1.00 85.75 717 VAL A O 1
ATOM 5670 N N . SER A 1 718 ? 52.099 -19.300 -6.024 1.00 73.31 718 SER A N 1
ATOM 5671 C CA . SER A 1 718 ? 51.838 -19.295 -7.473 1.00 73.31 718 SER A CA 1
ATOM 5672 C C . SER A 1 718 ? 53.064 -19.579 -8.362 1.00 73.31 718 SER A C 1
ATOM 5674 O O . SER A 1 718 ? 52.907 -19.587 -9.584 1.00 73.31 718 SER A O 1
ATOM 5676 N N . GLN A 1 719 ? 54.260 -19.750 -7.784 1.00 65.31 719 GLN A N 1
ATOM 5677 C CA . GLN A 1 719 ? 55.504 -20.141 -8.475 1.00 65.31 719 GLN A CA 1
ATOM 5678 C C . GLN A 1 719 ? 55.708 -21.648 -8.377 1.00 65.31 719 GLN A C 1
ATOM 5680 O O . GLN A 1 719 ? 56.177 -22.231 -9.381 1.00 65.31 719 GLN A O 1
#

Nearest PDB structures (foldseek):
  6y8s-assembly1_A  TM=8.894E-01  e=1.423E-24  Acinetobacter baumannii
  6y8j-assembly1_A-3  TM=8.834E-01  e=4.741E-24  Acinetobacter baumannii
  3vca-assembly1_A  TM=8.475E-01  e=1.833E-22  Sinorhizobium meliloti 1021
  4qur-assembly1_A  TM=8.372E-01  e=1.753E-22  Sinorhizobium meliloti 1021
  4qup-assembly1_A  TM=8.399E-01  e=2.992E-22  Sinorhizobium meliloti 1021

Sequence (719 aa):
MTTLDQTDELLKLLDQGISLPSRWYTDTSIADMEIDLIFRKSWQYVGSIFEMRNIGDFVTAYVGNIPVVAVRNEDGIQAFVNVCRHRRHEVMKGCGHSTSMQCRYHAWTYDLNGCLRAAPRADREDGFKTEDYPLITVRTELLGPFVFVNFDSDDKPVSHYFGDVLNIIADSGIDLSNLYLWERSSWESNSNWKTMLENYLECYHCPVAHPGFSAAIDVDPDSYKLTSYPYFFSQVGKARSGESKAKARLKVYDTTGEIQESQYHVLWPNFTININPGFPNLSVDVWNSNGPNKAQGFSTQFFAPGVDKNWAEELVQFNTQVGREDDDLTDSVQRGLLAGLPEQGRFLKNSEQLIIDFQKLVVNALSRKGNSKTTTALILVFALFICSHGAALAEELLPGAESSLPSSILIAASEDAKGFSEGDFPKRVWAKPKYRELADKVLLDWTNKRYSAATETAKSLAQNVKFKRDEIEQLSAIADAKLAGGKSSEAGSLELIAYQGAKVGGRVTADEAIVRLNRIASTIMSEKTTETDRLFADDLVGQALQTRKLASEILDSDAPLVLRYARLEFSLKRYASAIKEYEYWIGIFESKGKTAPDDQLSDALAELGIAYTSLKNFPKAEAMFRRACDVTQKLNGTTVTPVNQYDVEDFLIFNLLTQSKLDMAKEKAQDHLKFKEKTLGFNNPKLADELNRYANLFEQAGETSFSFSLRTRAGRVSQ

Radius of gyration: 31.82 Å; Cα contacts (8 Å, |Δi|>4): 1115; chains: 1; bounding box: 90×76×79 Å

Foldseek 3Di:
DQDPVNLVVQLVCLVQQWFAFLCCQFPQVNLVLCLVLFQQADKDFFDFCQQAVDAQWKAWDDRSNFIKMWGQHPVGIWMFRQFFQPHGAGQDDGTDGDQWRFRPPQGQIGGRVQQGDDGPPQVVDPPDDSRVTGTHTWDWDDQQRIIITHNPPPDDGPCVQCVVVVVVCVVQVADSNFKHWDDKDKDKAQAFLLLLVLLLQFCPCVVPLPVQVVLQWPRPLVAWDWDDDLFKIKIKTFTDDVVSVVVSVDDYFDLAASRGIWMWMDGPPFKIWTAGGHARWIKMKGWHGPGSRMTMIMMIIIHGPPPDPVSSVRVVVSVVVSVVSSSVVRSVVSVVSVVSPPRIDGDDCSGSVSSSSNVSVSSVSSPPPDPPPPPVVVVVVVVVVVPPPDDDDDDDDDDDDDDDDDDDPDPVPVPPLPQDDCQLADVVQVVDPVLSVLLSQLLVCLVVVVNVSSLVSLLVSLLVPLDDPVRLVSLQVSLVVCVVVVNLSSSLSSLSSSLSSCVNNVNAQLVNLLVSLQSNLVSLVVDDHDLVSLVSSLVSLVVSCVSDVVVHPQAPVCLVSLLSNLVSCLVNLVLVVSLVSLVVSQCNAVVVVHGDDLLSQLVSLLSNLVSCVSVVNLVSSLVSLVVSVVSCVVVVVPASDDPDPDGSLVSNLLSCLVVVVPVVSLVSLVVVLVSCCVVQPQLHLVSLVSLQVVLVSCVVSVNNVSSVVSNVSSVVSPD

Solvent-accessible surface area (backbone atoms only — not comparable to full-atom values): 38867 Å² total; per-residue (Å²): 131,82,49,73,71,55,48,59,49,51,51,53,36,30,76,72,23,35,48,75,50,27,58,76,46,56,32,55,73,49,35,54,45,41,35,63,43,42,43,45,65,34,63,37,81,58,51,43,49,76,69,34,76,47,73,27,13,28,37,44,41,63,48,51,88,45,49,31,32,39,30,20,34,98,91,42,71,48,28,27,43,32,42,33,76,84,83,60,46,54,30,72,76,59,64,51,75,43,91,52,41,48,20,81,88,70,54,40,26,20,41,68,86,33,43,37,75,46,51,77,72,42,94,77,43,89,88,65,55,50,86,83,46,41,47,51,76,33,46,56,50,69,57,83,48,38,33,30,35,27,75,58,82,83,59,79,58,69,49,79,60,50,45,70,56,57,56,60,46,42,74,54,70,44,59,72,89,54,58,39,81,73,51,74,49,76,51,73,46,68,20,20,35,63,54,52,50,42,58,67,46,38,54,77,58,36,73,74,72,31,57,47,54,47,44,46,29,36,60,50,78,93,61,32,44,78,45,82,52,100,44,32,38,41,35,39,25,40,52,47,58,71,72,60,35,69,74,66,76,56,83,62,62,77,55,69,61,80,19,58,46,29,37,45,31,43,40,57,86,41,39,36,42,40,30,54,37,0,56,60,45,40,34,35,38,37,52,36,71,60,52,21,53,14,18,34,40,39,40,40,38,32,32,33,84,85,63,54,68,67,61,51,52,42,44,52,53,50,53,53,50,54,53,52,52,49,47,58,50,33,39,49,50,36,55,44,38,72,67,45,64,72,46,52,55,76,52,55,65,90,58,34,43,51,34,42,56,50,52,45,52,55,51,53,39,70,60,50,76,73,85,54,84,65,62,64,54,57,57,50,56,56,55,56,63,72,74,65,86,81,77,89,83,91,79,92,84,89,86,91,84,81,89,82,84,81,92,75,90,68,76,84,62,74,92,72,76,71,59,80,56,73,89,68,44,59,64,84,52,52,73,37,68,75,51,41,55,36,51,33,47,17,36,53,27,36,67,68,68,36,55,69,61,16,48,54,37,21,39,53,43,17,67,74,66,59,50,50,71,71,54,31,53,50,26,38,55,49,15,54,53,30,43,76,69,71,35,48,49,62,14,33,34,33,36,47,33,24,48,31,16,32,56,71,62,75,67,59,49,60,68,57,46,30,54,46,30,45,49,40,28,48,44,57,67,72,49,97,63,56,71,69,55,46,53,53,29,42,52,34,40,50,51,23,54,53,41,40,59,75,74,39,78,86,51,84,88,43,44,70,58,40,46,51,46,18,52,40,31,42,76,71,65,39,33,74,59,15,43,54,32,44,53,50,42,53,43,68,25,52,80,70,81,40,77,62,61,59,68,62,44,23,52,50,26,38,54,44,13,52,33,27,45,76,70,68,37,50,72,61,14,46,55,28,20,51,53,18,42,60,40,36,55,74,53,74,60,61,72,83,73,87,66,86,96,56,56,58,63,54,56,38,34,53,53,28,49,76,68,68,38,54,69,62,24,51,52,53,51,52,53,53,50,53,51,47,35,74,72,65,38,71,73,26,63,71,55,24,53,51,28,42,52,51,18,53,55,33,41,76,71,69,36,52,71,63,15,52,54,29,42,57,50,19,59,63,24,72,106

Secondary structure (DSSP, 8-state):
---HHHHHHHHHHHHHTBPPPGGGGT-HHHHHHHHHHTGGGS-EEEEETTT--STTEEEEEEETTEEEEEEEETTEEEEEE---TTT---S--SEEE-SSEE-TTT--EE-TTS-EEE-TTGGGSTT--GGG-PPPEEEEEEETTEEEEES-TTSPPHHHHHHHHHHHHHHTT--TTS-EEEEEEEEEESS-HHHHHHHHT--SSHHHH-HHHHHHEE--TTTSEEEE-SSEEEEEEEEPPHHHHHHHT-------SSB-EEEEEEETTTEEEEE-SBSSEEEEEEEEE-STT-EEEEEEEEE-TT--HHHHHHHHHHHHHHHHHHHHHHHHHHHHHHHT-SS--B--TTTSHHHHHHHHHHHHHHHS----TTHHHHHHHHHHHHSS-S------------------------TT-PPPPGGGS-HHHHTSHHHHHHHHHHHHHHHTT-HHHHHHHHHHHHHHH---HHHHHHHHHHHHHHHHTT-HHHHHHHHHHHHHHHHHTT---HHHHHHHHHHHHHHHHTS---HHHHHHHHHHHHHHHHHHHHHSSPPGGGHHHHHHHHHHHHHTT-HHHHHHHHHHHHHHHHTTTPPPPHHHHHHHHHHHHHHHHHTT-HHHHHHHHHHHHHHHHHTTT-----STT--HHHHHHHHHHHTT-HHHHHHHHHHHHHHHHHHH-TT-HHHHHHHHHHHHHHHHTT-HHHHHHHHHHHHHH--

Mean predicted aligned error: 17.72 Å